Protein AF-A0A9E4IUA6-F1 (afdb_monomer_lite)

Radius of gyration: 30.09 Å; chains: 1; bounding box: 51×79×128 Å

Structure (mmCIF, N/CA/C/O backbone):
data_AF-A0A9E4IUA6-F1
#
_entry.id   AF-A0A9E4IUA6-F1
#
loop_
_atom_site.group_PDB
_atom_site.id
_atom_site.type_symbol
_atom_site.label_atom_id
_atom_site.label_alt_id
_atom_site.label_comp_id
_atom_site.label_asym_id
_atom_site.label_entity_id
_atom_site.label_seq_id
_atom_site.pdbx_PDB_ins_code
_atom_site.Cartn_x
_atom_site.Cartn_y
_atom_site.Cartn_z
_atom_site.occupancy
_atom_site.B_iso_or_equiv
_atom_site.auth_seq_id
_atom_site.auth_comp_id
_atom_site.auth_asym_id
_atom_site.auth_atom_id
_atom_site.pdbx_PDB_model_num
ATOM 1 N N . MET A 1 1 ? 11.035 54.157 -100.690 1.00 44.31 1 MET A N 1
ATOM 2 C CA . MET A 1 1 ? 12.279 54.535 -99.984 1.00 44.31 1 MET A CA 1
ATOM 3 C C . MET A 1 1 ? 11.905 55.157 -98.652 1.00 44.31 1 MET A C 1
ATOM 5 O O . MET A 1 1 ? 11.063 56.038 -98.662 1.00 44.31 1 MET A O 1
ATOM 9 N N . VAL A 1 2 ? 12.527 54.681 -97.568 1.00 35.53 2 VAL A N 1
ATOM 10 C CA . VAL A 1 2 ? 12.899 55.360 -96.303 1.00 35.53 2 VAL A CA 1
ATOM 11 C C . VAL A 1 2 ? 12.746 54.358 -95.153 1.00 35.53 2 VAL A C 1
ATOM 13 O O . VAL A 1 2 ? 11.683 53.797 -94.913 1.00 35.53 2 VAL A O 1
ATOM 16 N N . ARG A 1 3 ? 13.891 54.079 -94.523 1.00 37.97 3 ARG A N 1
ATOM 17 C CA . ARG A 1 3 ? 14.130 53.123 -93.437 1.00 37.97 3 ARG A CA 1
ATOM 18 C C . ARG A 1 3 ? 13.532 53.641 -92.126 1.00 37.97 3 ARG A C 1
ATOM 20 O O . ARG A 1 3 ? 13.773 54.792 -91.781 1.00 37.97 3 ARG A O 1
ATOM 27 N N . ILE A 1 4 ? 12.868 52.775 -91.361 1.00 39.56 4 ILE A N 1
ATOM 28 C CA . ILE A 1 4 ? 12.526 53.026 -89.954 1.00 39.56 4 ILE A CA 1
ATOM 29 C C . ILE A 1 4 ? 13.404 52.114 -89.090 1.00 39.56 4 ILE A C 1
ATOM 31 O O . ILE A 1 4 ? 13.339 50.891 -89.200 1.00 39.56 4 ILE A O 1
ATOM 35 N N . LEU A 1 5 ? 14.262 52.728 -88.269 1.00 43.19 5 LEU A N 1
ATOM 36 C CA . LEU A 1 5 ? 14.994 52.071 -87.187 1.00 43.19 5 LEU A CA 1
ATOM 37 C C . LEU A 1 5 ? 14.030 51.767 -86.033 1.00 43.19 5 LEU A C 1
ATOM 39 O O . LEU A 1 5 ? 13.367 52.677 -85.541 1.00 43.19 5 LEU A O 1
ATOM 43 N N . VAL A 1 6 ? 14.034 50.531 -85.533 1.00 44.59 6 VAL A N 1
ATOM 44 C CA . VAL A 1 6 ? 13.440 50.177 -84.236 1.00 44.59 6 VAL A CA 1
ATOM 45 C C . VAL A 1 6 ? 14.567 49.719 -83.311 1.00 44.59 6 VAL A C 1
ATOM 47 O O . VAL A 1 6 ? 15.334 48.818 -83.642 1.00 44.59 6 VAL A O 1
ATOM 50 N N . ARG A 1 7 ? 14.706 50.407 -82.173 1.00 42.50 7 ARG A N 1
ATOM 51 C CA . ARG A 1 7 ? 15.682 50.127 -81.110 1.00 42.50 7 ARG A CA 1
ATOM 52 C C . ARG A 1 7 ? 15.260 48.878 -80.329 1.00 42.50 7 ARG A C 1
ATOM 54 O O . ARG A 1 7 ? 14.157 48.845 -79.794 1.00 42.50 7 ARG A O 1
ATOM 61 N N . CYS A 1 8 ? 16.159 47.904 -80.201 1.00 38.56 8 CYS A N 1
ATOM 62 C CA . CYS A 1 8 ? 16.033 46.812 -79.236 1.00 38.56 8 CYS A CA 1
ATOM 63 C C . CYS A 1 8 ? 16.358 47.324 -77.825 1.00 38.56 8 CYS A C 1
ATOM 65 O O . CYS A 1 8 ? 17.478 47.770 -77.577 1.00 38.56 8 CYS A O 1
ATOM 67 N N . ALA A 1 9 ? 15.401 47.235 -76.901 1.00 44.41 9 ALA A N 1
ATOM 68 C CA . ALA A 1 9 ? 15.640 47.345 -75.466 1.00 44.41 9 ALA A CA 1
ATOM 69 C C . ALA A 1 9 ? 15.551 45.940 -74.856 1.00 44.41 9 ALA A C 1
ATOM 71 O O . ALA A 1 9 ? 14.524 45.274 -74.973 1.00 44.41 9 ALA A O 1
ATOM 72 N N . ALA A 1 10 ? 16.643 45.476 -74.250 1.00 43.88 10 ALA A N 1
ATOM 73 C CA . ALA A 1 10 ? 16.696 44.205 -73.542 1.00 43.88 10 ALA A CA 1
ATOM 74 C C . ALA A 1 10 ? 16.068 44.361 -72.148 1.00 43.88 10 ALA A C 1
ATOM 76 O O . ALA A 1 10 ? 16.556 45.144 -71.336 1.00 43.88 10 ALA A O 1
ATOM 77 N N . PHE A 1 11 ? 15.004 43.606 -71.871 1.00 43.88 11 PHE A N 1
ATOM 78 C CA . PHE A 1 11 ? 14.471 43.405 -70.523 1.00 43.88 11 PHE A CA 1
ATOM 79 C C . PHE A 1 11 ? 14.965 42.049 -70.010 1.00 43.88 11 PHE A C 1
ATOM 81 O O . PHE A 1 11 ? 14.560 41.001 -70.509 1.00 43.88 11 PHE A O 1
ATOM 88 N N . GLY A 1 12 ? 15.873 42.071 -69.033 1.00 38.72 12 GLY A N 1
ATOM 89 C CA . GLY A 1 12 ? 16.276 40.883 -68.286 1.00 38.72 12 GLY A CA 1
ATOM 90 C C . GLY A 1 12 ? 15.204 40.526 -67.259 1.00 38.72 12 GLY A C 1
ATOM 91 O O . GLY A 1 12 ? 14.935 41.307 -66.350 1.00 38.72 12 GLY A O 1
ATOM 92 N N . ILE A 1 13 ? 14.590 39.354 -67.405 1.00 47.53 13 ILE A N 1
ATOM 93 C CA . ILE A 1 13 ? 13.677 38.781 -66.411 1.00 47.53 13 ILE A CA 1
ATOM 94 C C . ILE A 1 13 ? 14.534 38.060 -65.367 1.00 47.53 13 ILE A C 1
ATOM 96 O O . ILE A 1 13 ? 15.107 37.008 -65.645 1.00 47.53 13 ILE A O 1
ATOM 100 N N . ALA A 1 14 ? 14.640 38.634 -64.168 1.00 44.50 14 ALA A N 1
ATOM 101 C CA . ALA A 1 14 ? 15.207 37.957 -63.008 1.00 44.50 14 ALA A CA 1
ATOM 102 C C . ALA A 1 14 ? 14.155 36.998 -62.427 1.00 44.50 14 ALA A C 1
ATOM 104 O O . ALA A 1 14 ? 13.143 37.427 -61.874 1.00 44.50 14 ALA A O 1
ATOM 105 N N . LEU A 1 15 ? 14.386 35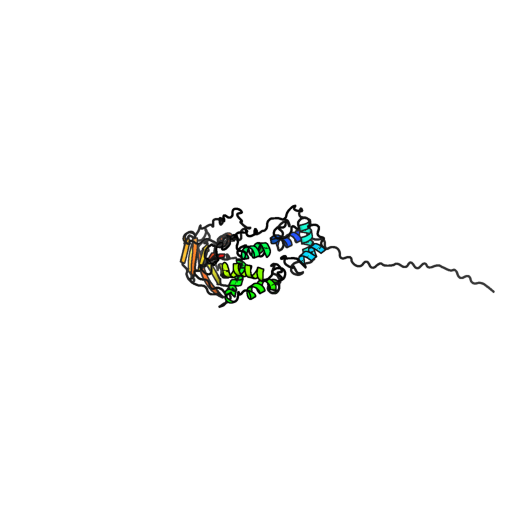.694 -62.581 1.00 45.47 15 LEU A N 1
ATOM 106 C CA . LEU A 1 15 ? 13.562 34.639 -61.996 1.00 45.47 15 LEU A CA 1
ATOM 107 C C . LEU A 1 15 ? 13.934 34.497 -60.509 1.00 45.47 15 LEU A C 1
ATOM 109 O O . LEU A 1 15 ? 14.953 33.898 -60.168 1.00 45.47 15 LEU A O 1
ATOM 113 N N . ALA A 1 16 ? 13.135 35.079 -59.614 1.00 47.16 16 ALA A N 1
ATOM 114 C CA . ALA A 1 16 ? 13.277 34.864 -58.178 1.00 47.16 16 ALA A CA 1
ATOM 115 C C . ALA A 1 16 ? 12.711 33.481 -57.816 1.00 47.16 16 ALA A C 1
ATOM 117 O O . ALA A 1 16 ? 11.498 33.287 -57.763 1.00 47.16 16 ALA A O 1
ATOM 118 N N . VAL A 1 17 ? 13.595 32.511 -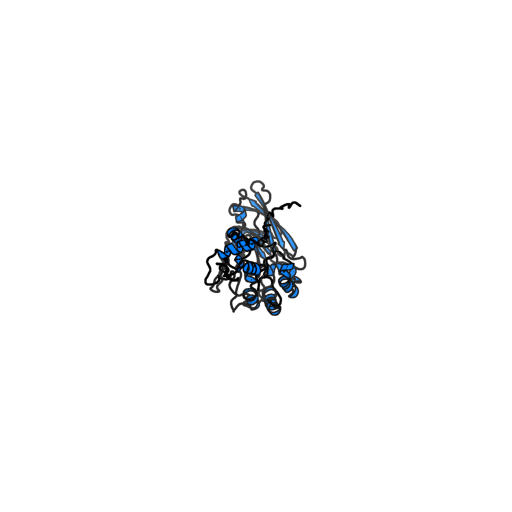57.580 1.00 48.09 17 VAL A N 1
ATOM 119 C CA . VAL A 1 17 ? 13.235 31.218 -56.988 1.00 48.09 17 VAL A CA 1
ATOM 120 C C . VAL A 1 17 ? 13.026 31.439 -55.490 1.00 48.09 17 VAL A C 1
ATOM 122 O O . VAL A 1 17 ? 13.978 31.492 -54.714 1.00 48.09 17 VAL A O 1
ATOM 125 N N . THR A 1 18 ? 11.775 31.595 -55.070 1.00 48.44 18 THR A N 1
ATOM 126 C CA . THR A 1 18 ? 11.385 31.525 -53.661 1.00 48.44 18 THR A CA 1
ATOM 127 C C . THR A 1 18 ? 11.386 30.062 -53.226 1.00 48.44 18 THR A C 1
ATOM 129 O O . THR A 1 18 ? 10.421 29.326 -53.419 1.00 48.44 18 THR A O 1
ATOM 132 N N . GLY A 1 19 ? 12.501 29.617 -52.645 1.00 48.38 19 GLY A N 1
ATOM 133 C CA . GLY A 1 19 ? 12.552 28.348 -51.928 1.00 48.38 19 GLY A CA 1
ATOM 134 C C . GLY A 1 19 ? 11.610 28.402 -50.727 1.00 48.38 19 GLY A C 1
ATOM 135 O O . GLY A 1 19 ? 11.879 29.108 -49.757 1.00 48.38 19 GLY A O 1
ATOM 136 N N . ALA A 1 20 ? 10.498 27.672 -50.795 1.00 45.69 20 ALA A N 1
ATOM 137 C CA . ALA A 1 20 ? 9.661 27.404 -49.638 1.00 45.69 20 ALA A CA 1
ATOM 138 C C . ALA A 1 20 ? 10.466 26.538 -48.657 1.00 45.69 20 ALA A C 1
ATOM 140 O O . ALA A 1 20 ? 10.603 25.329 -48.840 1.00 45.69 20 ALA A O 1
ATOM 141 N N . LEU A 1 21 ? 11.037 27.171 -47.631 1.00 47.19 21 LEU A N 1
ATOM 142 C CA . LEU A 1 21 ? 11.544 26.468 -46.461 1.00 47.19 21 LEU A CA 1
ATOM 143 C C . LEU A 1 21 ? 10.344 25.809 -45.779 1.00 47.19 21 LEU A C 1
ATOM 145 O O . LEU A 1 21 ? 9.477 26.492 -45.234 1.00 47.19 21 LEU A O 1
ATOM 149 N N . ALA A 1 22 ? 10.286 24.480 -45.829 1.00 49.75 22 ALA A N 1
ATOM 150 C CA . ALA A 1 22 ? 9.429 23.724 -44.932 1.00 49.75 22 ALA A CA 1
ATOM 151 C C . ALA A 1 22 ? 9.766 24.140 -43.487 1.00 49.75 22 ALA A C 1
ATOM 153 O O . ALA A 1 22 ? 10.954 24.284 -43.172 1.00 49.75 22 ALA A O 1
ATOM 154 N N . PRO A 1 23 ? 8.776 24.357 -42.603 1.00 43.25 23 PRO A N 1
ATOM 155 C CA . PRO A 1 23 ? 9.058 24.604 -41.201 1.00 43.25 23 PRO A CA 1
ATOM 156 C C . PRO A 1 23 ? 9.776 23.373 -40.649 1.00 43.25 23 PRO A C 1
ATOM 158 O O . PRO A 1 23 ? 9.178 22.314 -40.472 1.00 43.25 23 PRO A O 1
ATOM 161 N N . GLY A 1 24 ? 11.083 23.505 -40.423 1.00 41.78 24 GLY A N 1
ATOM 162 C CA . GLY A 1 24 ? 11.830 22.530 -39.650 1.00 41.78 24 GLY A CA 1
ATOM 163 C C . GLY A 1 24 ? 11.170 22.430 -38.284 1.00 41.78 24 GLY A C 1
ATOM 164 O O . GLY A 1 24 ? 10.924 23.449 -37.635 1.00 41.78 24 GLY A O 1
ATOM 165 N N . THR A 1 25 ? 10.844 21.213 -37.865 1.00 43.75 25 THR A N 1
ATOM 166 C CA . THR A 1 25 ? 10.451 20.908 -36.493 1.00 43.75 25 THR A CA 1
ATOM 167 C C . THR A 1 25 ? 11.547 21.465 -35.592 1.00 43.75 25 THR A C 1
ATOM 169 O O . THR A 1 25 ? 12.645 20.916 -35.527 1.00 43.75 25 THR A O 1
ATOM 172 N N . ARG A 1 26 ? 11.295 22.612 -34.951 1.00 49.09 26 ARG A N 1
ATOM 173 C CA . ARG A 1 26 ? 12.176 23.116 -33.899 1.00 49.09 26 ARG A CA 1
ATOM 174 C C . ARG A 1 26 ? 12.241 22.000 -32.861 1.00 49.09 26 ARG A C 1
ATOM 176 O O . ARG A 1 26 ? 11.188 21.550 -32.409 1.00 49.09 26 ARG A O 1
ATOM 183 N N . ALA A 1 27 ? 13.444 21.534 -32.529 1.00 55.66 27 ALA A N 1
ATOM 184 C CA . ALA A 1 27 ? 13.622 20.683 -31.362 1.00 55.66 27 ALA A CA 1
ATOM 185 C C . ALA A 1 27 ? 12.943 21.399 -30.187 1.00 55.66 27 ALA A C 1
ATOM 187 O O . ALA A 1 27 ? 13.206 22.582 -29.956 1.00 55.66 27 ALA A O 1
ATOM 188 N N . GLN A 1 28 ? 11.989 20.729 -29.540 1.00 68.00 28 GLN A N 1
ATOM 189 C CA . GLN A 1 28 ? 11.325 21.280 -28.366 1.00 68.00 28 GLN A CA 1
ATOM 190 C C . GLN A 1 28 ? 12.397 21.419 -27.289 1.00 68.00 28 GLN A C 1
ATOM 192 O O . GLN A 1 28 ? 12.943 20.419 -26.827 1.00 68.00 28 GLN A O 1
ATOM 197 N N . THR A 1 29 ? 12.773 22.655 -26.963 1.00 85.25 29 THR A N 1
ATOM 198 C CA . THR A 1 29 ? 13.684 22.914 -25.848 1.00 85.25 29 THR A CA 1
ATOM 199 C C . THR A 1 29 ? 12.973 22.488 -24.566 1.00 85.25 29 THR A C 1
ATOM 201 O O . THR A 1 29 ? 11.849 22.929 -24.328 1.00 85.25 29 THR A O 1
ATOM 204 N N . GLY A 1 30 ? 13.595 21.608 -23.782 1.00 91.88 30 GLY A N 1
ATOM 205 C CA . GLY A 1 30 ? 13.039 21.139 -22.514 1.00 91.88 30 GLY A CA 1
ATOM 206 C C . GLY A 1 30 ? 13.314 22.099 -21.355 1.00 91.88 30 GLY A C 1
ATOM 207 O O . GLY A 1 30 ? 14.363 22.744 -21.321 1.00 91.88 30 GLY A O 1
ATOM 208 N N . ASP A 1 31 ? 12.388 22.158 -20.401 1.00 96.25 31 ASP A N 1
ATOM 209 C CA . ASP A 1 31 ? 12.527 22.817 -19.100 1.00 96.25 31 ASP A CA 1
ATOM 210 C C . ASP A 1 31 ? 12.929 21.783 -18.021 1.00 96.25 31 ASP A C 1
ATOM 212 O O . ASP A 1 31 ? 12.115 20.929 -17.658 1.00 96.25 31 ASP A O 1
ATOM 216 N N . PRO A 1 32 ? 14.158 21.835 -17.474 1.00 94.75 32 PRO A N 1
ATOM 217 C CA . PRO A 1 32 ? 14.612 20.868 -16.477 1.00 94.75 32 PRO A CA 1
ATOM 218 C C . PRO A 1 32 ? 13.854 20.945 -15.140 1.00 94.75 32 PRO A C 1
ATOM 220 O O . PRO A 1 32 ? 13.789 19.937 -14.438 1.00 94.75 32 PRO A O 1
ATOM 223 N N . GLU A 1 33 ? 13.247 22.078 -14.769 1.00 95.75 33 GLU A N 1
ATOM 224 C CA . GLU A 1 33 ? 12.445 22.169 -13.538 1.00 95.75 33 GLU A CA 1
ATOM 225 C C . GLU A 1 33 ? 11.083 21.488 -13.707 1.00 95.75 33 GLU A C 1
ATOM 227 O O . GLU A 1 33 ? 10.607 20.787 -12.810 1.00 95.75 33 GLU A O 1
ATOM 232 N N . ALA A 1 34 ? 10.448 21.663 -14.869 1.00 95.88 34 ALA A N 1
ATOM 233 C CA . ALA A 1 34 ? 9.265 20.888 -15.238 1.00 95.88 34 ALA A CA 1
ATOM 234 C C . ALA A 1 34 ? 9.591 19.393 -15.351 1.00 95.88 34 ALA A C 1
ATOM 236 O O . ALA A 1 34 ? 8.815 18.555 -14.881 1.00 95.88 34 ALA A O 1
ATOM 237 N N . GLY A 1 35 ? 10.768 19.076 -15.894 1.00 96.44 35 GLY A N 1
ATOM 238 C CA . GLY A 1 35 ? 11.304 17.725 -15.986 1.00 96.44 35 GLY A CA 1
ATOM 239 C C . GLY A 1 35 ? 11.467 17.062 -14.626 1.00 96.44 35 GLY A C 1
ATOM 240 O O . GLY A 1 35 ? 11.015 15.934 -14.463 1.00 96.44 35 GLY A O 1
ATOM 241 N N . ALA A 1 36 ? 12.023 17.770 -13.640 1.00 95.81 36 ALA A N 1
ATOM 242 C CA . ALA A 1 36 ? 12.171 17.278 -12.269 1.00 95.81 36 ALA A CA 1
ATOM 243 C C . ALA A 1 36 ? 10.817 16.906 -11.641 1.00 95.81 36 ALA A C 1
ATOM 245 O O . ALA A 1 36 ? 10.650 15.815 -11.110 1.00 95.81 36 ALA A O 1
ATOM 246 N N . ARG A 1 37 ? 9.795 17.760 -11.792 1.00 94.69 37 ARG A N 1
ATOM 247 C CA . ARG A 1 37 ? 8.448 17.459 -11.273 1.00 94.69 37 ARG A CA 1
ATOM 248 C C . ARG A 1 37 ? 7.836 16.220 -11.923 1.00 94.69 37 ARG A C 1
ATOM 250 O O . ARG A 1 37 ? 7.183 15.427 -11.249 1.00 94.69 37 ARG A O 1
ATOM 257 N N . ALA A 1 38 ? 8.013 16.059 -13.234 1.00 93.44 38 ALA A N 1
ATOM 258 C CA . ALA A 1 38 ? 7.565 14.860 -13.933 1.00 93.44 38 ALA A CA 1
ATOM 259 C C . ALA A 1 38 ? 8.373 13.624 -13.503 1.00 93.44 38 ALA A C 1
ATOM 261 O O . ALA A 1 38 ? 7.793 12.555 -13.330 1.00 93.44 38 ALA A O 1
ATOM 262 N N . TRP A 1 39 ? 9.680 13.775 -13.285 1.00 93.75 39 TRP A N 1
ATOM 263 C CA . TRP A 1 39 ? 10.585 12.727 -12.825 1.00 93.75 39 TRP A CA 1
ATOM 264 C C . TRP A 1 39 ? 10.180 12.162 -11.462 1.00 93.75 39 TRP A C 1
ATOM 266 O O . TRP A 1 39 ? 9.911 10.961 -11.372 1.00 93.75 39 TRP A O 1
ATOM 276 N N . ASP A 1 40 ? 10.034 13.027 -10.457 1.00 88.88 40 ASP A N 1
ATOM 277 C CA . ASP A 1 40 ? 9.587 12.678 -9.099 1.00 88.88 40 ASP A CA 1
ATOM 278 C C . ASP A 1 40 ? 8.197 12.036 -9.120 1.00 88.88 40 ASP A C 1
ATOM 280 O O . ASP A 1 40 ? 7.846 11.173 -8.318 1.00 88.88 40 ASP A O 1
ATOM 284 N N . ALA A 1 41 ? 7.363 12.458 -10.071 1.00 85.75 41 ALA A N 1
ATOM 285 C CA . ALA A 1 41 ? 6.031 11.917 -10.188 1.00 85.75 41 ALA A CA 1
ATOM 286 C C . ALA A 1 41 ? 6.014 10.493 -10.747 1.00 85.75 41 ALA A C 1
ATOM 288 O O . ALA A 1 41 ? 5.034 9.811 -10.464 1.00 85.75 41 ALA A O 1
ATOM 289 N N . MET A 1 42 ? 6.973 10.031 -11.564 1.00 85.31 42 MET A N 1
ATOM 290 C CA . MET A 1 42 ? 6.797 8.765 -12.307 1.00 85.31 42 MET A CA 1
ATOM 291 C C . MET A 1 42 ? 8.044 7.915 -12.592 1.00 85.31 42 MET A C 1
ATOM 293 O O . MET A 1 42 ? 7.876 6.734 -12.895 1.00 85.31 42 MET A O 1
ATOM 297 N N . CYS A 1 43 ? 9.255 8.467 -12.531 1.00 90.19 43 CYS A N 1
ATOM 298 C CA . CYS A 1 43 ? 10.481 7.805 -13.000 1.00 90.19 43 CYS A CA 1
ATOM 299 C C . CYS A 1 43 ? 11.440 7.429 -11.863 1.00 90.19 43 CYS A C 1
ATOM 301 O O . CYS A 1 43 ? 12.095 6.382 -11.927 1.00 90.19 43 CYS A O 1
ATOM 303 N N . ASP A 1 44 ? 11.502 8.269 -10.831 1.00 89.00 44 ASP A N 1
ATOM 304 C CA . ASP A 1 44 ? 12.432 8.187 -9.700 1.00 89.00 44 ASP A CA 1
ATOM 305 C C . ASP A 1 44 ? 12.433 6.824 -8.983 1.00 89.00 44 ASP A C 1
ATOM 307 O O . ASP A 1 44 ? 13.479 6.304 -8.607 1.00 89.00 44 ASP A O 1
ATOM 311 N N . ASN A 1 45 ? 11.273 6.177 -8.872 1.00 82.00 45 ASN A N 1
ATOM 312 C CA . ASN A 1 45 ? 11.099 4.911 -8.163 1.00 82.00 45 ASN A CA 1
ATOM 313 C C . ASN A 1 45 ? 11.917 3.761 -8.770 1.00 82.00 45 ASN A C 1
ATOM 315 O O . ASN A 1 45 ? 12.214 2.790 -8.076 1.00 82.00 45 ASN A O 1
ATOM 319 N N . CYS A 1 46 ? 12.240 3.845 -10.064 1.00 87.00 46 CYS A N 1
ATOM 320 C CA . CYS A 1 46 ? 13.074 2.862 -10.756 1.00 87.00 46 CYS A CA 1
ATOM 321 C C . CYS A 1 46 ? 14.458 3.416 -11.092 1.00 87.00 46 CYS A C 1
ATOM 323 O O . CYS A 1 46 ? 15.429 2.664 -11.044 1.00 87.00 46 CYS A O 1
ATOM 325 N N . HIS A 1 47 ? 14.538 4.692 -11.463 1.00 92.62 47 HIS A N 1
ATOM 326 C CA . HIS A 1 47 ? 15.751 5.304 -11.996 1.00 92.62 47 HIS A CA 1
ATOM 327 C C . HIS A 1 47 ? 16.493 6.206 -10.997 1.00 92.62 47 HIS A C 1
ATOM 329 O O . HIS A 1 47 ? 17.452 6.855 -11.401 1.00 92.62 47 HIS A O 1
ATOM 335 N N . GLY A 1 48 ? 16.056 6.257 -9.738 1.00 90.25 48 GLY A N 1
ATOM 336 C CA . GLY A 1 48 ? 16.643 7.078 -8.680 1.00 90.25 48 GLY A CA 1
ATOM 337 C C . GLY A 1 48 ? 16.213 8.553 -8.751 1.00 90.25 48 GLY A C 1
ATOM 338 O O . GLY A 1 48 ? 15.907 9.053 -9.836 1.00 90.25 48 GLY A O 1
ATOM 339 N N . PRO A 1 49 ? 16.129 9.280 -7.624 1.00 90.69 49 PRO A N 1
ATOM 340 C CA . PRO A 1 49 ? 15.744 10.698 -7.602 1.00 90.69 49 PRO A CA 1
ATOM 341 C C . PRO A 1 49 ? 16.664 11.609 -8.434 1.00 90.69 49 PRO A C 1
ATOM 343 O O . PRO A 1 49 ? 16.211 12.614 -8.980 1.00 90.69 49 PRO A O 1
ATOM 346 N N . ASP A 1 50 ? 17.932 11.245 -8.602 1.00 92.31 50 ASP A N 1
ATOM 347 C CA . ASP A 1 50 ? 18.933 11.993 -9.363 1.00 92.31 50 ASP A CA 1
ATOM 348 C C . ASP A 1 50 ? 19.239 11.377 -10.737 1.00 92.31 50 ASP A C 1
ATOM 350 O O . ASP A 1 50 ? 20.210 11.769 -11.390 1.00 92.31 50 ASP A O 1
ATOM 354 N N . ALA A 1 51 ? 18.393 10.458 -11.215 1.00 95.50 51 ALA A N 1
ATOM 355 C CA . ALA A 1 51 ? 18.624 9.682 -12.433 1.00 95.50 51 ALA A CA 1
ATOM 356 C C . ALA A 1 51 ? 19.866 8.779 -12.370 1.00 95.50 51 ALA A C 1
ATOM 358 O O . ALA A 1 51 ? 20.359 8.310 -13.398 1.00 95.50 51 ALA A O 1
ATOM 359 N N . GLU A 1 52 ? 20.358 8.492 -11.171 1.00 94.38 52 GLU A N 1
ATOM 360 C CA . GLU A 1 52 ? 21.506 7.637 -10.891 1.00 94.38 52 GLU A CA 1
ATOM 361 C C . GLU A 1 52 ? 21.238 6.149 -11.151 1.00 94.38 52 GLU A C 1
ATOM 363 O O . GLU A 1 52 ? 22.149 5.337 -11.076 1.00 94.38 52 GLU A O 1
ATOM 368 N N . GLY A 1 53 ? 20.009 5.767 -11.485 1.00 93.12 53 GLY A N 1
ATOM 369 C CA . GLY A 1 53 ? 19.614 4.387 -11.731 1.00 93.12 53 GLY A CA 1
ATOM 370 C C . GLY A 1 53 ? 19.167 3.673 -10.460 1.00 93.12 53 GLY A C 1
ATOM 371 O O . GLY A 1 53 ? 18.683 4.280 -9.511 1.00 93.12 53 GLY A O 1
ATOM 372 N N . GLY A 1 54 ? 19.263 2.350 -10.482 1.00 90.19 54 GLY A N 1
ATOM 373 C CA . GLY A 1 54 ? 18.729 1.487 -9.440 1.00 90.19 54 GLY A CA 1
ATOM 374 C C . GLY A 1 54 ? 18.243 0.197 -10.066 1.00 90.19 54 GLY A C 1
ATOM 375 O O . GLY A 1 54 ? 19.012 -0.582 -10.636 1.00 90.19 54 GLY A O 1
ATOM 376 N N . PHE A 1 55 ? 16.934 -0.017 -9.989 1.00 88.44 55 PHE A N 1
ATOM 377 C CA . PHE A 1 55 ? 16.301 -1.102 -10.726 1.00 88.44 55 PHE A CA 1
ATOM 378 C C . PHE A 1 55 ? 16.268 -0.824 -12.238 1.00 88.44 55 PHE A C 1
ATOM 380 O O . PHE A 1 55 ? 16.539 -1.710 -13.051 1.00 88.44 55 PHE A O 1
ATOM 387 N N . GLY A 1 56 ? 15.956 0.417 -12.612 1.00 90.31 56 GLY A N 1
ATOM 388 C CA . GLY A 1 56 ? 16.128 0.935 -13.961 1.00 90.31 56 GLY A CA 1
ATOM 389 C C . GLY A 1 56 ? 17.581 1.356 -14.220 1.00 90.31 56 GLY A C 1
ATOM 390 O O . GLY A 1 56 ? 18.339 1.597 -13.279 1.00 90.31 56 GLY A O 1
ATOM 391 N N . PRO A 1 57 ? 17.993 1.462 -15.495 1.00 92.62 57 PRO A N 1
ATOM 392 C CA . PRO A 1 57 ? 19.317 1.972 -15.845 1.00 92.62 57 PRO A CA 1
ATOM 393 C C . PRO A 1 57 ? 19.524 3.407 -15.347 1.00 92.62 57 PRO A C 1
ATOM 395 O O . PRO A 1 57 ? 18.567 4.181 -15.274 1.00 92.62 57 PRO A O 1
ATOM 398 N N . ASP A 1 58 ? 20.777 3.778 -15.093 1.00 95.19 58 ASP A N 1
ATOM 399 C CA . ASP A 1 58 ? 21.175 5.169 -14.886 1.00 95.19 58 ASP A CA 1
ATOM 400 C C . ASP A 1 58 ? 20.902 6.004 -16.149 1.00 95.19 58 ASP A C 1
ATOM 402 O O . ASP A 1 58 ? 21.155 5.579 -17.284 1.00 95.19 58 ASP A O 1
ATOM 406 N N . LEU A 1 59 ? 20.314 7.179 -15.950 1.00 96.69 59 LEU A N 1
ATOM 407 C CA . LEU A 1 59 ? 19.973 8.146 -16.995 1.00 96.69 59 LEU A CA 1
ATOM 408 C C . LEU A 1 59 ? 20.658 9.502 -16.774 1.00 96.69 59 LEU A C 1
ATOM 410 O O . LEU A 1 59 ? 20.575 10.365 -17.651 1.00 96.69 59 LEU A O 1
ATOM 414 N N . ALA A 1 60 ? 21.350 9.686 -15.647 1.00 96.69 60 ALA A N 1
ATOM 415 C CA . ALA A 1 60 ? 22.112 10.883 -15.333 1.00 96.69 60 ALA A CA 1
ATOM 416 C C . ALA A 1 60 ? 23.187 11.152 -16.400 1.00 96.69 60 ALA A C 1
ATOM 418 O O . ALA A 1 60 ? 23.845 10.243 -16.912 1.00 96.69 60 ALA A O 1
ATOM 419 N N . GLY A 1 61 ? 23.324 12.412 -16.803 1.00 94.62 61 GLY A N 1
ATOM 420 C CA . GLY A 1 61 ? 24.138 12.817 -17.952 1.00 94.62 61 GLY A CA 1
ATOM 421 C C . GLY A 1 61 ? 23.530 12.425 -19.305 1.00 94.62 61 GLY A C 1
ATOM 422 O O . GLY A 1 61 ? 24.213 12.458 -20.328 1.00 94.62 61 GLY A O 1
ATOM 423 N N . GLY A 1 62 ? 22.260 12.006 -19.333 1.00 90.50 62 GLY A N 1
ATOM 424 C CA . GLY A 1 62 ? 21.517 11.634 -20.541 1.00 90.50 62 GLY A CA 1
ATOM 425 C C . GLY A 1 62 ? 21.909 10.284 -21.152 1.00 90.50 62 GLY A C 1
ATOM 426 O O . GLY A 1 62 ? 21.361 9.908 -22.189 1.00 90.50 62 GLY A O 1
ATOM 427 N N . ARG A 1 63 ? 22.856 9.548 -20.545 1.00 89.62 63 ARG A N 1
ATOM 428 C CA . ARG A 1 63 ? 23.349 8.228 -20.996 1.00 89.62 63 ARG A CA 1
ATOM 429 C C . ARG A 1 63 ? 23.782 8.183 -22.476 1.00 89.62 63 ARG A C 1
ATOM 431 O O . ARG A 1 63 ? 23.718 7.139 -23.125 1.00 89.62 63 ARG A O 1
ATOM 438 N N . GLY A 1 64 ? 24.176 9.327 -23.041 1.00 88.81 64 GLY A N 1
ATOM 439 C CA . GLY A 1 64 ? 24.508 9.464 -24.465 1.00 88.81 64 GLY A CA 1
ATOM 440 C C . GLY A 1 64 ? 23.339 9.224 -25.434 1.00 88.81 64 GLY A C 1
ATOM 441 O O . GLY A 1 64 ? 23.575 9.028 -26.626 1.00 88.81 64 GLY A O 1
ATOM 442 N N . LEU A 1 65 ? 22.093 9.212 -24.950 1.00 93.81 65 LEU A N 1
ATOM 443 C CA . LEU A 1 65 ? 20.898 9.085 -25.784 1.00 93.81 65 LEU A CA 1
ATOM 444 C C . LEU A 1 65 ? 20.612 10.404 -26.505 1.00 93.81 65 LEU A C 1
ATOM 446 O O . LEU A 1 65 ? 20.817 11.470 -25.941 1.00 93.81 65 LEU A O 1
ATOM 450 N N . THR A 1 66 ? 20.072 10.354 -27.723 1.00 95.12 66 THR A N 1
ATOM 451 C CA . THR A 1 66 ? 19.444 11.541 -28.333 1.00 95.12 66 THR A CA 1
ATOM 452 C C . THR A 1 66 ? 18.035 11.764 -27.760 1.00 95.12 66 THR A C 1
ATOM 454 O O . THR A 1 66 ? 17.419 10.803 -27.280 1.00 95.12 66 THR A O 1
ATOM 457 N N . PRO A 1 67 ? 17.455 12.977 -27.870 1.00 93.62 67 PRO A N 1
ATOM 458 C CA . PRO A 1 67 ? 16.067 13.226 -27.465 1.00 93.62 67 PRO A CA 1
ATOM 459 C C . PRO A 1 67 ? 15.062 12.247 -28.097 1.00 93.62 67 PRO A C 1
ATOM 461 O O . PRO A 1 67 ? 14.140 11.765 -27.438 1.00 93.62 67 PRO A O 1
ATOM 464 N N . GLU A 1 68 ? 15.254 11.879 -29.365 1.00 94.50 68 GLU A N 1
ATOM 465 C CA . GLU A 1 68 ? 14.390 10.933 -30.077 1.00 94.50 68 GLU A CA 1
ATOM 466 C C . GLU A 1 68 ? 14.545 9.504 -29.552 1.00 94.50 68 GLU A C 1
ATOM 468 O O . GLU A 1 68 ? 13.554 8.773 -29.454 1.00 94.50 68 GLU A O 1
ATOM 473 N N . GLN A 1 69 ? 15.768 9.092 -29.204 1.00 95.25 69 GLN A N 1
ATOM 474 C CA . GLN A 1 69 ? 16.027 7.788 -28.590 1.00 95.25 69 GLN A CA 1
ATOM 475 C C . GLN A 1 69 ? 15.406 7.711 -27.194 1.00 95.25 69 GLN A C 1
ATOM 477 O O . GLN A 1 69 ? 14.745 6.717 -26.885 1.00 95.25 69 GLN A O 1
ATOM 482 N N . PHE A 1 70 ? 15.542 8.772 -26.396 1.00 95.19 70 PHE A N 1
ATOM 483 C CA . PHE A 1 70 ? 14.926 8.888 -25.075 1.00 95.19 70 PHE A CA 1
ATOM 484 C C . PHE A 1 70 ? 13.397 8.819 -25.164 1.00 95.19 70 PHE A C 1
ATOM 486 O O . PHE A 1 70 ? 12.756 7.984 -24.522 1.00 95.19 70 PHE A O 1
ATOM 493 N N . ARG A 1 71 ? 12.801 9.598 -26.075 1.00 95.25 71 ARG A N 1
ATOM 494 C CA . ARG A 1 71 ? 11.364 9.532 -26.363 1.00 95.25 71 ARG A CA 1
ATOM 495 C C . ARG A 1 71 ? 10.936 8.137 -26.798 1.00 95.25 71 ARG A C 1
ATOM 497 O O . ARG A 1 71 ? 9.910 7.638 -26.341 1.00 95.25 71 ARG A O 1
ATOM 504 N N . ARG A 1 72 ? 11.694 7.485 -27.682 1.00 94.50 72 ARG A N 1
ATOM 505 C CA . ARG A 1 72 ? 11.385 6.120 -28.126 1.00 94.50 72 ARG A CA 1
ATOM 506 C C . ARG A 1 72 ? 11.414 5.133 -26.961 1.00 94.50 72 ARG A C 1
ATOM 508 O O . ARG A 1 72 ? 10.531 4.283 -26.923 1.00 94.50 72 ARG A O 1
ATOM 515 N N . ALA A 1 73 ? 12.360 5.259 -26.032 1.00 92.69 73 ALA A N 1
ATOM 516 C CA . ALA A 1 73 ? 12.433 4.414 -24.842 1.00 92.69 73 ALA A CA 1
ATOM 517 C C . ALA A 1 73 ? 11.193 4.568 -23.945 1.00 92.69 73 ALA A C 1
ATOM 519 O O . ALA A 1 73 ? 10.675 3.570 -23.468 1.00 92.69 73 ALA A O 1
ATOM 520 N N . ILE A 1 74 ? 10.645 5.779 -23.802 1.00 92.31 74 ILE A N 1
ATOM 521 C CA . ILE A 1 74 ? 9.410 6.018 -23.029 1.00 92.31 74 ILE A CA 1
ATOM 522 C C . ILE A 1 74 ? 8.157 5.504 -23.753 1.00 92.31 74 ILE A C 1
ATOM 524 O O . ILE A 1 74 ? 7.256 4.928 -23.143 1.00 92.31 74 ILE A O 1
ATOM 528 N N . ARG A 1 75 ? 8.073 5.719 -25.072 1.00 91.88 75 ARG A N 1
ATOM 529 C CA . ARG A 1 75 ? 6.889 5.355 -25.876 1.00 91.88 75 ARG A CA 1
ATOM 530 C C . ARG A 1 75 ? 6.834 3.876 -26.241 1.00 91.88 75 ARG A C 1
ATOM 532 O O . ARG A 1 75 ? 5.768 3.366 -26.574 1.00 91.88 75 ARG A O 1
ATOM 539 N N . ARG A 1 76 ? 7.989 3.219 -26.303 1.00 89.44 76 ARG A N 1
ATOM 540 C CA . ARG A 1 76 ? 8.157 1.810 -26.680 1.00 89.44 76 ARG A CA 1
ATOM 541 C C . ARG A 1 76 ? 9.243 1.190 -25.799 1.00 89.44 76 ARG A C 1
ATOM 543 O O . ARG A 1 76 ? 10.311 0.844 -26.316 1.00 89.44 76 ARG A O 1
ATOM 550 N N . PRO A 1 77 ? 8.988 1.101 -24.485 1.00 86.25 77 PRO A N 1
ATOM 551 C CA . PRO A 1 77 ? 9.962 0.597 -23.538 1.00 86.25 77 PRO A CA 1
ATOM 552 C C . PRO A 1 77 ? 10.267 -0.875 -23.768 1.00 86.25 77 PRO A C 1
ATOM 554 O O . PRO A 1 77 ? 9.539 -1.611 -24.442 1.00 86.25 77 PRO A O 1
ATOM 557 N N . TRP A 1 78 ? 11.371 -1.300 -23.168 1.00 75.56 78 TRP A N 1
ATOM 558 C CA . TRP A 1 78 ? 11.747 -2.697 -23.079 1.00 75.56 78 TRP A CA 1
ATOM 559 C C . TRP A 1 78 ? 11.654 -3.186 -21.639 1.00 75.56 78 TRP A C 1
ATOM 561 O O . TRP A 1 78 ? 11.889 -2.433 -20.696 1.00 75.56 78 TRP A O 1
ATOM 571 N N . GLY A 1 79 ? 11.367 -4.476 -21.476 1.00 77.69 79 GLY A N 1
ATOM 572 C CA . GLY A 1 79 ? 11.253 -5.091 -20.161 1.00 77.69 79 GLY A CA 1
ATOM 573 C C . GLY A 1 79 ? 10.040 -4.560 -19.406 1.00 77.69 79 GLY A C 1
ATOM 574 O O . GLY A 1 79 ? 8.938 -4.539 -19.942 1.00 77.69 79 GLY A O 1
ATOM 575 N N . VAL A 1 80 ? 10.263 -4.168 -18.158 1.00 79.44 80 VAL A N 1
ATOM 576 C CA . VAL A 1 80 ? 9.215 -3.835 -17.185 1.00 79.44 80 VAL A CA 1
ATOM 577 C C . VAL A 1 80 ? 8.958 -2.333 -17.057 1.00 79.44 80 VAL A C 1
ATOM 579 O O . VAL A 1 80 ? 8.115 -1.929 -16.266 1.00 79.44 80 VAL A O 1
ATOM 582 N N . MET A 1 81 ? 9.664 -1.489 -17.817 1.00 87.12 81 MET A N 1
ATOM 583 C CA . MET A 1 81 ? 9.389 -0.053 -17.821 1.00 87.12 81 MET A CA 1
ATOM 584 C C . MET A 1 81 ? 7.968 0.188 -18.378 1.00 87.12 81 MET A C 1
ATOM 586 O O . MET A 1 81 ? 7.647 -0.328 -19.455 1.00 87.12 81 MET A O 1
ATOM 590 N N . PRO A 1 82 ? 7.102 0.937 -17.669 1.00 84.12 82 PRO A N 1
ATOM 591 C CA . PRO A 1 82 ? 5.751 1.228 -18.137 1.00 84.12 82 PRO A CA 1
ATOM 592 C C . PRO A 1 82 ? 5.766 2.006 -19.452 1.00 84.12 82 PRO A C 1
ATOM 594 O O . PRO A 1 82 ? 6.576 2.913 -19.645 1.00 84.12 82 PRO A O 1
ATOM 597 N N . THR A 1 83 ? 4.836 1.684 -20.351 1.00 86.88 83 THR A N 1
ATOM 598 C CA . THR A 1 83 ? 4.620 2.505 -21.548 1.00 86.88 83 THR A CA 1
ATOM 599 C C . THR A 1 83 ? 3.844 3.752 -21.150 1.00 86.88 83 THR A C 1
ATOM 601 O O . THR A 1 83 ? 2.690 3.639 -20.744 1.00 86.88 83 THR A O 1
ATOM 604 N N . LEU A 1 84 ? 4.445 4.934 -21.296 1.00 87.88 84 LEU A N 1
ATOM 605 C CA . LEU A 1 84 ? 3.751 6.196 -21.034 1.00 87.88 84 LEU A CA 1
ATOM 606 C C . LEU A 1 84 ? 3.190 6.757 -22.340 1.00 87.88 84 LEU A C 1
ATOM 608 O O . LEU A 1 84 ? 3.935 7.063 -23.280 1.00 87.88 84 LEU A O 1
ATOM 612 N N . ASN A 1 85 ? 1.869 6.892 -22.413 1.00 86.88 85 ASN A N 1
ATOM 613 C CA . ASN A 1 85 ? 1.183 7.473 -23.565 1.00 86.88 85 ASN A CA 1
ATOM 614 C C . ASN A 1 85 ? 1.207 9.017 -23.527 1.00 86.88 85 ASN A C 1
ATOM 616 O O . ASN A 1 85 ? 1.698 9.628 -22.576 1.00 86.88 85 ASN A O 1
ATOM 620 N N . VAL A 1 86 ? 0.727 9.660 -24.597 1.00 90.25 86 VAL A N 1
ATOM 621 C CA . VAL A 1 86 ? 0.779 11.129 -24.748 1.00 90.25 86 VAL A CA 1
ATOM 622 C C . VAL A 1 86 ? -0.040 11.856 -23.675 1.00 90.25 86 VAL A C 1
ATOM 624 O O . VAL A 1 86 ? 0.318 12.969 -23.302 1.00 90.25 86 VAL A O 1
ATOM 627 N N . GLU A 1 87 ? -1.096 11.229 -23.153 1.00 88.06 87 GLU A N 1
ATOM 628 C CA . GLU A 1 87 ? -1.921 11.786 -22.075 1.00 88.06 87 GLU A CA 1
ATOM 629 C C . GLU A 1 87 ? -1.212 11.717 -20.717 1.00 88.06 87 GLU A C 1
ATOM 631 O O . GLU A 1 87 ? -1.365 12.617 -19.897 1.00 88.06 87 GLU A O 1
ATOM 636 N N . GLN A 1 88 ? -0.429 10.661 -20.477 1.00 88.06 88 GLN A N 1
ATOM 637 C CA . GLN A 1 88 ? 0.331 10.473 -19.236 1.00 88.06 88 GLN A CA 1
ATOM 638 C C . GLN A 1 88 ? 1.591 11.341 -19.188 1.00 88.06 88 GLN A C 1
ATOM 640 O O . GLN A 1 88 ? 1.935 11.870 -18.135 1.00 88.06 88 GLN A O 1
ATOM 645 N N . LEU A 1 89 ? 2.283 11.477 -20.320 1.00 91.94 89 LEU A N 1
ATOM 646 C CA . LEU A 1 89 ? 3.456 12.332 -20.465 1.00 91.94 89 LEU A CA 1
ATOM 647 C C . LEU A 1 89 ? 3.502 12.849 -21.903 1.00 91.94 89 LEU A C 1
ATOM 649 O O . LEU A 1 89 ? 3.685 12.068 -22.838 1.00 91.94 89 LEU A O 1
ATOM 653 N N . SER A 1 90 ? 3.310 14.152 -22.099 1.00 94.94 90 SER A N 1
ATOM 654 C CA . SER A 1 90 ? 3.305 14.772 -23.430 1.00 94.94 90 SER A CA 1
ATOM 655 C C . SER A 1 90 ? 4.696 14.745 -24.074 1.00 94.94 90 SER A C 1
ATOM 657 O O . SER A 1 90 ? 5.695 14.471 -23.413 1.00 94.94 90 SER A O 1
ATOM 659 N N . ASP A 1 91 ? 4.790 15.023 -25.377 1.00 95.56 91 ASP A N 1
ATOM 660 C CA . ASP A 1 91 ? 6.099 15.102 -26.043 1.00 95.56 91 ASP A CA 1
ATOM 661 C C . ASP A 1 91 ? 6.971 16.242 -25.480 1.00 95.56 91 ASP A C 1
ATOM 663 O O . ASP A 1 91 ? 8.178 16.051 -25.339 1.00 95.56 91 ASP A O 1
ATOM 667 N N . GLN A 1 92 ? 6.362 17.357 -25.055 1.00 96.44 92 GLN A N 1
ATOM 668 C CA . GLN A 1 92 ? 7.069 18.419 -24.331 1.00 96.44 92 GLN A CA 1
ATOM 669 C C . GLN A 1 92 ? 7.524 17.935 -22.950 1.00 96.44 92 GLN A C 1
ATOM 671 O O . GLN A 1 92 ? 8.683 18.110 -22.606 1.00 96.44 92 GLN A O 1
ATOM 676 N N . GLY A 1 93 ? 6.664 17.235 -22.201 1.00 96.75 93 GLY A N 1
ATOM 677 C CA . GLY A 1 93 ? 7.047 16.669 -20.904 1.00 96.75 93 GLY A CA 1
ATOM 678 C C . GLY A 1 93 ? 8.209 15.675 -21.012 1.00 96.75 93 GLY A C 1
ATOM 679 O O . GLY A 1 93 ? 9.072 15.633 -20.142 1.00 96.75 93 GLY A O 1
ATOM 680 N N . ILE A 1 94 ? 8.294 14.910 -22.106 1.00 96.88 94 ILE A N 1
ATOM 681 C CA . ILE A 1 94 ? 9.463 14.064 -22.392 1.00 96.88 94 ILE A CA 1
ATOM 682 C C . ILE A 1 94 ? 10.719 14.911 -22.636 1.00 96.88 94 ILE A C 1
ATOM 684 O O . ILE A 1 94 ? 11.789 14.544 -22.152 1.00 96.88 94 ILE A O 1
ATOM 688 N N . ALA A 1 95 ? 10.612 16.011 -23.386 1.00 97.00 95 ALA A N 1
ATOM 689 C CA . ALA A 1 95 ? 11.736 16.917 -23.619 1.00 97.00 95 ALA A CA 1
ATOM 690 C C . ALA A 1 95 ? 12.221 17.566 -22.311 1.00 97.00 95 ALA A C 1
ATOM 692 O O . ALA A 1 95 ? 13.427 17.647 -22.082 1.00 97.00 95 ALA A O 1
ATOM 693 N N . ASP A 1 96 ? 11.293 17.953 -21.436 1.00 98.00 96 ASP A N 1
ATOM 694 C CA . ASP A 1 96 ? 11.559 18.502 -20.104 1.00 98.00 96 ASP A CA 1
ATOM 695 C C . ASP A 1 96 ? 12.302 17.483 -19.224 1.00 98.00 96 ASP A C 1
ATOM 697 O O . ASP A 1 96 ? 13.360 17.781 -18.666 1.00 98.00 96 ASP A O 1
ATOM 701 N N . VAL A 1 97 ? 11.813 16.237 -19.167 1.00 97.62 97 VAL A N 1
ATOM 702 C CA . VAL A 1 97 ? 12.481 15.139 -18.443 1.00 97.62 97 VAL A CA 1
ATOM 703 C C . VAL A 1 97 ? 13.870 14.856 -19.019 1.00 97.62 97 VAL A C 1
ATOM 705 O O . VAL A 1 97 ? 14.818 14.663 -18.261 1.00 97.62 97 VAL A O 1
ATOM 708 N N . TYR A 1 98 ? 14.023 14.856 -20.346 1.00 97.44 98 TYR A N 1
ATOM 709 C CA . TYR A 1 98 ? 15.329 14.671 -20.977 1.00 97.44 98 TYR A CA 1
ATOM 710 C C . TYR A 1 98 ? 16.309 15.793 -20.593 1.00 97.44 98 TYR A C 1
ATOM 712 O O . TYR A 1 98 ? 17.460 15.510 -20.262 1.00 97.44 98 TYR A O 1
ATOM 720 N N . ALA A 1 99 ? 15.855 17.052 -20.576 1.00 97.00 99 ALA A N 1
ATOM 721 C CA . ALA A 1 99 ? 16.664 18.188 -20.135 1.00 97.00 99 ALA A CA 1
ATOM 722 C C . ALA A 1 99 ? 17.096 18.051 -18.666 1.00 97.00 99 ALA A C 1
ATOM 724 O O . ALA A 1 99 ? 18.255 18.313 -18.346 1.00 97.00 99 ALA A O 1
ATOM 725 N N . PHE A 1 100 ? 16.197 17.586 -17.792 1.00 97.25 100 PHE A N 1
ATOM 726 C CA . PHE A 1 100 ? 16.506 17.297 -16.391 1.00 97.25 100 PHE A CA 1
ATOM 727 C C . PHE A 1 100 ? 17.605 16.235 -16.246 1.00 97.25 100 PHE A C 1
ATOM 729 O O . PHE A 1 100 ? 18.636 16.510 -15.634 1.00 97.25 100 PHE A O 1
ATOM 736 N N . VAL A 1 101 ? 17.433 15.045 -16.836 1.00 97.31 101 VAL A N 1
ATOM 737 C CA . VAL A 1 101 ? 18.408 13.949 -16.664 1.00 97.31 101 VAL A CA 1
ATOM 738 C C . VAL A 1 101 ? 19.747 14.248 -17.342 1.00 97.31 101 VAL A C 1
ATOM 740 O O . VAL A 1 101 ? 20.794 13.852 -16.836 1.00 97.31 101 VAL A O 1
ATOM 743 N N . ALA A 1 102 ? 19.743 14.993 -18.453 1.00 96.12 102 ALA A N 1
ATOM 744 C CA . ALA A 1 102 ? 20.962 15.432 -19.130 1.00 96.12 102 ALA A CA 1
ATOM 745 C C . ALA A 1 102 ? 21.769 16.449 -18.305 1.00 96.12 102 ALA A C 1
ATOM 747 O O . ALA A 1 102 ? 22.988 16.514 -18.450 1.00 96.12 102 ALA A O 1
ATOM 748 N N . ALA A 1 103 ? 21.108 17.224 -17.438 1.00 95.75 103 ALA A N 1
ATOM 749 C CA . ALA A 1 103 ? 21.760 18.177 -16.542 1.00 95.75 103 ALA A CA 1
ATOM 750 C C . ALA A 1 103 ? 22.360 17.521 -15.284 1.00 95.75 103 ALA A C 1
ATOM 752 O O . ALA A 1 103 ? 23.165 18.150 -14.594 1.00 95.75 103 ALA A O 1
ATOM 753 N N . LYS A 1 104 ? 21.985 16.274 -14.968 1.00 95.75 104 LYS A N 1
ATOM 754 C CA . LYS A 1 104 ? 22.541 15.534 -13.828 1.00 95.75 104 LYS A CA 1
ATOM 755 C C . LYS A 1 104 ? 23.969 15.053 -14.126 1.00 95.75 104 LYS A C 1
ATOM 757 O O . LYS A 1 104 ? 24.254 14.681 -15.265 1.00 95.75 104 LYS A O 1
ATOM 762 N N . PRO A 1 105 ? 24.877 15.021 -13.134 1.00 95.19 105 PRO A N 1
ATOM 763 C CA . PRO A 1 105 ? 26.199 14.425 -13.310 1.00 95.19 105 PRO A CA 1
ATOM 764 C C . PRO A 1 105 ? 26.091 12.928 -13.619 1.00 95.19 105 PRO A C 1
ATOM 766 O O . PRO A 1 105 ? 25.417 12.204 -12.895 1.00 95.19 105 PRO A O 1
ATOM 769 N N . ALA A 1 106 ? 26.772 12.457 -14.666 1.00 95.00 106 ALA A N 1
ATOM 770 C CA . ALA A 1 106 ? 26.836 11.027 -14.960 1.00 95.00 106 ALA A CA 1
ATOM 771 C C . ALA A 1 106 ? 27.464 10.254 -13.788 1.00 95.00 106 ALA A C 1
ATOM 773 O O . ALA A 1 106 ? 28.433 10.715 -13.177 1.00 95.00 106 ALA A O 1
ATOM 774 N N . VAL A 1 107 ? 26.931 9.065 -13.513 1.00 94.12 107 VAL A N 1
ATOM 775 C CA . VAL A 1 107 ? 27.412 8.185 -12.444 1.00 94.12 107 VAL A CA 1
ATOM 776 C C . VAL A 1 107 ? 28.248 7.037 -13.021 1.00 94.12 107 VAL A C 1
ATOM 778 O O . VAL A 1 107 ? 27.970 6.578 -14.129 1.00 94.12 107 VAL A O 1
ATOM 781 N N . PRO A 1 108 ? 29.298 6.574 -12.316 1.00 92.00 108 PRO A N 1
ATOM 782 C CA . PRO A 1 108 ? 30.131 5.468 -12.791 1.00 92.00 108 PRO A CA 1
ATOM 783 C C . PRO A 1 108 ? 29.427 4.109 -12.686 1.00 92.00 108 PRO A C 1
ATOM 785 O O . PRO A 1 108 ? 29.715 3.209 -13.472 1.00 92.00 108 PRO A O 1
ATOM 788 N N . GLU A 1 109 ? 28.509 3.968 -11.729 1.00 92.19 109 GLU A N 1
ATOM 789 C CA . GLU A 1 109 ? 27.710 2.770 -11.490 1.00 92.19 109 GLU A CA 1
ATOM 790 C C . GLU A 1 109 ? 26.272 3.180 -11.137 1.00 92.19 109 GLU A C 1
ATOM 792 O O . GLU A 1 109 ? 26.089 4.240 -10.528 1.00 92.19 109 GLU A O 1
ATOM 797 N N . PRO A 1 110 ? 25.256 2.373 -11.503 1.00 91.88 110 PRO A N 1
ATOM 798 C CA . PRO A 1 110 ? 23.884 2.630 -11.094 1.00 91.88 110 PRO A CA 1
ATOM 799 C C . PRO A 1 110 ? 23.713 2.631 -9.570 1.00 91.88 110 PRO A C 1
ATOM 801 O O . PRO A 1 110 ? 24.402 1.894 -8.863 1.00 91.88 110 PRO A O 1
ATOM 804 N N . GLY A 1 111 ? 22.738 3.398 -9.082 1.00 87.50 111 GLY A N 1
ATOM 805 C CA . GLY A 1 111 ? 22.325 3.399 -7.679 1.00 87.50 111 GLY A CA 1
ATOM 806 C C . GLY A 1 111 ? 21.838 2.034 -7.170 1.00 87.50 111 GLY A C 1
ATOM 807 O O . GLY A 1 111 ? 21.660 1.069 -7.920 1.00 87.50 111 GLY A O 1
ATOM 808 N N . GLU A 1 112 ? 21.594 1.943 -5.861 1.00 85.00 112 GLU A N 1
ATOM 809 C CA . GLU A 1 112 ? 20.994 0.742 -5.274 1.00 85.00 112 GLU A CA 1
ATOM 810 C C . GLU A 1 112 ? 19.514 0.603 -5.662 1.00 85.00 112 GLU A C 1
ATOM 812 O O . GLU A 1 112 ? 18.802 1.573 -5.918 1.00 85.00 112 GLU A O 1
ATOM 817 N N . TRP A 1 113 ? 19.018 -0.636 -5.687 1.00 85.56 113 TRP A N 1
ATOM 818 C CA . TRP A 1 113 ? 17.589 -0.879 -5.864 1.00 85.56 113 TRP A CA 1
ATOM 819 C C . TRP A 1 113 ? 16.818 -0.377 -4.644 1.00 85.56 113 TRP A C 1
ATOM 821 O O . TRP A 1 113 ? 17.218 -0.646 -3.511 1.00 85.56 113 TRP A O 1
ATOM 831 N N . ARG A 1 114 ? 15.661 0.253 -4.880 1.00 78.44 114 ARG A N 1
ATOM 832 C CA . ARG A 1 114 ? 14.750 0.727 -3.827 1.00 78.44 114 ARG A CA 1
ATOM 833 C C . ARG A 1 114 ? 14.397 -0.377 -2.836 1.00 78.44 114 ARG A C 1
ATOM 835 O O . ARG A 1 114 ? 14.408 -0.159 -1.630 1.00 78.44 114 ARG A O 1
ATOM 842 N N . TRP A 1 115 ? 14.107 -1.562 -3.365 1.00 81.06 115 TRP A N 1
ATOM 843 C CA . TRP A 1 115 ? 14.042 -2.793 -2.589 1.00 81.06 115 TRP A CA 1
ATOM 844 C C . TRP A 1 115 ? 15.167 -3.710 -3.051 1.00 81.06 115 TRP A C 1
ATOM 846 O O . TRP A 1 115 ? 15.276 -4.022 -4.239 1.00 81.06 115 TRP A O 1
ATOM 856 N N . ARG A 1 116 ? 16.015 -4.155 -2.125 1.00 80.19 116 ARG A N 1
ATOM 857 C CA . ARG A 1 116 ? 17.138 -5.036 -2.446 1.00 80.19 116 ARG A CA 1
ATOM 858 C C . ARG A 1 116 ? 16.650 -6.342 -3.066 1.00 80.19 116 ARG A C 1
ATOM 860 O O . ARG A 1 116 ? 15.508 -6.773 -2.903 1.00 80.19 116 ARG A O 1
ATOM 867 N N . ARG A 1 117 ? 17.554 -6.986 -3.798 1.00 85.06 117 ARG A N 1
ATOM 868 C CA . ARG A 1 117 ? 17.305 -8.313 -4.357 1.00 85.06 117 ARG A CA 1
ATOM 869 C C . ARG A 1 117 ? 17.007 -9.298 -3.228 1.00 85.06 117 ARG A C 1
ATOM 871 O O . ARG A 1 117 ? 17.720 -9.318 -2.226 1.00 85.06 117 ARG A O 1
ATOM 878 N N . ALA A 1 118 ? 15.992 -10.137 -3.412 1.00 86.56 118 ALA A N 1
ATOM 879 C CA . ALA A 1 118 ? 15.743 -11.249 -2.507 1.00 86.56 118 ALA A CA 1
ATOM 880 C C . ALA A 1 118 ? 16.977 -12.173 -2.483 1.00 86.56 118 ALA A C 1
ATOM 882 O O . ALA A 1 118 ? 17.495 -12.494 -3.564 1.00 86.56 118 ALA A O 1
ATOM 883 N N . PRO A 1 119 ? 17.446 -12.597 -1.294 1.00 83.94 119 PRO A N 1
ATOM 884 C CA . PRO A 1 119 ? 18.631 -13.437 -1.164 1.00 83.94 119 PRO A CA 1
ATOM 885 C C . PRO A 1 119 ? 18.390 -14.835 -1.740 1.00 83.94 119 PRO A C 1
ATOM 887 O O . PRO A 1 119 ? 17.252 -15.262 -1.935 1.00 83.94 119 PRO A O 1
ATOM 890 N N . GLU A 1 120 ? 19.462 -15.589 -1.979 1.00 85.62 120 GLU A N 1
ATOM 891 C CA . GLU A 1 120 ? 19.367 -16.947 -2.533 1.00 85.62 120 GLU A CA 1
ATOM 892 C C . GLU A 1 120 ? 18.567 -17.908 -1.649 1.00 85.62 120 GLU A C 1
ATOM 894 O O . GLU A 1 120 ? 17.949 -18.833 -2.171 1.00 85.62 120 GLU A O 1
ATOM 899 N N . THR A 1 121 ? 18.539 -17.657 -0.341 1.00 83.06 121 THR A N 1
ATOM 900 C CA . THR A 1 121 ? 17.772 -18.415 0.653 1.00 83.06 121 THR A CA 1
ATOM 901 C C . THR A 1 121 ? 16.266 -18.149 0.601 1.00 83.06 121 THR A C 1
ATOM 903 O O . THR A 1 121 ? 15.510 -18.893 1.219 1.00 83.06 121 THR A O 1
ATOM 906 N N . ALA A 1 122 ? 15.807 -17.112 -0.108 1.00 84.94 122 ALA A N 1
ATOM 907 C CA . ALA A 1 122 ? 14.384 -16.835 -0.275 1.00 84.94 122 ALA A CA 1
ATOM 908 C C . ALA A 1 122 ? 13.698 -17.881 -1.180 1.00 84.94 122 ALA A C 1
ATOM 910 O O . ALA A 1 122 ? 14.339 -18.402 -2.102 1.00 84.94 122 ALA A O 1
ATOM 911 N N . PRO A 1 123 ? 12.387 -18.148 -0.988 1.00 87.06 123 PRO A N 1
ATOM 912 C CA . PRO A 1 123 ? 11.608 -19.006 -1.879 1.00 87.06 123 PRO A CA 1
ATOM 913 C C . PRO A 1 123 ? 11.757 -18.612 -3.349 1.00 87.06 123 PRO A C 1
ATOM 915 O O . PRO A 1 123 ? 11.861 -17.427 -3.679 1.00 87.06 123 PRO A O 1
ATOM 918 N N . LEU A 1 124 ? 11.720 -19.599 -4.251 1.00 91.50 124 LEU A N 1
ATOM 919 C CA . LEU A 1 124 ? 11.882 -19.358 -5.687 1.00 91.50 124 LEU A CA 1
ATOM 920 C C . LEU A 1 124 ? 10.892 -18.304 -6.201 1.00 91.50 124 LEU A C 1
ATOM 922 O O . LEU A 1 124 ? 11.321 -17.363 -6.866 1.00 91.50 124 LEU A O 1
ATOM 926 N N . GLY A 1 125 ? 9.613 -18.406 -5.827 1.00 92.56 125 GLY A N 1
ATOM 927 C CA . GLY A 1 125 ? 8.594 -17.421 -6.185 1.00 92.56 125 GLY A CA 1
ATOM 928 C C . GLY A 1 125 ? 8.929 -16.001 -5.716 1.00 92.56 125 GLY A C 1
ATOM 929 O O . GLY A 1 125 ? 8.834 -15.073 -6.517 1.00 92.56 125 GLY A O 1
ATOM 930 N N . GLN A 1 126 ? 9.436 -15.824 -4.485 1.00 90.81 126 GLN A N 1
ATOM 931 C CA . GLN A 1 126 ? 9.883 -14.514 -3.987 1.00 90.81 126 GLN A CA 1
ATOM 932 C C . GLN A 1 126 ? 11.060 -13.969 -4.806 1.00 90.81 126 GLN A C 1
ATOM 934 O O . GLN A 1 126 ? 11.082 -12.789 -5.159 1.00 90.81 126 GLN A O 1
ATOM 939 N N . ARG A 1 127 ? 12.038 -14.815 -5.150 1.00 92.25 127 ARG A N 1
ATOM 940 C CA . ARG A 1 127 ? 13.183 -14.398 -5.977 1.00 92.25 127 ARG A CA 1
ATOM 941 C C . ARG A 1 127 ? 12.750 -14.019 -7.387 1.00 92.25 127 ARG A C 1
ATOM 943 O O . ARG A 1 127 ? 13.218 -13.008 -7.899 1.00 92.25 127 ARG A O 1
ATOM 950 N N . LEU A 1 128 ? 11.851 -14.779 -8.007 1.00 94.00 128 LEU A N 1
ATOM 951 C CA . LEU A 1 128 ? 11.322 -14.461 -9.335 1.00 94.00 128 LEU A CA 1
ATOM 952 C C . LEU A 1 128 ? 10.515 -13.158 -9.308 1.00 94.00 128 LEU A C 1
ATOM 954 O O . LEU A 1 128 ? 10.714 -12.305 -10.169 1.00 94.00 128 LEU A O 1
ATOM 958 N N . TYR A 1 129 ? 9.682 -12.960 -8.288 1.00 93.19 129 TYR A N 1
ATOM 959 C CA . TYR A 1 129 ? 8.912 -11.737 -8.064 1.00 93.19 129 TYR A CA 1
ATOM 960 C C . TYR A 1 129 ? 9.807 -10.497 -7.874 1.00 93.19 129 TYR A C 1
ATOM 962 O O . TYR A 1 129 ? 9.598 -9.476 -8.534 1.00 93.19 129 TYR A O 1
ATOM 970 N N . MET A 1 130 ? 10.825 -10.590 -7.012 1.00 90.31 130 MET A N 1
ATOM 971 C CA . MET A 1 130 ? 11.719 -9.473 -6.681 1.00 90.31 130 MET A CA 1
ATOM 972 C C . MET A 1 130 ? 12.765 -9.208 -7.762 1.00 90.31 130 MET A C 1
ATOM 974 O O . MET A 1 130 ? 12.937 -8.074 -8.199 1.00 90.31 130 MET A O 1
ATOM 978 N N . ASN A 1 131 ? 13.489 -10.250 -8.170 1.00 90.31 131 ASN A N 1
ATOM 979 C CA . ASN A 1 131 ? 14.752 -10.114 -8.895 1.00 90.31 131 ASN A CA 1
ATOM 980 C C . ASN A 1 131 ? 14.561 -10.212 -10.409 1.00 90.31 131 ASN A C 1
ATOM 982 O O . ASN A 1 131 ? 15.320 -9.599 -11.154 1.00 90.31 131 ASN A O 1
ATOM 986 N N . THR A 1 132 ? 13.582 -10.999 -10.867 1.00 88.19 132 THR A N 1
ATOM 987 C CA . THR A 1 132 ? 13.353 -11.250 -12.299 1.00 88.19 132 THR A CA 1
ATOM 988 C C . THR A 1 132 ? 12.229 -10.385 -12.850 1.00 88.19 132 THR A C 1
ATOM 990 O O . THR A 1 132 ? 12.413 -9.703 -13.854 1.00 88.19 132 THR A O 1
ATOM 993 N N . ALA A 1 133 ? 11.068 -10.402 -12.197 1.00 89.75 133 ALA A N 1
ATOM 994 C CA . ALA A 1 133 ? 9.900 -9.641 -12.617 1.00 89.75 133 ALA A CA 1
ATOM 995 C C . ALA A 1 133 ? 9.941 -8.187 -12.123 1.00 89.75 133 ALA A C 1
ATOM 997 O O . ALA A 1 133 ? 9.283 -7.337 -12.708 1.00 89.75 133 ALA A O 1
ATOM 998 N N . GLY A 1 134 ? 10.707 -7.886 -11.068 1.00 88.81 134 GLY A N 1
ATOM 999 C CA . GLY A 1 134 ? 10.826 -6.530 -10.525 1.00 88.81 134 GLY A CA 1
ATOM 1000 C C . GLY A 1 134 ? 9.573 -6.013 -9.823 1.00 88.81 134 GLY A C 1
ATOM 1001 O O . GLY A 1 134 ? 9.522 -4.844 -9.448 1.00 88.81 134 GLY A O 1
ATOM 1002 N N . CYS A 1 135 ? 8.560 -6.859 -9.622 1.00 89.31 135 CYS A N 1
ATOM 1003 C CA . CYS A 1 135 ? 7.271 -6.452 -9.076 1.00 89.31 135 CYS A CA 1
ATOM 1004 C C . CYS A 1 135 ? 7.424 -5.795 -7.697 1.00 89.31 135 CYS A C 1
ATOM 1006 O O . CYS A 1 135 ? 6.793 -4.773 -7.428 1.00 89.31 135 CYS A O 1
ATOM 1008 N N . GLY A 1 136 ? 8.324 -6.316 -6.859 1.00 88.06 136 GLY A N 1
ATOM 1009 C CA . GLY A 1 136 ? 8.556 -5.788 -5.517 1.00 88.06 136 GLY A CA 1
ATOM 1010 C C . GLY A 1 136 ? 9.178 -4.396 -5.450 1.00 88.06 136 GLY A C 1
ATOM 1011 O O . GLY A 1 136 ? 9.111 -3.778 -4.393 1.00 88.06 136 GLY A O 1
ATOM 1012 N N . GLN A 1 137 ? 9.704 -3.848 -6.552 1.00 85.06 137 GLN A N 1
ATOM 1013 C CA . GLN A 1 137 ? 10.162 -2.452 -6.562 1.00 85.06 137 GLN A CA 1
ATOM 1014 C C . GLN A 1 137 ? 9.007 -1.467 -6.322 1.00 85.06 137 GLN A C 1
ATOM 1016 O O . GLN A 1 137 ? 9.179 -0.431 -5.670 1.00 85.06 137 GLN A O 1
ATOM 1021 N N . CYS A 1 138 ? 7.809 -1.833 -6.789 1.00 82.31 138 CYS A N 1
ATOM 1022 C CA . CYS A 1 138 ? 6.581 -1.061 -6.611 1.00 82.31 138 CYS A CA 1
ATOM 1023 C C . CYS A 1 138 ? 5.668 -1.667 -5.544 1.00 82.31 138 CYS A C 1
ATOM 1025 O O . CYS A 1 138 ? 5.087 -0.937 -4.748 1.00 82.31 138 CYS A O 1
ATOM 1027 N N . HIS A 1 139 ? 5.556 -2.993 -5.528 1.00 87.00 139 HIS A N 1
ATOM 1028 C CA . HIS A 1 139 ? 4.609 -3.724 -4.698 1.00 87.00 139 HIS A CA 1
ATOM 1029 C C . HIS A 1 139 ? 5.193 -4.188 -3.361 1.00 87.00 139 HIS A C 1
ATOM 1031 O O . HIS A 1 139 ? 4.535 -4.942 -2.668 1.00 87.00 139 HIS A O 1
ATOM 1037 N N . GLU A 1 140 ? 6.403 -3.764 -2.990 1.00 85.81 140 GLU A N 1
ATOM 1038 C CA . GLU A 1 140 ? 7.118 -4.196 -1.781 1.00 85.81 140 GLU A CA 1
ATOM 1039 C C . GLU A 1 140 ? 7.405 -5.721 -1.712 1.00 85.81 140 GLU A C 1
ATOM 1041 O O . GLU A 1 140 ? 6.893 -6.497 -2.525 1.00 85.81 140 GLU A O 1
ATOM 1046 N N . PRO A 1 141 ? 8.265 -6.203 -0.793 1.00 84.69 141 PRO A N 1
ATOM 1047 C CA . PRO A 1 141 ? 8.741 -7.589 -0.785 1.00 84.69 141 PRO A CA 1
ATOM 1048 C C . PRO A 1 141 ? 7.666 -8.642 -0.538 1.00 84.69 141 PRO A C 1
ATOM 1050 O O . PRO A 1 141 ? 7.826 -9.784 -0.965 1.00 84.69 141 PRO A O 1
ATOM 1053 N N . GLU A 1 142 ? 6.587 -8.255 0.145 1.00 82.81 142 GLU A N 1
ATOM 1054 C CA . GLU A 1 142 ? 5.491 -9.148 0.534 1.00 82.81 142 GLU A CA 1
ATOM 1055 C C . GLU A 1 142 ? 4.258 -9.029 -0.371 1.00 82.81 142 GLU A C 1
ATOM 1057 O O . GLU A 1 142 ? 3.277 -9.740 -0.150 1.00 82.81 142 GLU A O 1
ATOM 1062 N N . ASN A 1 143 ? 4.287 -8.125 -1.358 1.00 89.25 143 ASN A N 1
ATOM 1063 C CA . ASN A 1 143 ? 3.144 -7.766 -2.198 1.00 89.25 143 ASN A CA 1
ATOM 1064 C C . ASN A 1 143 ? 1.862 -7.491 -1.401 1.00 89.25 143 ASN A C 1
ATOM 1066 O O . ASN A 1 143 ? 0.797 -8.035 -1.710 1.00 89.25 143 ASN A O 1
ATOM 1070 N N . ALA A 1 144 ? 1.958 -6.676 -0.346 1.00 86.94 144 ALA A N 1
ATOM 1071 C CA . ALA A 1 144 ? 0.853 -6.461 0.582 1.00 86.94 144 ALA A CA 1
ATOM 1072 C C . ALA A 1 144 ? -0.367 -5.890 -0.152 1.00 86.94 144 ALA A C 1
ATOM 1074 O O . ALA A 1 144 ? -1.494 -6.340 0.064 1.00 86.94 144 ALA A O 1
ATOM 1075 N N . TYR A 1 145 ? -0.137 -4.944 -1.065 1.00 86.69 145 TYR A N 1
ATOM 1076 C CA . TYR A 1 145 ? -1.193 -4.361 -1.891 1.00 86.69 145 TYR A CA 1
ATOM 1077 C C . TYR A 1 145 ? -1.779 -5.330 -2.925 1.00 86.69 145 TYR A C 1
ATOM 1079 O O . TYR A 1 145 ? -2.999 -5.411 -3.054 1.00 86.69 145 TYR A O 1
ATOM 1087 N N . GLY A 1 146 ? -0.956 -6.083 -3.661 1.00 90.25 146 GLY A N 1
ATOM 1088 C CA . GLY A 1 146 ? -1.463 -7.020 -4.669 1.00 90.25 146 GLY A CA 1
ATOM 1089 C C . GLY A 1 146 ? -2.245 -8.169 -4.039 1.00 90.25 146 GLY A C 1
ATOM 1090 O O . GLY A 1 146 ? -3.323 -8.516 -4.515 1.00 90.25 146 GLY A O 1
ATOM 1091 N N . ARG A 1 147 ? -1.766 -8.703 -2.911 1.00 92.88 147 ARG A N 1
ATOM 1092 C CA . ARG A 1 147 ? -2.478 -9.728 -2.130 1.00 92.88 147 ARG A CA 1
ATOM 1093 C C . ARG A 1 147 ? -3.789 -9.218 -1.548 1.00 92.88 147 ARG A C 1
ATOM 1095 O O . ARG A 1 147 ? -4.726 -10.001 -1.446 1.00 92.88 147 ARG A O 1
ATOM 1102 N N . MET A 1 148 ? -3.853 -7.936 -1.183 1.00 92.94 148 MET A N 1
ATOM 1103 C CA . MET A 1 148 ? -5.084 -7.289 -0.731 1.00 92.94 148 MET A CA 1
ATOM 1104 C C . MET A 1 148 ? -6.132 -7.247 -1.849 1.00 92.94 148 MET A C 1
ATOM 1106 O O . MET A 1 148 ? -7.265 -7.667 -1.642 1.00 92.94 148 MET A O 1
ATOM 1110 N N . TRP A 1 149 ? -5.759 -6.805 -3.054 1.00 92.12 149 TRP A N 1
ATOM 1111 C CA . TRP A 1 149 ? -6.680 -6.766 -4.200 1.00 92.12 149 TRP A CA 1
ATOM 1112 C C . TRP A 1 149 ? -7.126 -8.148 -4.668 1.00 92.12 149 TRP A C 1
ATOM 1114 O O . TRP A 1 149 ? -8.280 -8.328 -5.044 1.00 92.12 149 TRP A O 1
ATOM 1124 N N . LEU A 1 150 ? -6.234 -9.138 -4.639 1.00 95.12 150 LEU A N 1
ATOM 1125 C CA . LEU A 1 150 ? -6.632 -10.523 -4.887 1.00 95.12 150 LEU A CA 1
ATOM 1126 C C . LEU A 1 150 ? -7.593 -11.019 -3.800 1.00 95.12 150 LEU A C 1
ATOM 1128 O O . LEU A 1 150 ? -8.574 -11.681 -4.118 1.00 95.12 150 LEU A O 1
ATOM 1132 N N . GLY A 1 151 ? -7.365 -10.630 -2.543 1.00 96.00 151 GLY A N 1
ATOM 1133 C CA . GLY A 1 151 ? -8.242 -10.948 -1.421 1.00 96.00 151 GLY A CA 1
ATOM 1134 C C . GLY A 1 151 ? -9.642 -10.344 -1.520 1.00 96.00 151 GLY A C 1
ATOM 1135 O O . GLY A 1 151 ? -10.588 -10.927 -0.993 1.00 96.00 151 GLY A O 1
ATOM 1136 N N . GLU A 1 152 ? -9.824 -9.240 -2.252 1.00 96.75 152 GLU A N 1
ATOM 1137 C CA . GLU A 1 152 ? -11.162 -8.713 -2.560 1.00 96.75 152 GLU A CA 1
ATOM 1138 C C . GLU A 1 152 ? -11.986 -9.677 -3.425 1.00 96.75 152 GLU A C 1
ATOM 1140 O O . GLU A 1 152 ? -13.213 -9.658 -3.354 1.00 96.75 152 GLU A O 1
ATOM 1145 N N . HIS A 1 153 ? -11.311 -10.548 -4.180 1.00 96.75 153 HIS A N 1
ATOM 1146 C CA . HIS A 1 153 ? -11.885 -11.556 -5.071 1.00 96.75 153 HIS A CA 1
ATOM 1147 C C . HIS A 1 153 ? -11.415 -12.980 -4.720 1.00 96.75 153 HIS A C 1
ATOM 1149 O O . HIS A 1 153 ? -11.272 -13.826 -5.599 1.00 96.75 153 HIS A O 1
ATOM 1155 N N . ALA A 1 154 ? -11.131 -13.266 -3.447 1.00 95.44 154 ALA A N 1
ATOM 1156 C CA . ALA A 1 154 ? -10.378 -14.459 -3.056 1.00 95.44 154 ALA A CA 1
ATOM 1157 C C . ALA A 1 154 ? -10.917 -15.794 -3.593 1.00 95.44 154 ALA A C 1
ATOM 1159 O O . ALA A 1 154 ? -10.126 -16.653 -3.975 1.00 95.44 154 ALA A O 1
ATOM 1160 N N . LYS A 1 155 ? -12.240 -15.979 -3.667 1.00 95.12 155 LYS A N 1
ATOM 1161 C CA . LYS A 1 155 ? -12.845 -17.219 -4.196 1.00 95.12 155 LYS A CA 1
ATOM 1162 C C . LYS A 1 155 ? -12.699 -17.385 -5.713 1.00 95.12 155 LYS A C 1
ATOM 1164 O O . LYS A 1 155 ? -12.885 -18.487 -6.216 1.00 95.12 155 LYS A O 1
ATOM 1169 N N . GLU A 1 156 ? -12.369 -16.314 -6.427 1.00 95.56 156 GLU A N 1
ATOM 1170 C CA . GLU A 1 156 ? -12.143 -16.280 -7.877 1.00 95.56 156 GLU A CA 1
ATOM 1171 C C . GLU A 1 156 ? -10.652 -16.190 -8.236 1.00 95.56 156 GLU A C 1
ATOM 1173 O O . GLU A 1 156 ? -10.303 -16.292 -9.409 1.00 95.56 156 GLU A O 1
ATOM 1178 N N . ALA A 1 157 ? -9.766 -15.981 -7.256 1.00 94.81 157 ALA A N 1
ATOM 1179 C CA . ALA A 1 157 ? -8.344 -15.705 -7.457 1.00 94.81 157 ALA A CA 1
ATOM 1180 C C . ALA A 1 157 ? -7.512 -16.968 -7.777 1.00 94.81 157 ALA A C 1
ATOM 1182 O O . ALA A 1 157 ? -6.484 -17.253 -7.150 1.00 94.81 157 ALA A O 1
ATOM 1183 N N . ASP A 1 158 ? -7.948 -17.734 -8.775 1.00 96.56 158 ASP A N 1
ATOM 1184 C CA . ASP A 1 158 ? -7.153 -18.799 -9.378 1.00 96.56 158 ASP A CA 1
ATOM 1185 C C . ASP A 1 158 ? -5.978 -18.238 -10.210 1.00 96.56 158 ASP A C 1
ATOM 1187 O O . ASP A 1 158 ? -5.758 -17.023 -10.310 1.00 96.56 158 ASP A O 1
ATOM 1191 N N . PHE A 1 159 ? -5.176 -19.133 -10.793 1.00 97.38 159 PHE A N 1
ATOM 1192 C CA . PHE A 1 159 ? -4.034 -18.715 -11.604 1.00 97.38 159 PHE A CA 1
ATOM 1193 C C . PHE A 1 159 ? -4.449 -17.893 -12.831 1.00 97.38 159 PHE A C 1
ATOM 1195 O O . PHE A 1 159 ? -3.745 -16.948 -13.183 1.00 97.38 159 PHE A O 1
ATOM 1202 N N . ASP A 1 160 ? -5.570 -18.213 -13.477 1.00 96.62 160 ASP A N 1
ATOM 1203 C CA . ASP A 1 160 ? -6.000 -17.523 -14.695 1.00 96.62 160 ASP A CA 1
ATOM 1204 C C . ASP A 1 160 ? -6.490 -16.107 -14.365 1.00 96.62 160 ASP A C 1
ATOM 1206 O O . ASP A 1 160 ? -6.144 -15.140 -15.056 1.00 96.62 160 ASP A O 1
ATOM 1210 N N . TYR A 1 161 ? -7.218 -15.950 -13.256 1.00 95.25 161 TYR A N 1
ATOM 1211 C CA . TYR A 1 161 ? -7.569 -14.651 -12.695 1.00 95.25 161 TYR A CA 1
ATOM 1212 C C . TYR A 1 161 ? -6.318 -13.827 -12.392 1.00 95.25 161 TYR A C 1
ATOM 1214 O O . TYR A 1 161 ? -6.239 -12.664 -12.804 1.00 95.25 161 TYR A O 1
ATOM 1222 N N . PHE A 1 162 ? -5.336 -14.424 -11.711 1.00 95.31 162 PHE A N 1
ATOM 1223 C CA . PHE A 1 162 ? -4.071 -13.781 -11.366 1.00 95.31 162 PHE A CA 1
ATOM 1224 C C . PHE A 1 162 ? -3.266 -13.368 -12.605 1.00 95.31 162 PHE A C 1
ATOM 1226 O O . PHE A 1 162 ? -2.832 -12.219 -12.706 1.00 95.31 162 PHE A O 1
ATOM 1233 N N . ALA A 1 163 ? -3.112 -14.266 -13.578 1.00 95.25 163 ALA A N 1
ATOM 1234 C CA . ALA A 1 163 ? -2.377 -14.011 -14.810 1.00 95.25 163 ALA A CA 1
ATOM 1235 C C . ALA A 1 163 ? -2.999 -12.867 -15.615 1.00 95.25 163 ALA A C 1
ATOM 1237 O O . ALA A 1 163 ? -2.286 -11.989 -16.111 1.00 95.25 163 ALA A O 1
ATOM 1238 N N . ARG A 1 164 ? -4.332 -12.817 -15.675 1.00 92.44 164 ARG A N 1
ATOM 1239 C CA . ARG A 1 164 ? -5.072 -11.714 -16.291 1.00 92.44 164 ARG A CA 1
ATOM 1240 C C . ARG A 1 164 ? -4.825 -10.379 -15.590 1.00 92.44 164 ARG A C 1
ATOM 1242 O O . ARG A 1 164 ? -4.617 -9.382 -16.275 1.00 92.44 164 ARG A O 1
ATOM 1249 N N . GLN A 1 165 ? -4.742 -10.353 -14.253 1.00 90.81 165 GLN A N 1
ATOM 1250 C CA . GLN A 1 165 ? -4.408 -9.119 -13.521 1.00 90.81 165 GLN A CA 1
ATOM 1251 C C . GLN A 1 165 ? -3.023 -8.560 -13.868 1.00 90.81 165 GLN A C 1
ATOM 1253 O O . GLN A 1 165 ? -2.759 -7.416 -13.523 1.00 90.81 165 GLN A O 1
ATOM 1258 N N . ILE A 1 166 ? -2.143 -9.335 -14.510 1.00 91.50 166 ILE A N 1
ATOM 1259 C CA . ILE A 1 166 ? -0.769 -8.936 -14.840 1.00 91.50 166 ILE A CA 1
ATOM 1260 C C . ILE A 1 166 ? -0.624 -8.651 -16.334 1.00 91.50 166 ILE A C 1
ATOM 1262 O O . ILE A 1 166 ? -0.115 -7.592 -16.712 1.00 91.50 166 ILE A O 1
ATOM 1266 N N . TYR A 1 167 ? -1.088 -9.563 -17.190 1.00 90.62 167 TYR A N 1
ATOM 1267 C CA . TYR A 1 167 ? -0.966 -9.409 -18.640 1.00 90.62 167 TYR A CA 1
ATOM 1268 C C . TYR A 1 167 ? -1.925 -8.359 -19.216 1.00 90.62 167 TYR A C 1
ATOM 1270 O O . TYR A 1 167 ? -1.570 -7.710 -20.194 1.00 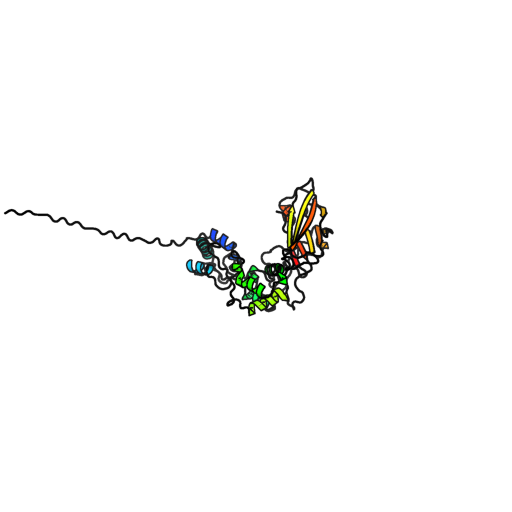90.62 167 TYR A O 1
ATOM 1278 N N . GLU A 1 168 ? -3.092 -8.150 -18.600 1.00 88.12 168 GLU A N 1
ATOM 1279 C CA . GLU A 1 168 ? -4.121 -7.196 -19.062 1.00 88.12 168 GLU A CA 1
ATOM 1280 C C . GLU A 1 168 ? -4.241 -5.978 -18.129 1.00 88.12 168 GLU A C 1
ATOM 1282 O O . GLU A 1 168 ? -5.178 -5.181 -18.212 1.00 88.12 168 GLU A O 1
ATOM 1287 N N . HIS A 1 169 ? -3.291 -5.803 -17.206 1.00 80.75 169 HIS A N 1
ATOM 1288 C CA . HIS A 1 169 ? -3.383 -4.769 -16.175 1.00 80.75 169 HIS A CA 1
ATOM 1289 C C . HIS A 1 169 ? -3.434 -3.348 -16.764 1.00 80.75 169 HIS A C 1
ATOM 1291 O O . HIS A 1 169 ? -4.113 -2.494 -16.200 1.00 80.75 169 HIS A O 1
ATOM 1297 N N . THR A 1 170 ? -2.753 -3.088 -17.890 1.00 75.25 170 THR A N 1
ATOM 1298 C CA . THR A 1 170 ? -2.787 -1.784 -18.575 1.00 75.25 170 THR A CA 1
ATOM 1299 C C . THR A 1 170 ? -4.139 -1.501 -19.213 1.00 75.25 170 THR A C 1
ATOM 1301 O O . THR A 1 170 ? -4.502 -0.340 -19.349 1.00 75.25 170 THR A O 1
ATOM 1304 N N . ASP A 1 171 ? -4.900 -2.533 -19.573 1.00 79.31 171 ASP A N 1
ATOM 1305 C CA . ASP A 1 171 ? -6.237 -2.362 -20.144 1.00 79.31 171 ASP A CA 1
ATOM 1306 C C . ASP A 1 171 ? -7.241 -2.047 -19.029 1.00 79.31 171 ASP A C 1
ATOM 1308 O O . ASP A 1 171 ? -8.092 -1.168 -19.165 1.00 79.31 171 ASP A O 1
ATOM 1312 N N . LYS A 1 172 ? -7.084 -2.711 -17.877 1.00 74.62 172 LYS A N 1
ATOM 1313 C CA . LYS A 1 172 ? -7.890 -2.473 -16.671 1.00 74.62 172 LYS A CA 1
ATOM 1314 C C . LYS A 1 172 ? -7.552 -1.142 -15.988 1.00 74.62 172 LYS A C 1
ATOM 1316 O O . LYS A 1 172 ? -8.438 -0.467 -15.466 1.00 74.62 172 LYS A O 1
ATOM 1321 N N . TYR A 1 173 ? -6.278 -0.756 -15.998 1.00 75.62 173 TYR A N 1
ATOM 1322 C CA . TYR A 1 173 ? -5.753 0.465 -15.389 1.00 75.62 173 TYR A CA 1
ATOM 1323 C C . TYR A 1 173 ? -4.936 1.259 -16.417 1.00 75.62 173 TYR A C 1
ATOM 1325 O O . TYR A 1 173 ? -3.710 1.328 -16.311 1.00 75.62 173 TYR A O 1
ATOM 1333 N N . PRO A 1 174 ? -5.592 1.936 -17.378 1.00 72.50 174 PRO A N 1
ATOM 1334 C CA . PRO A 1 174 ? -4.913 2.643 -18.473 1.00 72.50 174 PRO A CA 1
ATOM 1335 C C . PRO A 1 174 ? -4.064 3.830 -18.012 1.00 72.50 174 PRO A C 1
ATOM 1337 O O . PRO A 1 174 ? -3.200 4.307 -18.741 1.00 72.50 174 PRO A O 1
ATOM 1340 N N . ARG A 1 175 ? -4.297 4.313 -16.786 1.00 74.81 175 ARG A N 1
ATOM 1341 C CA . ARG A 1 175 ? -3.484 5.346 -16.125 1.00 74.81 175 ARG A CA 1
ATOM 1342 C C . ARG A 1 175 ? -2.528 4.774 -15.075 1.00 74.81 175 ARG A C 1
ATOM 1344 O O . ARG A 1 175 ? -1.864 5.541 -14.380 1.00 74.81 175 ARG A O 1
ATOM 1351 N N . GLY A 1 176 ? -2.493 3.451 -14.928 1.00 69.94 176 GLY A N 1
ATOM 1352 C CA . GLY A 1 176 ? -1.595 2.747 -14.028 1.00 69.94 176 GLY A CA 1
ATOM 1353 C C . GLY A 1 176 ? -0.134 2.930 -14.430 1.00 69.94 176 GLY A C 1
ATOM 1354 O O . GLY A 1 176 ? 0.187 3.298 -15.559 1.00 69.94 176 GLY A O 1
ATOM 1355 N N . ARG A 1 177 ? 0.755 2.684 -13.468 1.00 74.69 177 ARG A N 1
ATOM 1356 C CA . ARG A 1 177 ? 2.214 2.798 -13.629 1.00 74.69 177 ARG A CA 1
ATOM 1357 C C . ARG A 1 177 ? 2.924 1.456 -13.463 1.00 74.69 177 ARG A C 1
ATOM 1359 O O . ARG A 1 177 ? 4.133 1.421 -13.274 1.00 74.69 177 ARG A O 1
ATOM 1366 N N . MET A 1 178 ? 2.172 0.358 -13.480 1.00 82.44 178 MET A N 1
ATOM 1367 C CA . MET A 1 178 ? 2.756 -0.976 -13.476 1.00 82.44 178 MET A CA 1
ATOM 1368 C C . MET A 1 178 ? 3.378 -1.264 -14.853 1.00 82.44 178 MET A C 1
ATOM 1370 O O . MET A 1 178 ? 2.956 -0.733 -15.882 1.00 82.44 178 MET A O 1
ATOM 1374 N N . GLY A 1 179 ? 4.459 -2.043 -14.847 1.00 77.25 179 GLY A N 1
ATOM 1375 C CA . GLY A 1 179 ? 5.219 -2.381 -16.045 1.00 77.25 179 GLY A CA 1
ATOM 1376 C C . GLY A 1 179 ? 4.432 -3.211 -17.050 1.00 77.25 179 GLY A C 1
ATOM 1377 O O . GLY A 1 179 ? 3.603 -4.024 -16.661 1.00 77.25 179 GLY A O 1
ATOM 1378 N N . THR A 1 180 ? 4.709 -3.072 -18.348 1.00 79.00 180 THR A N 1
ATOM 1379 C CA . THR A 1 180 ? 4.046 -3.880 -19.384 1.00 79.00 180 THR A CA 1
ATOM 1380 C C . THR A 1 180 ? 4.617 -5.304 -19.428 1.00 79.00 180 THR A C 1
ATOM 1382 O O . THR A 1 180 ? 5.672 -5.542 -20.013 1.00 79.00 180 THR A O 1
ATOM 1385 N N . TYR A 1 181 ? 3.898 -6.275 -18.863 1.00 85.94 181 TYR A N 1
ATOM 1386 C CA . TYR A 1 181 ? 4.294 -7.686 -18.892 1.00 85.94 181 TYR A CA 1
ATOM 138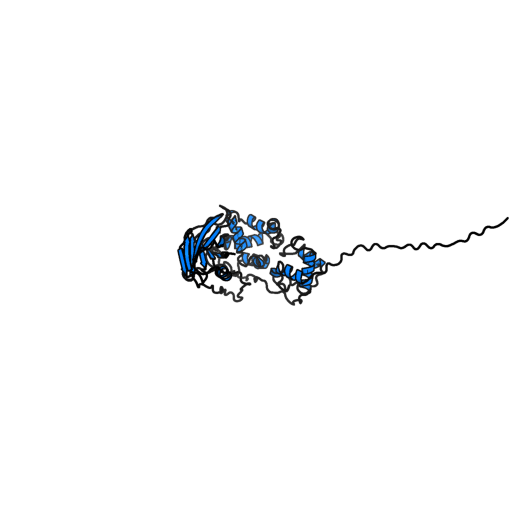7 C C . TYR A 1 181 ? 3.699 -8.411 -20.099 1.00 85.94 181 TYR A C 1
ATOM 1389 O O . TYR A 1 181 ? 2.518 -8.280 -20.406 1.00 85.94 181 TYR A O 1
ATOM 1397 N N . ARG A 1 182 ? 4.521 -9.213 -20.781 1.00 84.38 182 ARG A N 1
ATOM 1398 C CA . ARG A 1 182 ? 4.098 -10.074 -21.896 1.00 84.38 182 ARG A CA 1
ATOM 1399 C C . ARG A 1 182 ? 4.514 -11.509 -21.633 1.00 84.38 182 ARG A C 1
ATOM 1401 O O . ARG A 1 182 ? 5.530 -11.733 -20.976 1.00 84.38 182 ARG A O 1
ATOM 1408 N N . ARG A 1 183 ? 3.780 -12.469 -22.191 1.00 90.19 183 ARG A N 1
ATOM 1409 C CA . ARG A 1 183 ? 4.022 -13.910 -22.004 1.00 90.19 183 ARG A CA 1
ATOM 1410 C C . ARG A 1 183 ? 5.422 -14.341 -22.446 1.00 90.19 183 ARG A C 1
ATOM 1412 O O . ARG A 1 183 ? 5.995 -15.246 -21.856 1.00 90.19 183 ARG A O 1
ATOM 1419 N N . GLU A 1 184 ? 6.019 -13.658 -23.418 1.00 87.88 184 GLU A N 1
ATOM 1420 C CA . GLU A 1 184 ? 7.386 -13.941 -23.875 1.00 87.88 184 GLU A CA 1
ATOM 1421 C C . GLU A 1 184 ? 8.455 -13.472 -22.875 1.00 87.88 184 GLU A C 1
ATOM 1423 O O . GLU A 1 184 ? 9.583 -13.958 -22.898 1.00 87.88 184 GLU A O 1
ATOM 1428 N N . ARG A 1 185 ? 8.127 -12.492 -22.023 1.00 83.00 185 ARG A N 1
ATOM 1429 C CA . ARG A 1 185 ? 9.049 -11.870 -21.053 1.00 83.00 185 ARG A CA 1
ATOM 1430 C C . ARG A 1 185 ? 8.845 -12.380 -19.639 1.00 83.00 185 ARG A C 1
ATOM 1432 O O . ARG A 1 185 ? 9.806 -12.489 -18.887 1.00 83.00 185 ARG A O 1
ATOM 1439 N N . LEU A 1 186 ? 7.605 -12.699 -19.308 1.00 91.12 186 LEU A N 1
ATOM 1440 C CA . LEU A 1 186 ? 7.203 -13.339 -18.074 1.00 91.12 186 LEU A CA 1
ATOM 1441 C C . LEU A 1 186 ? 6.392 -14.580 -18.459 1.00 91.12 186 LEU A C 1
ATOM 1443 O O . LEU A 1 186 ? 5.168 -14.485 -18.537 1.00 91.12 186 LEU A O 1
ATOM 1447 N N . PRO A 1 187 ? 7.047 -15.709 -18.788 1.00 94.00 187 PRO A N 1
ATOM 1448 C CA . PRO A 1 187 ? 6.356 -16.947 -19.138 1.00 94.00 187 PRO A CA 1
ATOM 1449 C C . PRO A 1 187 ? 5.475 -17.445 -17.996 1.00 94.00 187 PRO A C 1
ATOM 1451 O O . PRO A 1 187 ? 5.794 -17.236 -16.826 1.00 94.00 187 PRO A O 1
ATOM 1454 N N . GLU A 1 188 ? 4.400 -18.166 -18.320 1.00 96.12 188 GLU A N 1
ATOM 1455 C CA . GLU A 1 188 ? 3.500 -18.701 -17.292 1.00 96.12 188 GLU A CA 1
ATOM 1456 C C . GLU A 1 188 ? 4.210 -19.607 -16.285 1.00 96.12 188 GLU A C 1
ATOM 1458 O O . GLU A 1 188 ? 3.810 -19.630 -15.133 1.00 96.12 188 GLU A O 1
ATOM 1463 N N . SER A 1 189 ? 5.266 -20.328 -16.674 1.00 96.00 189 SER A N 1
ATOM 1464 C CA . SER A 1 189 ? 6.043 -21.140 -15.729 1.00 96.00 189 SER A CA 1
ATOM 1465 C C . SER A 1 189 ? 6.647 -20.290 -14.610 1.00 96.00 189 SER A C 1
ATOM 1467 O O . SER A 1 189 ? 6.553 -20.656 -13.446 1.00 96.00 189 SER A O 1
ATOM 1469 N N . VAL A 1 190 ? 7.189 -19.117 -14.947 1.00 95.88 190 VAL A N 1
ATOM 1470 C CA . VAL A 1 190 ? 7.690 -18.144 -13.967 1.00 95.88 190 VAL A CA 1
ATOM 1471 C C . VAL A 1 190 ? 6.534 -17.569 -13.156 1.00 95.88 190 VAL A C 1
ATOM 1473 O O . VAL A 1 190 ? 6.630 -17.431 -11.939 1.00 95.88 190 VAL A O 1
ATOM 1476 N N . LEU A 1 191 ? 5.423 -17.245 -13.818 1.00 96.25 191 LEU A N 1
ATOM 1477 C CA . LEU A 1 191 ? 4.281 -16.642 -13.146 1.00 96.25 191 LEU A CA 1
ATOM 1478 C C . LEU A 1 191 ? 3.574 -17.609 -12.186 1.00 96.25 191 LEU A C 1
ATOM 1480 O O . LEU A 1 191 ? 3.072 -17.172 -11.156 1.00 96.25 191 LEU A O 1
ATOM 1484 N N . ARG A 1 192 ? 3.568 -18.913 -12.480 1.00 97.31 192 ARG A N 1
ATOM 1485 C CA . ARG A 1 192 ? 3.031 -19.961 -11.599 1.00 97.31 192 ARG A CA 1
ATOM 1486 C C . ARG A 1 192 ? 3.850 -20.098 -10.323 1.00 97.31 192 ARG A C 1
ATOM 1488 O O . ARG A 1 192 ? 3.253 -20.231 -9.265 1.00 97.31 192 ARG A O 1
ATOM 1495 N N . GLU A 1 193 ? 5.173 -19.975 -10.393 1.00 96.12 193 GLU A N 1
ATOM 1496 C CA . GLU A 1 193 ? 6.027 -19.937 -9.195 1.00 96.12 193 GLU A CA 1
ATOM 1497 C C . GLU A 1 193 ? 5.735 -18.705 -8.326 1.00 96.12 193 GLU A C 1
ATOM 1499 O O . GLU A 1 193 ? 5.672 -18.794 -7.100 1.00 96.12 193 GLU A O 1
ATOM 1504 N N . ILE A 1 194 ? 5.504 -17.546 -8.956 1.00 95.12 194 ILE A N 1
ATOM 1505 C CA . ILE A 1 194 ? 5.097 -16.327 -8.241 1.00 95.12 194 ILE A CA 1
ATOM 1506 C C . ILE A 1 194 ? 3.705 -16.510 -7.619 1.00 95.12 194 ILE A C 1
ATOM 1508 O O . ILE A 1 194 ? 3.515 -16.145 -6.463 1.00 95.12 194 ILE A O 1
ATOM 1512 N N . TYR A 1 195 ? 2.748 -17.087 -8.351 1.00 95.62 195 TYR A N 1
ATOM 1513 C CA . TYR A 1 195 ? 1.401 -17.385 -7.854 1.00 95.62 195 TYR A CA 1
ATOM 1514 C C . TYR A 1 195 ? 1.432 -18.347 -6.666 1.00 95.62 195 TYR A C 1
ATOM 1516 O O . TYR A 1 195 ? 0.809 -18.070 -5.643 1.00 95.62 195 TYR A O 1
ATOM 1524 N N . GLN A 1 196 ? 2.190 -19.440 -6.782 1.00 93.81 196 GLN A N 1
ATOM 1525 C CA . GLN A 1 196 ? 2.359 -20.430 -5.724 1.00 93.81 196 GLN A CA 1
ATOM 1526 C C . GLN A 1 196 ? 2.853 -19.753 -4.447 1.00 93.81 196 GLN A C 1
ATOM 1528 O O . GLN A 1 196 ? 2.187 -19.816 -3.421 1.00 93.81 196 GLN A O 1
ATOM 1533 N N . TRP A 1 197 ? 3.950 -19.004 -4.532 1.00 91.88 197 TRP A N 1
ATOM 1534 C CA . TRP A 1 197 ? 4.478 -18.295 -3.373 1.00 91.88 197 TRP A CA 1
ATOM 1535 C C . TRP A 1 197 ? 3.494 -17.252 -2.820 1.00 91.88 197 TRP A C 1
ATOM 1537 O O . TRP A 1 197 ? 3.216 -17.234 -1.625 1.00 91.88 197 TRP A O 1
ATOM 1547 N N . MET A 1 198 ? 2.957 -16.382 -3.676 1.00 90.88 198 MET A N 1
ATOM 1548 C CA . MET A 1 198 ? 2.229 -15.186 -3.247 1.00 90.88 198 MET A CA 1
ATOM 1549 C C . MET A 1 198 ? 0.784 -15.461 -2.807 1.00 90.88 198 MET A C 1
ATOM 1551 O O . MET A 1 198 ? 0.281 -14.809 -1.892 1.00 90.88 198 MET A O 1
ATOM 1555 N N . VAL A 1 199 ? 0.094 -16.374 -3.487 1.00 91.75 199 VAL A N 1
ATOM 1556 C CA . VAL A 1 199 ? -1.337 -16.643 -3.275 1.00 91.75 199 VAL A CA 1
ATOM 1557 C C . VAL A 1 199 ? -1.536 -17.880 -2.412 1.00 91.75 199 VAL A C 1
ATOM 1559 O O . VAL A 1 199 ? -2.400 -17.863 -1.538 1.00 91.75 199 VAL A O 1
ATOM 1562 N N . ILE A 1 200 ? -0.730 -18.926 -2.616 1.00 90.06 200 ILE A N 1
ATOM 1563 C CA . ILE A 1 200 ? -0.903 -20.209 -1.925 1.00 90.06 200 ILE A CA 1
ATOM 1564 C C . ILE A 1 200 ? -0.057 -20.270 -0.647 1.00 90.06 200 ILE A C 1
ATOM 1566 O O . ILE A 1 200 ? -0.598 -20.529 0.430 1.00 90.06 200 ILE A O 1
ATOM 1570 N N . ASP A 1 201 ? 1.245 -19.988 -0.736 1.00 87.38 201 ASP A N 1
ATOM 1571 C CA . ASP A 1 201 ? 2.164 -20.200 0.388 1.00 87.38 201 ASP A CA 1
ATOM 1572 C C . ASP A 1 201 ? 2.017 -19.118 1.464 1.00 87.38 201 ASP A C 1
ATOM 1574 O O . ASP A 1 201 ? 1.920 -19.449 2.644 1.00 87.38 201 ASP A O 1
ATOM 1578 N N . ILE A 1 202 ? 1.974 -17.832 1.083 1.00 86.56 202 ILE A N 1
ATOM 1579 C CA . ILE A 1 202 ? 1.819 -16.719 2.044 1.00 86.56 202 ILE A CA 1
ATOM 1580 C C . ILE A 1 202 ? 0.359 -16.272 2.238 1.00 86.56 202 ILE A C 1
ATOM 1582 O O . ILE A 1 202 ? 0.057 -15.635 3.251 1.00 86.56 202 ILE A O 1
ATOM 1586 N N . GLY A 1 203 ? -0.546 -16.629 1.319 1.00 90.25 203 GLY A N 1
ATOM 1587 C CA . GLY A 1 203 ? -1.989 -16.345 1.388 1.00 90.25 203 GLY A CA 1
ATOM 1588 C C . GLY A 1 203 ? -2.382 -14.926 0.960 1.00 90.25 203 GLY A C 1
ATOM 1589 O O . GLY A 1 203 ? -1.579 -14.005 1.025 1.00 90.25 203 GLY A O 1
ATOM 1590 N N . MET A 1 204 ? -3.627 -14.703 0.545 1.00 92.69 204 MET A N 1
ATOM 1591 C CA . MET A 1 204 ? -4.153 -13.355 0.250 1.00 92.69 204 MET A CA 1
ATOM 1592 C C . MET A 1 204 ? -4.428 -12.540 1.530 1.00 92.69 204 MET A C 1
ATOM 1594 O O . MET A 1 204 ? -4.463 -13.100 2.622 1.00 92.69 204 MET A O 1
ATOM 1598 N N . ARG A 1 205 ? -4.618 -11.218 1.401 1.00 93.75 205 ARG A N 1
ATOM 1599 C CA . ARG A 1 205 ? -4.922 -10.301 2.523 1.00 93.75 205 ARG A CA 1
ATOM 1600 C C . ARG A 1 205 ? -6.328 -9.732 2.366 1.00 93.75 205 ARG A C 1
ATOM 1602 O O . ARG A 1 205 ? -6.740 -9.450 1.246 1.00 93.75 205 ARG A O 1
ATOM 1609 N N . ALA A 1 206 ? -7.055 -9.519 3.456 1.00 95.75 206 ALA A N 1
ATOM 1610 C CA . ALA A 1 206 ? -8.337 -8.821 3.386 1.00 95.75 206 ALA A CA 1
ATOM 1611 C C . ALA A 1 206 ? -8.148 -7.318 3.097 1.00 95.75 206 ALA A C 1
ATOM 1613 O O . ALA A 1 206 ? -7.159 -6.712 3.511 1.00 95.75 206 ALA A O 1
ATOM 1614 N N . SER A 1 207 ? -9.105 -6.701 2.396 1.00 96.44 207 SER A N 1
ATOM 1615 C CA . SER A 1 207 ? -9.082 -5.263 2.081 1.00 96.44 207 SER A CA 1
ATOM 1616 C C . SER A 1 207 ? -9.850 -4.465 3.121 1.00 96.44 207 SER A C 1
ATOM 1618 O O . SER A 1 207 ? -10.954 -3.974 2.879 1.00 96.44 207 SER A O 1
ATOM 1620 N N . ILE A 1 208 ? -9.257 -4.339 4.304 1.00 97.44 208 ILE A N 1
ATOM 1621 C CA . ILE A 1 208 ? -9.841 -3.568 5.399 1.00 97.44 208 ILE A CA 1
ATOM 1622 C C . ILE A 1 208 ? -9.459 -2.094 5.263 1.00 97.44 208 ILE A C 1
ATOM 1624 O O . ILE A 1 208 ? -8.321 -1.739 4.955 1.00 97.44 208 ILE A O 1
ATOM 1628 N N . GLY A 1 209 ? -10.429 -1.211 5.464 1.00 96.31 209 GLY A N 1
ATOM 1629 C CA . GLY A 1 209 ? -10.228 0.229 5.504 1.00 96.31 209 GLY A CA 1
ATOM 1630 C C . GLY A 1 209 ? -10.979 0.843 6.672 1.00 96.31 209 GLY A C 1
ATOM 1631 O O . GLY A 1 209 ? -12.056 0.381 7.037 1.00 96.31 209 GLY A O 1
ATOM 1632 N N . ALA A 1 210 ? -10.419 1.903 7.243 1.00 97.19 210 ALA A N 1
ATOM 1633 C CA . ALA A 1 210 ? -11.085 2.680 8.273 1.00 97.19 210 ALA A CA 1
ATOM 1634 C C . ALA A 1 210 ? -10.780 4.170 8.114 1.00 97.19 210 ALA A C 1
ATOM 1636 O O . ALA A 1 210 ? -9.660 4.556 7.762 1.00 97.19 210 ALA A O 1
ATOM 1637 N N . VAL A 1 211 ? -11.786 5.004 8.362 1.00 97.19 211 VAL A N 1
ATOM 1638 C CA . VAL A 1 211 ? -11.689 6.467 8.289 1.00 97.19 211 VAL A CA 1
ATOM 1639 C C . VAL A 1 211 ? -12.324 7.066 9.531 1.00 97.19 211 VAL A C 1
ATOM 1641 O O . VAL A 1 211 ? -13.409 6.638 9.918 1.00 97.19 211 VAL A O 1
ATOM 1644 N N . ILE A 1 212 ? -11.648 8.043 10.135 1.00 97.44 212 ILE A N 1
ATOM 1645 C CA . ILE A 1 212 ? -12.195 8.851 11.224 1.00 97.44 212 ILE A CA 1
ATOM 1646 C C . ILE A 1 212 ? -12.768 10.137 10.634 1.00 97.44 212 ILE A C 1
ATOM 1648 O O . ILE A 1 212 ? -12.104 10.823 9.860 1.00 97.44 212 ILE A O 1
ATOM 1652 N N . GLU A 1 213 ? -13.977 10.485 11.044 1.00 96.88 213 GLU A N 1
ATOM 1653 C CA . GLU A 1 213 ? -14.635 11.743 10.713 1.00 96.88 213 GLU A CA 1
ATOM 1654 C C . GLU A 1 213 ? -14.960 12.502 11.997 1.00 96.88 213 GLU A C 1
ATOM 1656 O O . GLU A 1 213 ? -15.464 11.932 12.968 1.00 96.88 213 GLU A O 1
ATOM 1661 N N . MET A 1 214 ? -14.655 13.797 12.003 1.00 96.31 214 MET A N 1
ATOM 1662 C CA . MET A 1 214 ? -14.966 14.690 13.112 1.00 96.31 214 MET A CA 1
ATOM 1663 C C . MET A 1 214 ? -16.380 15.250 12.939 1.00 96.31 214 MET A C 1
ATOM 1665 O O . MET A 1 214 ? -16.715 15.800 11.891 1.00 96.31 214 MET A O 1
ATOM 1669 N N . GLY A 1 215 ? -17.207 15.116 13.971 1.00 95.50 215 GLY A N 1
ATOM 1670 C CA . GLY A 1 215 ? -18.533 15.715 14.026 1.00 95.50 215 GLY A CA 1
ATOM 1671 C C . GLY A 1 215 ? -18.528 17.118 14.634 1.00 95.50 215 GLY A C 1
ATOM 1672 O O . GLY A 1 215 ? -17.504 17.646 15.069 1.00 95.50 215 GLY A O 1
ATOM 1673 N N . GLU A 1 216 ? -19.710 17.727 14.684 1.00 95.38 216 GLU A N 1
ATOM 1674 C CA . GLU A 1 216 ? -19.887 19.053 15.271 1.00 95.38 216 GLU A CA 1
ATOM 1675 C C . GLU A 1 216 ? -19.636 19.029 16.786 1.00 95.38 216 GLU A C 1
ATOM 1677 O O . GLU A 1 216 ? -20.263 18.269 17.531 1.00 95.38 216 GLU A O 1
ATOM 1682 N N . ARG A 1 217 ? -18.727 19.895 17.239 1.00 95.00 217 ARG A N 1
ATOM 1683 C CA . ARG A 1 217 ? -18.392 20.066 18.653 1.00 95.00 217 ARG A CA 1
ATOM 1684 C C . ARG A 1 217 ? -19.569 20.645 19.444 1.00 95.00 217 ARG A C 1
ATOM 1686 O O . ARG A 1 217 ? -20.214 21.597 19.013 1.00 95.00 217 ARG A O 1
ATOM 1693 N N . ARG A 1 218 ? -19.796 20.124 20.651 1.00 94.12 218 ARG A N 1
ATOM 1694 C CA . ARG A 1 218 ? -20.850 20.536 21.587 1.00 94.12 218 ARG A CA 1
ATOM 1695 C C . ARG A 1 218 ? -20.239 20.849 22.952 1.00 94.12 218 ARG A C 1
ATOM 1697 O O . ARG A 1 218 ? -19.922 19.954 23.726 1.00 94.12 218 ARG A O 1
ATOM 1704 N N . GLY A 1 219 ? -20.066 22.135 23.252 1.00 93.88 219 GLY A N 1
ATOM 1705 C CA . GLY A 1 219 ? -19.394 22.564 24.483 1.00 93.88 219 GLY A CA 1
ATOM 1706 C C . GLY A 1 219 ? -17.923 22.136 24.498 1.00 93.88 219 GLY A C 1
ATOM 1707 O O . GLY A 1 219 ? -17.146 22.561 23.639 1.00 93.88 219 GLY A O 1
ATOM 1708 N N . GLU A 1 220 ? -17.545 21.305 25.469 1.00 95.00 220 GLU A N 1
ATOM 1709 C CA . GLU A 1 220 ? -16.191 20.740 25.579 1.00 95.00 220 GLU A CA 1
ATOM 1710 C C . GLU A 1 220 ? -16.010 19.421 24.819 1.00 95.00 220 GLU A C 1
ATOM 1712 O O . GLU A 1 220 ? -14.882 18.966 24.635 1.00 95.00 220 GLU A O 1
ATOM 1717 N N . GLU A 1 221 ? -17.104 18.843 24.326 1.00 97.56 221 GLU A N 1
ATOM 1718 C CA . GLU A 1 221 ? -17.123 17.526 23.706 1.00 97.56 221 GLU A CA 1
ATOM 1719 C C . GLU A 1 221 ? -17.108 17.606 22.180 1.00 97.56 221 GLU A C 1
ATOM 1721 O O . GLU A 1 221 ? -17.904 18.316 21.562 1.00 97.56 221 GLU A O 1
ATOM 1726 N N . THR A 1 222 ? -16.233 16.829 21.553 1.00 97.44 222 THR A N 1
ATOM 1727 C CA . THR A 1 222 ? -16.172 16.647 20.103 1.00 97.44 222 THR A CA 1
ATOM 1728 C C . THR A 1 222 ? -16.478 15.180 19.776 1.00 97.44 222 THR A C 1
ATOM 1730 O O . THR A 1 222 ? -15.710 14.303 20.183 1.00 97.44 222 THR A O 1
ATOM 1733 N N . PRO A 1 223 ? -17.582 14.878 19.067 1.00 97.56 223 PRO A N 1
ATOM 1734 C CA . PRO A 1 223 ? -17.880 13.524 18.618 1.00 97.56 223 PRO A CA 1
ATOM 1735 C C . PRO A 1 223 ? -17.044 13.157 17.387 1.00 97.56 223 PRO A C 1
ATOM 1737 O O . PRO A 1 223 ? -16.817 13.984 16.504 1.00 97.56 223 PRO A O 1
ATOM 1740 N N . PHE A 1 224 ? -16.645 11.896 17.300 1.00 97.69 224 PHE A N 1
ATOM 1741 C CA . PHE A 1 224 ? -15.931 11.309 16.174 1.00 97.69 224 PHE A CA 1
ATOM 1742 C C . PHE A 1 224 ? -16.610 10.009 15.748 1.00 97.69 224 PHE A C 1
ATOM 1744 O O . PHE A 1 224 ? -17.080 9.225 16.578 1.00 97.69 224 PHE A O 1
ATOM 1751 N N . THR A 1 225 ? -16.636 9.772 14.442 1.00 98.12 225 THR A N 1
ATOM 1752 C CA . THR A 1 225 ? -17.153 8.541 13.839 1.00 98.12 225 THR A CA 1
ATOM 1753 C C . THR A 1 225 ? -16.010 7.793 13.177 1.00 98.12 225 THR A C 1
ATOM 1755 O O . THR A 1 225 ? -15.208 8.403 12.478 1.00 98.12 225 THR A O 1
ATOM 1758 N N . VAL A 1 226 ? -15.933 6.481 13.381 1.00 98.38 226 VAL A N 1
ATOM 1759 C CA . VAL A 1 226 ? -15.035 5.592 12.641 1.00 98.38 226 VAL A CA 1
ATOM 1760 C C . VAL A 1 226 ? -15.880 4.731 11.717 1.00 98.38 226 VAL A C 1
ATOM 1762 O O . VAL A 1 226 ? -16.666 3.900 12.177 1.00 98.38 226 VAL A O 1
ATOM 1765 N N . THR A 1 227 ? -15.704 4.913 10.415 1.00 98.38 227 THR A N 1
ATOM 1766 C CA . THR A 1 227 ? -16.305 4.042 9.403 1.00 98.38 227 THR A CA 1
ATOM 1767 C C . THR A 1 227 ? -15.313 2.935 9.091 1.00 98.38 227 THR A C 1
ATOM 1769 O O . THR A 1 227 ? -14.314 3.181 8.414 1.00 98.38 227 THR A O 1
ATOM 1772 N N . LEU A 1 228 ? -15.568 1.736 9.614 1.00 98.56 228 LEU A N 1
ATOM 1773 C CA . LEU A 1 228 ? -14.811 0.520 9.317 1.00 98.56 228 LEU A CA 1
ATOM 1774 C C . LEU A 1 228 ? -15.453 -0.184 8.121 1.00 98.56 228 LEU A C 1
ATOM 1776 O O . LEU A 1 228 ? -16.672 -0.315 8.059 1.00 98.56 228 LEU A O 1
ATOM 1780 N N . THR A 1 229 ? -14.658 -0.646 7.164 1.00 98.38 229 THR A N 1
ATOM 1781 C CA . THR A 1 229 ? -15.158 -1.277 5.940 1.00 98.38 229 THR A CA 1
ATOM 1782 C C . THR A 1 229 ? -14.275 -2.444 5.539 1.00 98.38 229 THR A C 1
ATOM 1784 O O . THR A 1 2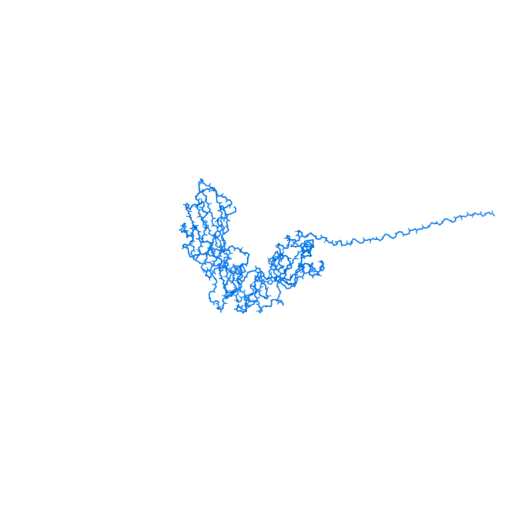29 ? -13.059 -2.288 5.416 1.00 98.38 229 THR A O 1
ATOM 1787 N N . ASN A 1 230 ? -14.889 -3.589 5.255 1.00 98.50 230 ASN A N 1
ATOM 1788 C CA . ASN A 1 230 ? -14.263 -4.646 4.477 1.00 98.50 230 ASN A CA 1
ATOM 1789 C C . ASN A 1 230 ? -14.644 -4.448 3.005 1.00 98.50 230 ASN A C 1
ATOM 1791 O O . ASN A 1 230 ? -15.789 -4.651 2.608 1.00 98.50 230 ASN A O 1
ATOM 1795 N N . ARG A 1 231 ? -13.682 -4.027 2.184 1.00 97.81 231 ARG A N 1
ATOM 1796 C CA . ARG A 1 231 ? -13.887 -3.725 0.758 1.00 97.81 231 ARG A CA 1
ATOM 1797 C C . ARG A 1 231 ? -13.854 -4.963 -0.137 1.00 97.81 231 ARG A C 1
ATOM 1799 O O . ARG A 1 231 ? -13.862 -4.818 -1.356 1.00 97.81 231 ARG A O 1
ATOM 1806 N N . GLY A 1 232 ? -13.797 -6.164 0.439 1.00 97.44 232 GLY A N 1
ATOM 1807 C CA . GLY A 1 232 ? -13.969 -7.388 -0.329 1.00 97.44 232 GLY A CA 1
ATOM 1808 C C . GLY A 1 232 ? -15.324 -7.433 -1.031 1.00 97.44 232 GLY A C 1
ATOM 1809 O O . GLY A 1 232 ? -16.312 -6.880 -0.550 1.00 97.44 232 GLY A O 1
ATOM 1810 N N . VAL A 1 233 ? -15.385 -8.098 -2.180 1.00 97.69 233 VAL A N 1
ATOM 1811 C CA . VAL A 1 233 ? -16.645 -8.281 -2.901 1.00 97.69 233 VAL A CA 1
ATOM 1812 C C . VAL A 1 233 ? -17.530 -9.243 -2.112 1.00 97.69 233 VAL A C 1
ATOM 1814 O O . VAL A 1 233 ? -17.092 -10.333 -1.747 1.00 97.69 233 VAL A O 1
ATOM 1817 N N . THR A 1 234 ? -18.780 -8.867 -1.842 1.00 97.44 234 THR A N 1
ATOM 1818 C CA . THR A 1 234 ? -19.707 -9.686 -1.046 1.00 97.44 234 THR A CA 1
ATOM 1819 C C . THR A 1 234 ? -19.801 -11.115 -1.577 1.00 97.44 234 THR A C 1
ATOM 1821 O O . THR A 1 234 ? -19.989 -11.333 -2.771 1.00 97.44 234 THR A O 1
ATOM 1824 N N . ASN A 1 235 ? -19.685 -12.094 -0.675 1.00 95.25 235 ASN A N 1
ATOM 1825 C CA . ASN A 1 235 ? -19.634 -13.535 -0.955 1.00 95.25 235 ASN A CA 1
ATOM 1826 C C . ASN A 1 235 ? -18.420 -14.035 -1.758 1.00 95.25 235 ASN A C 1
ATOM 1828 O O . ASN A 1 235 ? -18.305 -15.252 -1.915 1.00 95.25 235 ASN A O 1
ATOM 1832 N N . VAL A 1 236 ? -17.519 -13.169 -2.226 1.00 97.00 236 VAL A N 1
ATOM 1833 C CA . VAL A 1 236 ? -16.359 -13.527 -3.067 1.00 97.00 236 VAL A CA 1
ATOM 1834 C C . VAL A 1 236 ? -15.031 -13.232 -2.366 1.00 97.00 236 VAL A C 1
ATOM 1836 O O . VAL A 1 236 ? -14.110 -14.048 -2.427 1.00 97.00 236 VAL A O 1
ATOM 1839 N N . GLY A 1 237 ? -14.933 -12.077 -1.713 1.00 97.19 237 GLY A N 1
ATOM 1840 C CA . GLY A 1 237 ? -13.754 -11.626 -0.989 1.00 97.19 237 GLY A CA 1
ATOM 1841 C C . GLY A 1 237 ? -13.548 -12.336 0.345 1.00 97.19 237 GLY A C 1
ATOM 1842 O O . GLY A 1 237 ? -14.358 -13.163 0.769 1.00 97.19 237 GLY A O 1
ATOM 1843 N N . LEU A 1 238 ? -12.434 -12.007 0.994 1.00 97.62 238 LEU A N 1
ATOM 1844 C CA . LEU A 1 238 ? -12.102 -12.503 2.327 1.00 97.62 238 LEU A CA 1
ATOM 1845 C C . LEU A 1 238 ? -12.931 -11.792 3.394 1.00 97.62 238 LEU A C 1
ATOM 1847 O O . LEU A 1 238 ? -12.905 -10.563 3.498 1.00 97.62 238 LEU A O 1
ATOM 1851 N N . ASP A 1 239 ? -13.594 -12.586 4.223 1.00 98.00 239 ASP A N 1
ATOM 1852 C CA . ASP A 1 239 ? -14.047 -12.145 5.537 1.00 98.00 239 ASP A CA 1
ATOM 1853 C C . ASP A 1 239 ? -12.836 -12.014 6.475 1.00 98.00 239 ASP A C 1
ATOM 1855 O O . ASP A 1 239 ? -11.757 -12.544 6.184 1.00 98.00 239 ASP A O 1
ATOM 1859 N N . VAL A 1 240 ? -13.003 -11.317 7.599 1.00 97.94 240 VAL A N 1
ATOM 1860 C CA . VAL A 1 240 ? -11.984 -11.258 8.656 1.00 97.94 240 VAL A CA 1
ATOM 1861 C C . VAL A 1 240 ? -12.563 -11.610 10.017 1.00 97.94 240 VAL A C 1
ATOM 1863 O O . VAL A 1 240 ? -13.699 -11.252 10.327 1.00 97.94 240 VAL A O 1
ATOM 1866 N N . ASP A 1 241 ? -11.743 -12.248 10.846 1.00 98.00 241 ASP A N 1
ATOM 1867 C CA . ASP A 1 241 ? -12.061 -12.629 12.220 1.00 98.00 241 ASP A CA 1
ATOM 1868 C C . ASP A 1 241 ? -11.093 -11.975 13.215 1.00 98.00 241 ASP A C 1
ATOM 1870 O O . ASP A 1 241 ? -9.940 -11.664 12.892 1.00 98.00 241 ASP A O 1
ATOM 1874 N N . GLY A 1 242 ? -11.558 -11.784 14.452 1.00 97.44 242 GLY A N 1
ATOM 1875 C CA . GLY A 1 242 ? -10.735 -11.264 15.548 1.00 97.44 242 GLY A CA 1
ATOM 1876 C C . GLY A 1 242 ? -10.311 -9.807 15.341 1.00 97.44 242 GLY A C 1
ATOM 1877 O O . GLY A 1 242 ? -9.170 -9.435 15.609 1.00 97.44 242 GLY A O 1
ATOM 1878 N N . VAL A 1 243 ? -11.210 -8.966 14.827 1.00 98.44 243 VAL A N 1
ATOM 1879 C CA . VAL A 1 243 ? -10.893 -7.575 14.496 1.00 98.44 243 VAL A CA 1
ATOM 1880 C C . VAL A 1 243 ? -10.746 -6.742 15.770 1.00 98.44 243 VAL A C 1
ATOM 1882 O O . VAL A 1 243 ? -11.653 -6.680 16.601 1.00 98.44 243 VAL A O 1
ATOM 1885 N N . THR A 1 244 ? -9.622 -6.044 15.910 1.00 98.44 244 THR A N 1
ATOM 1886 C CA . THR A 1 244 ? -9.398 -5.048 16.964 1.00 98.44 244 THR A CA 1
ATOM 1887 C C . THR A 1 244 ? -9.150 -3.685 16.333 1.00 98.44 244 THR A C 1
ATOM 1889 O O . THR A 1 244 ? -8.137 -3.469 15.673 1.00 98.44 244 THR A O 1
ATOM 1892 N N . VAL A 1 245 ? -10.067 -2.747 16.553 1.00 98.56 245 VAL A N 1
ATOM 1893 C CA . VAL A 1 245 ? -9.903 -1.342 16.163 1.00 98.56 245 VAL A CA 1
ATOM 1894 C C . VAL A 1 245 ? -9.380 -0.590 17.374 1.00 98.56 245 VAL A C 1
ATOM 1896 O O . VAL A 1 245 ? -10.016 -0.636 18.427 1.00 98.56 245 VAL A O 1
ATOM 1899 N N . PHE A 1 246 ? -8.266 0.125 17.233 1.00 98.06 246 PHE A N 1
ATOM 1900 C CA . PHE A 1 246 ? -7.826 1.068 18.253 1.00 98.06 246 PHE A CA 1
ATOM 1901 C C . PHE A 1 246 ? -7.481 2.433 17.658 1.00 98.06 246 PHE A C 1
ATOM 1903 O O . PHE A 1 246 ? -6.772 2.550 16.655 1.00 98.06 246 PHE A O 1
ATOM 1910 N N . VAL A 1 247 ? -7.989 3.480 18.301 1.00 97.75 247 VAL A N 1
ATOM 1911 C CA . VAL A 1 247 ? -7.798 4.875 17.896 1.00 97.75 247 VAL A CA 1
ATOM 1912 C C . VAL A 1 247 ? -7.012 5.597 18.979 1.00 97.75 247 VAL A C 1
ATOM 1914 O O . VAL A 1 247 ? -7.467 5.624 20.121 1.00 97.75 247 VAL A O 1
ATOM 1917 N N . LYS A 1 248 ? -5.847 6.170 18.646 1.00 96.56 248 LYS A N 1
ATOM 1918 C CA . LYS A 1 248 ? -5.037 6.944 19.605 1.00 96.56 248 LYS A CA 1
ATOM 1919 C C . LYS A 1 248 ? -5.821 8.160 20.087 1.00 96.56 248 LYS A C 1
ATOM 1921 O O . LYS A 1 248 ? -6.449 8.856 19.291 1.00 96.56 248 LYS A O 1
ATOM 1926 N N . VAL A 1 249 ? -5.780 8.398 21.393 1.00 96.88 249 VAL A N 1
ATOM 1927 C CA . VAL A 1 249 ? -6.367 9.581 22.021 1.00 96.88 249 VAL A CA 1
ATOM 1928 C C . VAL A 1 249 ? -5.319 10.698 22.001 1.00 96.88 249 VAL A C 1
ATOM 1930 O O . VAL A 1 249 ? -4.228 10.498 22.542 1.00 96.88 249 VAL A O 1
ATOM 1933 N N . PRO A 1 250 ? -5.612 11.866 21.397 1.00 95.81 250 PRO A N 1
ATOM 1934 C CA . PRO A 1 250 ? -4.715 13.013 21.446 1.00 95.81 250 PRO A CA 1
ATOM 1935 C C . PRO A 1 250 ? -4.364 13.388 22.896 1.00 95.81 250 PRO A C 1
ATOM 1937 O O . PRO A 1 250 ? -5.273 13.459 23.726 1.00 95.81 250 PRO A O 1
ATOM 1940 N N . PRO A 1 251 ? -3.092 13.687 23.228 1.00 94.06 251 PRO A N 1
ATOM 1941 C CA . PRO A 1 251 ? -2.662 13.913 24.615 1.00 94.06 251 PRO A CA 1
ATOM 1942 C C . PRO A 1 251 ? -3.385 15.054 25.347 1.00 94.06 251 PRO A C 1
ATOM 1944 O O . PRO A 1 251 ? -3.401 15.094 26.574 1.00 94.06 251 PRO A O 1
ATOM 1947 N N . SER A 1 252 ? -3.962 16.004 24.605 1.00 93.00 252 SER A N 1
ATOM 1948 C CA . SER A 1 252 ? -4.720 17.137 25.147 1.00 93.00 252 SER A CA 1
ATOM 1949 C C . SER A 1 252 ? -6.193 16.824 25.440 1.00 93.00 252 SER A C 1
ATOM 1951 O O . SER A 1 252 ? -6.927 17.717 25.868 1.00 93.00 252 SER A O 1
ATOM 1953 N N . MET A 1 253 ? -6.643 15.594 25.189 1.00 95.50 253 MET A N 1
ATOM 1954 C CA . MET A 1 253 ? -8.043 15.188 25.264 1.00 95.50 253 MET A CA 1
ATOM 1955 C C . MET A 1 253 ? -8.237 13.963 26.155 1.00 95.50 253 MET A C 1
ATOM 1957 O O . MET A 1 253 ? -7.325 13.175 26.387 1.00 95.50 253 MET A O 1
ATOM 1961 N N . THR A 1 254 ? -9.466 13.786 26.633 1.00 96.69 254 THR A N 1
ATOM 1962 C CA . THR A 1 254 ? -9.900 12.599 27.378 1.00 96.69 254 THR A CA 1
ATOM 1963 C C . THR A 1 254 ? -11.131 11.986 26.725 1.00 96.69 254 THR A C 1
ATOM 1965 O O . THR A 1 254 ? -11.875 12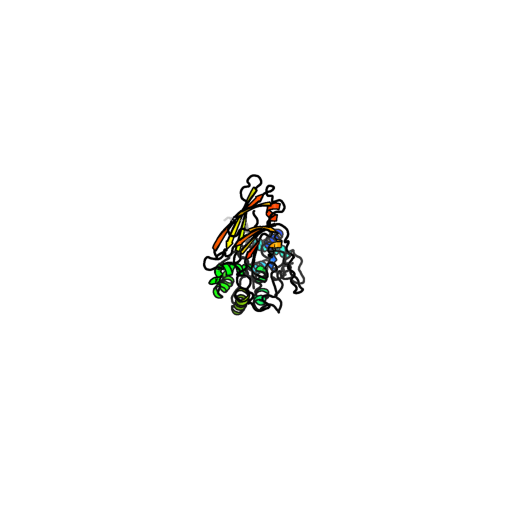.663 26.019 1.00 96.69 254 THR A O 1
ATOM 1968 N N . VAL A 1 255 ? -11.354 10.691 26.929 1.00 97.50 255 VAL A N 1
ATOM 1969 C CA . VAL A 1 255 ? -12.495 9.986 26.335 1.00 97.50 255 VAL A CA 1
ATOM 1970 C C . VAL A 1 255 ? -13.727 10.191 27.214 1.00 97.50 255 VAL A C 1
ATOM 1972 O O . VAL A 1 255 ? -13.750 9.745 28.357 1.00 97.50 255 VAL A O 1
ATOM 1975 N N . ALA A 1 256 ? -14.755 10.847 26.675 1.00 96.88 256 ALA A N 1
ATOM 1976 C CA . ALA A 1 256 ? -16.038 11.052 27.353 1.00 96.88 256 ALA A CA 1
ATOM 1977 C C . ALA A 1 256 ? -16.971 9.835 27.213 1.00 96.88 256 ALA A C 1
ATOM 1979 O O . ALA A 1 256 ? -17.803 9.573 28.079 1.00 96.88 256 ALA A O 1
ATOM 1980 N N . GLY A 1 257 ? -16.825 9.064 26.132 1.00 96.44 257 GLY A N 1
ATOM 1981 C CA . GLY A 1 257 ? -17.582 7.836 25.903 1.00 96.44 257 GLY A CA 1
ATOM 1982 C C . GLY A 1 257 ? -17.454 7.329 24.471 1.00 96.44 257 GLY A C 1
ATOM 1983 O O . GLY A 1 257 ? -16.753 7.920 23.649 1.00 96.44 257 GLY A O 1
ATOM 1984 N N . GLY A 1 258 ? -18.140 6.233 24.161 1.00 97.31 258 GLY A N 1
ATOM 1985 C CA . GLY A 1 258 ? -18.188 5.665 22.818 1.00 97.31 258 GLY A CA 1
ATOM 1986 C C . GLY A 1 258 ? -19.220 4.554 22.686 1.00 97.31 258 GLY A C 1
ATOM 1987 O O . GLY A 1 258 ? -19.763 4.064 23.676 1.00 97.31 258 GLY A O 1
ATOM 1988 N N . THR A 1 259 ? -19.538 4.208 21.442 1.00 97.44 259 THR A N 1
ATOM 1989 C CA . THR A 1 259 ? -20.537 3.197 21.080 1.00 97.44 259 THR A CA 1
ATOM 1990 C C . THR A 1 259 ? -20.106 2.430 19.824 1.00 97.44 259 THR A C 1
ATOM 1992 O O . THR A 1 259 ? -19.051 2.695 19.241 1.00 97.44 259 THR A O 1
ATOM 1995 N N . GLY A 1 260 ? -20.920 1.462 19.401 1.00 96.88 260 GLY A N 1
ATOM 1996 C CA . GLY A 1 260 ? -20.645 0.593 18.257 1.00 96.88 260 GLY A CA 1
ATOM 1997 C C . GLY A 1 260 ? -20.323 -0.839 18.681 1.00 96.88 260 GLY A C 1
ATOM 1998 O O . GLY A 1 260 ? -20.136 -1.135 19.864 1.00 96.88 260 GLY A O 1
ATOM 1999 N N . ALA A 1 261 ? -20.294 -1.741 17.701 1.00 94.62 261 ALA A N 1
ATOM 2000 C CA . ALA A 1 261 ? -20.072 -3.161 17.940 1.00 94.62 261 ALA A CA 1
ATOM 2001 C C . ALA A 1 261 ? -18.739 -3.397 18.667 1.00 94.62 261 ALA A C 1
ATOM 2003 O O . ALA A 1 261 ? -17.687 -2.945 18.222 1.00 94.62 261 ALA A O 1
ATOM 2004 N N . GLY A 1 262 ? -18.792 -4.104 19.798 1.00 97.38 262 GLY A N 1
ATOM 2005 C CA . GLY A 1 262 ? -17.589 -4.539 20.502 1.00 97.38 262 GLY A CA 1
ATOM 2006 C C . GLY A 1 262 ? -16.831 -3.462 21.280 1.00 97.38 262 GLY A C 1
ATOM 2007 O O . GLY A 1 262 ? -15.687 -3.719 21.650 1.00 97.38 262 GLY A O 1
ATOM 2008 N N . TYR A 1 263 ? -17.415 -2.285 21.532 1.00 98.56 263 TYR A N 1
ATOM 2009 C CA . TYR A 1 263 ? -16.764 -1.205 22.288 1.00 98.56 263 TYR A CA 1
ATOM 2010 C C . TYR A 1 263 ? -16.225 -1.678 23.650 1.00 98.56 263 TYR A C 1
ATOM 2012 O O . TYR A 1 263 ? -16.947 -2.312 24.418 1.00 98.56 263 TYR A O 1
ATOM 2020 N N . GLN A 1 264 ? -14.961 -1.362 23.941 1.00 98.25 264 GLN A N 1
ATOM 2021 C CA . GLN A 1 264 ? -14.252 -1.749 25.171 1.00 98.25 264 GLN A CA 1
ATOM 2022 C C . GLN A 1 264 ? -13.866 -0.553 26.055 1.00 98.25 264 GLN A C 1
ATOM 2024 O O . GLN A 1 264 ? -13.367 -0.749 27.159 1.00 98.25 264 GLN A O 1
ATOM 2029 N N . GLY A 1 265 ? -14.104 0.682 25.605 1.00 97.56 265 GLY A N 1
ATOM 2030 C CA . GLY A 1 265 ? -13.678 1.875 26.335 1.00 97.56 265 GLY A CA 1
ATOM 2031 C C . GLY A 1 265 ? -12.285 2.369 25.950 1.00 97.56 265 GLY A C 1
ATOM 2032 O O . GLY A 1 265 ? -11.716 1.976 24.929 1.00 97.56 265 GLY A O 1
ATOM 2033 N N . ALA A 1 266 ? -11.772 3.285 26.772 1.00 97.62 266 ALA A N 1
ATOM 2034 C CA . ALA A 1 266 ? -10.407 3.782 26.686 1.00 97.62 266 ALA A CA 1
ATOM 2035 C C . ALA A 1 266 ? -9.472 2.900 27.517 1.00 97.62 266 ALA A C 1
ATOM 2037 O O . ALA A 1 266 ? -9.807 2.520 28.640 1.00 97.62 266 ALA A O 1
ATOM 2038 N N . GLN A 1 267 ? -8.295 2.597 26.985 1.00 97.44 267 GLN A N 1
ATOM 2039 C CA . GLN A 1 267 ? -7.278 1.819 27.685 1.00 97.44 267 GLN A CA 1
ATOM 2040 C C . GLN A 1 267 ? -5.875 2.189 27.195 1.00 97.44 267 GLN A C 1
ATOM 2042 O O . GLN A 1 267 ? -5.737 2.621 26.050 1.00 97.44 267 GLN A O 1
ATOM 2047 N N . PRO A 1 268 ? -4.819 1.972 27.998 1.00 97.44 268 PRO A N 1
ATOM 2048 C CA . PRO A 1 268 ? -3.462 2.247 27.546 1.00 97.44 268 PRO A CA 1
ATOM 2049 C C . PRO A 1 268 ? -3.083 1.316 26.393 1.00 97.44 268 PRO A C 1
ATOM 2051 O O . PRO A 1 268 ? -3.268 0.098 26.496 1.00 97.44 268 PRO A O 1
ATOM 2054 N N . LEU A 1 269 ? -2.504 1.853 25.317 1.00 96.31 269 LEU A N 1
ATOM 2055 C CA . LEU A 1 269 ? -2.124 1.077 24.128 1.00 96.31 269 LEU A CA 1
ATOM 2056 C C . LEU A 1 269 ? -1.214 -0.113 24.478 1.00 96.31 269 LEU A C 1
ATOM 2058 O O . LEU A 1 269 ? -1.437 -1.227 24.010 1.00 96.31 269 LEU A O 1
ATOM 2062 N N . ALA A 1 270 ? -0.261 0.085 25.391 1.00 96.00 270 ALA A N 1
ATOM 2063 C CA . ALA A 1 270 ? 0.643 -0.960 25.873 1.00 96.00 270 ALA A CA 1
ATOM 2064 C C . ALA A 1 270 ? -0.058 -2.204 26.466 1.00 96.00 270 ALA A C 1
ATOM 2066 O O . ALA A 1 270 ? 0.551 -3.268 26.546 1.00 96.00 270 ALA A O 1
ATOM 2067 N N . THR A 1 271 ? -1.328 -2.100 26.875 1.00 96.31 271 THR A N 1
ATOM 2068 C CA . THR A 1 271 ? -2.100 -3.230 27.428 1.00 96.31 271 THR A CA 1
ATOM 2069 C C . THR A 1 271 ? -2.708 -4.139 26.362 1.00 96.31 271 THR A C 1
ATOM 2071 O O . THR A 1 271 ? -3.149 -5.239 26.688 1.00 96.31 271 THR A O 1
ATOM 2074 N N . LEU A 1 272 ? -2.746 -3.707 25.096 1.00 94.56 272 LEU A N 1
ATOM 2075 C CA . LEU A 1 272 ? -3.402 -4.458 24.023 1.00 94.56 272 LEU A CA 1
ATOM 2076 C C . LEU A 1 272 ? -2.604 -5.667 23.534 1.00 94.56 272 LEU A C 1
ATOM 2078 O O . LEU A 1 272 ? -3.201 -6.567 22.949 1.00 94.56 272 LEU A O 1
ATOM 2082 N N . GLY A 1 273 ? -1.282 -5.679 23.726 1.00 92.25 273 GLY A N 1
ATOM 2083 C CA . GLY A 1 273 ? -0.406 -6.673 23.095 1.00 92.25 273 GLY A CA 1
ATOM 2084 C C . GLY A 1 273 ? -0.353 -6.558 21.565 1.00 92.25 273 GLY A C 1
ATOM 2085 O O . GLY A 1 273 ? 0.100 -7.484 20.901 1.00 92.25 273 GLY A O 1
ATOM 2086 N N . LEU A 1 274 ? -0.824 -5.434 21.013 1.00 91.44 274 LEU A N 1
ATOM 2087 C CA . LEU A 1 274 ? -0.829 -5.120 19.588 1.00 91.44 274 LEU A CA 1
ATOM 2088 C C . LEU A 1 274 ? 0.021 -3.880 19.336 1.00 91.44 274 LEU A C 1
ATOM 2090 O O . LEU A 1 274 ? 0.040 -2.946 20.138 1.00 91.44 274 LEU A O 1
ATOM 2094 N N . GLU A 1 275 ? 0.698 -3.863 18.197 1.00 89.06 275 GLU A N 1
ATOM 2095 C CA . GLU A 1 275 ? 1.543 -2.744 17.799 1.00 89.06 275 GLU A CA 1
ATOM 2096 C C . GLU A 1 275 ? 0.826 -1.864 16.768 1.00 89.06 275 GLU A C 1
ATOM 2098 O O . GLU A 1 275 ? 0.173 -2.385 15.860 1.00 89.06 275 GLU A O 1
ATOM 2103 N N . PRO A 1 276 ? 0.965 -0.530 16.841 1.00 90.19 276 PRO A N 1
ATOM 2104 C CA . PRO A 1 276 ? 0.571 0.361 15.759 1.00 90.19 276 PRO A CA 1
ATOM 2105 C C . PRO A 1 276 ? 1.206 -0.038 14.435 1.00 90.19 276 PRO A C 1
ATOM 2107 O O . PRO A 1 276 ? 2.384 -0.420 14.372 1.00 90.19 276 PRO A O 1
ATOM 2110 N N . ARG A 1 277 ? 0.448 0.120 13.349 1.00 87.19 277 ARG A N 1
ATOM 2111 C CA . ARG A 1 277 ? 1.028 0.001 12.019 1.00 87.19 277 ARG A CA 1
ATOM 2112 C C . ARG A 1 277 ? 2.043 1.118 11.808 1.00 87.19 277 ARG A C 1
ATOM 2114 O O . ARG A 1 277 ? 1.757 2.295 12.020 1.00 87.19 277 ARG A O 1
ATOM 2121 N N . LEU A 1 278 ? 3.238 0.734 11.370 1.00 79.19 278 LEU A N 1
ATOM 2122 C CA . LEU A 1 278 ? 4.280 1.689 11.018 1.00 79.19 278 LEU A CA 1
ATOM 2123 C C . LEU A 1 278 ? 3.835 2.520 9.803 1.00 79.19 278 LEU A C 1
ATOM 2125 O O . LEU A 1 278 ? 3.247 1.963 8.865 1.00 79.19 278 LEU A O 1
ATOM 2129 N N . PRO A 1 279 ? 4.128 3.834 9.776 1.00 69.56 279 PRO A N 1
ATOM 2130 C CA . PRO A 1 279 ? 3.925 4.626 8.575 1.00 69.56 279 PRO A CA 1
ATOM 2131 C C . PRO A 1 279 ? 4.787 4.084 7.426 1.00 69.56 279 PRO A C 1
ATOM 2133 O O . PRO A 1 279 ? 5.714 3.291 7.614 1.00 69.56 279 PRO A O 1
ATOM 2136 N N . LEU A 1 280 ? 4.487 4.536 6.209 1.00 62.41 280 LEU A N 1
ATOM 2137 C CA . LEU A 1 280 ? 5.379 4.375 5.063 1.00 62.41 280 LEU A CA 1
ATOM 2138 C C . LEU A 1 280 ? 6.706 5.099 5.364 1.00 62.41 280 LEU A C 1
ATOM 2140 O O . LEU A 1 280 ? 6.825 6.294 5.122 1.00 62.41 280 LEU A O 1
ATOM 2144 N N . ALA A 1 281 ? 7.686 4.396 5.933 1.00 52.31 281 ALA A N 1
ATOM 2145 C CA . ALA A 1 281 ? 9.046 4.905 6.066 1.00 52.31 281 ALA A CA 1
ATOM 2146 C C . ALA A 1 281 ? 9.753 4.873 4.696 1.00 52.31 281 ALA A C 1
ATOM 2148 O O . ALA A 1 281 ? 9.444 3.994 3.879 1.00 52.31 281 ALA A O 1
ATOM 2149 N N . PRO A 1 282 ? 10.725 5.767 4.436 1.00 45.91 282 PRO A N 1
ATOM 2150 C CA . PRO A 1 282 ? 11.672 5.575 3.347 1.00 45.91 282 PRO A CA 1
ATOM 2151 C C . PRO A 1 282 ? 12.501 4.316 3.649 1.00 45.91 282 PRO A C 1
ATOM 2153 O O . PRO A 1 282 ? 13.438 4.353 4.434 1.00 45.91 282 PRO A O 1
ATOM 2156 N N . HIS A 1 283 ? 12.066 3.183 3.093 1.00 49.62 283 HIS A N 1
ATOM 2157 C CA . HIS A 1 283 ? 12.806 1.928 2.899 1.00 49.62 283 HIS A CA 1
ATOM 2158 C C . HIS A 1 283 ? 13.835 1.579 3.981 1.00 49.62 283 HIS A C 1
ATOM 2160 O O . HIS A 1 283 ? 15.028 1.491 3.705 1.00 49.62 283 HIS A O 1
ATOM 2166 N N . SER A 1 284 ? 13.389 1.350 5.220 1.00 42.41 284 SER A N 1
ATOM 2167 C CA . SER A 1 284 ? 14.272 0.783 6.240 1.00 42.41 284 SER A CA 1
ATOM 2168 C C . SER A 1 284 ? 14.684 -0.635 5.819 1.00 42.41 284 SER A C 1
ATOM 2170 O O . SER A 1 284 ? 13.850 -1.547 5.806 1.00 42.41 284 SER A O 1
ATOM 2172 N N . HIS A 1 285 ? 15.957 -0.818 5.474 1.00 48.16 285 HIS A N 1
ATOM 2173 C CA . HIS A 1 285 ? 16.584 -2.115 5.233 1.00 48.16 285 HIS A CA 1
ATOM 2174 C C . HIS A 1 285 ? 17.810 -2.279 6.129 1.00 48.16 285 HIS A C 1
ATOM 2176 O O . HIS A 1 285 ? 18.649 -1.388 6.191 1.00 48.16 285 HIS A O 1
ATOM 2182 N N . ASP A 1 286 ? 17.891 -3.430 6.796 1.00 43.31 286 ASP A N 1
ATOM 2183 C CA . ASP A 1 286 ? 19.079 -3.933 7.488 1.00 43.31 286 ASP A CA 1
ATOM 2184 C C . ASP A 1 286 ? 19.766 -4.947 6.555 1.00 43.31 286 ASP A C 1
ATOM 2186 O O . ASP A 1 286 ? 19.116 -5.812 5.957 1.00 43.31 286 ASP A O 1
ATOM 2190 N N . ASP A 1 287 ? 21.072 -4.794 6.366 1.00 41.94 287 ASP A N 1
ATOM 2191 C CA . ASP A 1 287 ? 21.928 -5.605 5.504 1.00 41.94 287 ASP A CA 1
ATOM 2192 C C . ASP A 1 287 ? 22.496 -6.852 6.203 1.00 41.94 287 ASP A C 1
ATOM 2194 O O . ASP A 1 287 ? 23.119 -7.695 5.554 1.00 41.94 287 ASP A O 1
ATOM 2198 N N . SER A 1 288 ? 22.232 -7.019 7.500 1.00 43.78 288 SER A N 1
ATOM 2199 C CA . SER A 1 288 ? 22.771 -8.100 8.330 1.00 43.78 288 SER A CA 1
ATOM 2200 C C . SER A 1 288 ? 21.935 -9.386 8.334 1.00 43.78 288 SER A C 1
ATOM 2202 O O . SER A 1 288 ? 22.341 -10.391 8.922 1.00 43.78 288 SER A O 1
ATOM 2204 N N . GLY A 1 289 ? 20.745 -9.373 7.725 1.00 44.44 289 GLY A N 1
ATOM 2205 C CA . GLY A 1 289 ? 19.786 -10.480 7.824 1.00 44.44 289 GLY A CA 1
ATOM 2206 C C . GLY A 1 289 ? 19.161 -10.633 9.217 1.00 44.44 289 GLY A C 1
ATOM 2207 O O . GLY A 1 289 ? 18.330 -11.521 9.419 1.00 44.44 289 GLY A O 1
ATOM 2208 N N . ARG A 1 290 ? 19.511 -9.764 10.173 1.00 43.97 290 ARG A N 1
ATOM 2209 C CA . ARG A 1 290 ? 18.643 -9.458 11.304 1.00 43.97 290 ARG A CA 1
ATOM 2210 C C . ARG A 1 290 ? 17.650 -8.428 10.837 1.00 43.97 290 ARG A C 1
ATOM 2212 O O . ARG A 1 290 ? 17.925 -7.620 9.961 1.00 43.97 290 ARG A O 1
ATOM 2219 N N . VAL A 1 291 ? 16.452 -8.528 11.374 1.00 50.59 291 VAL A N 1
ATOM 2220 C CA . VAL A 1 291 ? 15.441 -7.562 11.044 1.00 50.59 291 VAL A CA 1
ATOM 2221 C C . VAL A 1 291 ? 14.822 -7.050 12.322 1.00 50.59 291 VAL A C 1
ATOM 2223 O O . VAL A 1 291 ? 13.860 -7.614 12.838 1.00 50.59 291 VAL A O 1
ATOM 2226 N N . GLU A 1 292 ? 15.414 -5.991 12.861 1.00 54.69 292 GLU A N 1
ATOM 2227 C CA . GLU A 1 292 ? 14.809 -5.263 13.966 1.00 54.69 292 GLU A CA 1
ATOM 2228 C C . GLU A 1 292 ? 13.766 -4.304 13.389 1.00 54.69 292 GLU A C 1
ATOM 2230 O O . GLU A 1 292 ? 14.086 -3.334 12.699 1.00 54.69 292 GLU A O 1
ATOM 2235 N N . ARG A 1 293 ? 12.483 -4.601 13.633 1.00 63.03 293 ARG A N 1
ATOM 2236 C CA . ARG A 1 293 ? 11.407 -3.649 13.344 1.00 63.03 293 ARG A CA 1
ATOM 2237 C C . ARG A 1 293 ? 11.672 -2.381 14.167 1.00 63.03 293 ARG A C 1
ATOM 2239 O O . ARG A 1 293 ? 12.005 -2.506 15.349 1.00 63.03 293 ARG A O 1
ATOM 2246 N N . PRO A 1 294 ? 11.515 -1.174 13.592 1.00 69.69 294 PRO A N 1
ATOM 2247 C CA . PRO A 1 294 ? 11.575 0.050 14.374 1.00 69.69 294 PRO A CA 1
ATOM 2248 C C . PRO A 1 294 ? 10.627 -0.056 15.564 1.00 69.69 294 PRO A C 1
ATOM 2250 O O . PRO A 1 294 ? 9.455 -0.390 15.386 1.00 69.69 294 PRO A O 1
ATOM 2253 N N . ARG A 1 295 ? 11.137 0.217 16.767 1.00 75.69 295 ARG A N 1
ATOM 2254 C CA . ARG A 1 295 ? 10.337 0.142 17.990 1.00 75.69 295 ARG A CA 1
ATOM 2255 C C . ARG A 1 295 ? 9.150 1.096 17.878 1.00 75.69 295 ARG A C 1
ATOM 2257 O O . ARG A 1 295 ? 9.345 2.305 17.767 1.00 75.69 295 ARG A O 1
ATOM 2264 N N . GLN A 1 296 ? 7.936 0.559 17.915 1.00 79.62 296 GLN A N 1
ATOM 2265 C CA . GLN A 1 296 ? 6.726 1.369 17.875 1.00 79.62 296 GLN A CA 1
ATOM 2266 C C . GLN A 1 296 ? 6.506 2.101 19.199 1.00 79.62 296 GLN A C 1
ATOM 2268 O O . GLN A 1 296 ? 6.780 1.577 20.281 1.00 79.62 296 GLN A O 1
ATOM 2273 N N . ASP A 1 297 ? 5.973 3.316 19.104 1.00 85.38 297 ASP A N 1
ATOM 2274 C CA . ASP A 1 297 ? 5.491 4.062 20.259 1.00 85.38 297 ASP A CA 1
ATOM 2275 C C . ASP A 1 297 ? 4.169 3.462 20.763 1.00 85.38 297 ASP A C 1
ATOM 2277 O O . ASP A 1 297 ? 3.125 3.590 20.120 1.00 85.38 297 ASP A O 1
ATOM 2281 N N . LEU A 1 298 ? 4.235 2.810 21.926 1.00 92.44 298 LEU A N 1
ATOM 2282 C CA . LEU A 1 298 ? 3.090 2.212 22.621 1.00 92.44 298 LEU A CA 1
ATOM 2283 C C . LEU A 1 298 ? 2.529 3.112 23.734 1.00 92.44 298 LEU A C 1
ATOM 2285 O O . LEU A 1 298 ? 1.744 2.645 24.562 1.00 92.44 298 LEU A O 1
ATOM 2289 N N . SER A 1 299 ? 2.968 4.370 23.809 1.00 91.75 299 SER A N 1
ATOM 2290 C CA . SER A 1 299 ? 2.496 5.311 24.819 1.00 91.75 299 SER A CA 1
ATOM 2291 C C . SER A 1 299 ? 1.106 5.865 24.496 1.00 91.75 299 SER A C 1
ATOM 2293 O O . SER A 1 299 ? 0.655 5.875 23.346 1.00 91.75 299 SER A O 1
ATOM 2295 N N . GLY A 1 300 ? 0.440 6.347 25.545 1.00 93.88 300 GLY A N 1
ATOM 2296 C CA . GLY A 1 300 ? -0.876 6.966 25.461 1.00 93.88 300 GLY A CA 1
ATOM 2297 C C . GLY A 1 300 ? -2.040 5.981 25.524 1.00 93.88 300 GLY A C 1
ATOM 2298 O O . GLY A 1 300 ? -1.879 4.756 25.478 1.00 93.88 300 GLY A O 1
ATOM 2299 N N . ASP A 1 301 ? -3.227 6.563 25.645 1.00 97.06 301 ASP A N 1
ATOM 2300 C CA . ASP A 1 301 ? -4.485 5.834 25.655 1.00 97.06 301 ASP A CA 1
ATOM 2301 C C . ASP A 1 301 ? -5.045 5.692 24.242 1.00 97.06 301 ASP A C 1
ATOM 2303 O O . ASP A 1 301 ? -4.803 6.506 23.344 1.00 97.06 301 ASP A O 1
ATOM 2307 N N . VAL A 1 302 ? -5.823 4.634 24.053 1.00 98.06 302 VAL A N 1
ATOM 2308 C CA . VAL A 1 302 ? -6.558 4.346 22.828 1.00 98.06 302 VAL A CA 1
ATOM 2309 C C . VAL A 1 302 ? -8.011 4.029 23.147 1.00 98.06 302 VAL A C 1
ATOM 2311 O O . VAL A 1 302 ? -8.314 3.411 24.166 1.00 98.06 302 VAL A O 1
ATOM 2314 N N . VAL A 1 303 ? -8.914 4.414 22.250 1.00 98.44 303 VAL A N 1
ATOM 2315 C CA . VAL A 1 303 ? -10.302 3.939 22.245 1.00 98.44 303 VAL A CA 1
ATOM 2316 C C . VAL A 1 303 ? -10.366 2.625 21.479 1.00 98.44 303 VAL A C 1
ATOM 2318 O O . VAL A 1 303 ? -9.836 2.561 20.370 1.00 98.44 303 VAL A O 1
ATOM 2321 N N . VAL A 1 304 ? -10.996 1.593 22.048 1.00 98.69 304 VAL A N 1
ATOM 2322 C CA . VAL A 1 304 ? -10.905 0.219 21.528 1.00 98.69 304 VAL A CA 1
ATOM 2323 C C . VAL A 1 304 ? -12.269 -0.397 21.219 1.00 98.69 304 VAL A C 1
ATOM 2325 O O . VAL A 1 304 ? -13.219 -0.271 21.994 1.00 98.69 304 VAL A O 1
ATOM 2328 N N . TRP A 1 305 ? -12.334 -1.143 20.114 1.00 98.75 305 TRP A N 1
ATOM 2329 C CA . TRP A 1 305 ? -13.427 -2.055 19.770 1.00 98.75 305 TRP A CA 1
ATOM 2330 C C . TRP A 1 305 ? -12.873 -3.436 19.417 1.00 98.75 305 TRP A C 1
ATOM 2332 O O . TRP A 1 305 ? -11.864 -3.540 18.718 1.00 98.75 305 TRP A O 1
ATOM 2342 N N . ARG A 1 306 ? -13.556 -4.494 19.867 1.00 98.50 306 ARG A N 1
ATOM 2343 C CA . ARG A 1 306 ? -13.274 -5.891 19.507 1.00 98.50 306 ARG A CA 1
ATOM 2344 C C . ARG A 1 306 ? -14.469 -6.497 18.787 1.00 98.50 306 ARG A C 1
ATOM 2346 O O . ARG A 1 306 ? -15.505 -6.753 19.396 1.00 98.50 306 ARG A O 1
ATOM 2353 N N . ILE A 1 307 ? -14.318 -6.708 17.490 1.00 98.50 307 ILE A N 1
ATOM 2354 C CA . ILE A 1 307 ? -15.364 -7.172 16.585 1.00 98.50 307 ILE A CA 1
ATOM 2355 C C . ILE A 1 307 ? -15.016 -8.616 16.191 1.00 98.50 307 ILE A C 1
ATOM 2357 O O . ILE A 1 307 ? -13.980 -8.833 15.564 1.00 98.50 307 ILE A O 1
ATOM 2361 N N . PRO A 1 308 ? -15.833 -9.619 16.568 1.00 98.12 308 PRO A N 1
ATOM 2362 C CA . PRO A 1 308 ? -15.485 -11.021 16.335 1.00 98.12 308 PRO A CA 1
ATOM 2363 C C . PRO A 1 308 ? -15.307 -11.380 14.859 1.00 98.12 308 PRO A C 1
ATOM 2365 O O . PRO A 1 308 ? -14.433 -12.179 14.545 1.00 98.12 308 PRO A O 1
ATOM 2368 N N . HIS A 1 309 ? -16.120 -10.786 13.984 1.00 98.12 309 HIS A N 1
ATOM 2369 C CA . HIS A 1 309 ? -16.178 -11.086 12.558 1.00 98.12 309 HIS A CA 1
ATOM 2370 C C . HIS A 1 309 ? -16.626 -9.850 11.768 1.00 98.12 309 HIS A C 1
ATOM 2372 O O . HIS A 1 309 ? -17.467 -9.091 12.256 1.00 98.12 309 HIS A O 1
ATOM 2378 N N . LEU A 1 310 ? -16.089 -9.667 10.562 1.00 98.31 310 LEU A N 1
ATOM 2379 C CA . LEU A 1 310 ? -16.507 -8.645 9.600 1.00 98.31 310 LEU A CA 1
ATOM 2380 C C . LEU A 1 310 ? -16.495 -9.238 8.183 1.00 98.31 310 LEU A C 1
ATOM 2382 O O . LEU A 1 310 ? -15.429 -9.531 7.623 1.00 98.31 310 LEU A O 1
ATOM 2386 N N . ALA A 1 311 ? -17.679 -9.388 7.596 1.00 98.38 311 ALA A N 1
ATOM 2387 C CA . ALA A 1 311 ? -17.855 -10.053 6.310 1.00 98.38 311 ALA A CA 1
ATOM 2388 C C . ALA A 1 311 ? -17.394 -9.182 5.129 1.00 98.38 311 ALA A C 1
ATOM 2390 O O . ALA A 1 311 ? -17.385 -7.950 5.195 1.00 98.38 311 ALA A O 1
ATOM 2391 N N . ALA A 1 312 ? -17.038 -9.807 4.009 1.00 98.31 312 ALA A N 1
ATOM 2392 C CA . ALA A 1 312 ? -16.709 -9.113 2.769 1.00 98.31 312 ALA A CA 1
ATOM 2393 C C . ALA A 1 312 ? -17.880 -8.228 2.297 1.00 98.31 312 ALA A C 1
ATOM 2395 O O . ALA A 1 312 ? -19.011 -8.689 2.112 1.00 98.31 312 ALA A O 1
ATOM 2396 N N . GLY A 1 313 ? -17.601 -6.944 2.079 1.00 98.12 313 GLY A N 1
ATOM 2397 C CA . GLY A 1 313 ? -18.580 -5.932 1.681 1.00 98.12 313 GLY A CA 1
ATOM 2398 C C . GLY A 1 313 ? -19.342 -5.303 2.850 1.00 98.12 313 GLY A C 1
ATOM 2399 O O . GLY A 1 313 ? -20.193 -4.443 2.623 1.00 98.12 313 GLY A O 1
ATOM 2400 N N . GLU A 1 314 ? -19.058 -5.704 4.091 1.00 98.19 314 GLU A N 1
ATOM 2401 C CA . GLU A 1 314 ? -19.666 -5.124 5.285 1.00 98.19 314 GLU A CA 1
ATOM 2402 C C . GLU A 1 314 ? -18.994 -3.800 5.685 1.00 98.19 314 GLU A C 1
ATOM 2404 O O . GLU A 1 314 ? -17.780 -3.607 5.545 1.00 98.19 314 GLU A O 1
ATOM 2409 N N . ALA A 1 315 ? -19.797 -2.884 6.229 1.00 98.12 315 ALA A N 1
ATOM 2410 C CA . ALA A 1 315 ? -19.330 -1.655 6.851 1.00 98.12 315 ALA A CA 1
ATOM 2411 C C . ALA A 1 315 ? -19.988 -1.462 8.221 1.00 98.12 315 ALA A C 1
ATOM 2413 O O . ALA A 1 315 ? -21.191 -1.671 8.376 1.00 98.12 315 ALA A O 1
ATOM 2414 N N . LEU A 1 316 ? -19.200 -1.021 9.200 1.00 98.25 316 LEU A N 1
ATOM 2415 C CA . LEU A 1 316 ? -19.646 -0.738 10.560 1.00 98.25 316 LEU A CA 1
ATOM 2416 C C . LEU A 1 316 ? -19.370 0.722 10.915 1.00 98.25 316 LEU A C 1
ATOM 2418 O O . LEU A 1 316 ? -18.296 1.258 10.632 1.00 98.25 316 LEU A O 1
ATOM 2422 N N . THR A 1 317 ? -20.333 1.341 11.592 1.00 98.25 317 THR A N 1
ATOM 2423 C CA . THR A 1 317 ? -20.185 2.670 12.189 1.00 98.25 317 THR A CA 1
ATOM 2424 C C . THR A 1 317 ? -19.852 2.515 13.667 1.00 98.25 317 THR A C 1
ATOM 2426 O O . THR A 1 317 ? -20.661 2.011 14.449 1.00 98.25 317 THR A O 1
ATOM 2429 N N . LEU A 1 318 ? -18.662 2.959 14.054 1.00 98.50 318 LEU A N 1
ATOM 2430 C CA . LEU A 1 318 ? -18.222 3.053 15.445 1.00 98.50 318 LEU A CA 1
ATOM 2431 C C . LEU A 1 318 ? -18.153 4.532 15.828 1.00 98.50 318 LEU A C 1
ATOM 2433 O O . LEU A 1 318 ? -17.954 5.384 14.963 1.00 98.50 318 LEU A O 1
ATOM 2437 N N . SER A 1 319 ? -18.309 4.869 17.104 1.00 98.06 319 SER A N 1
ATOM 2438 C CA . SER A 1 319 ? -18.231 6.272 17.520 1.00 98.06 319 SER A CA 1
ATOM 2439 C C . SER A 1 319 ? -17.615 6.447 18.892 1.00 98.06 319 SER A C 1
ATOM 2441 O O . SER A 1 319 ? -17.733 5.588 19.765 1.00 98.06 319 SER A O 1
ATOM 2443 N N . PHE A 1 320 ? -16.960 7.583 19.085 1.00 98.25 320 PHE A N 1
ATOM 2444 C CA . PHE A 1 320 ? -16.407 7.994 20.364 1.00 98.25 320 PHE A CA 1
ATOM 2445 C C . PHE A 1 320 ? -16.479 9.508 20.502 1.00 98.25 320 PHE A C 1
ATOM 2447 O O . PHE A 1 320 ? -16.515 10.235 19.513 1.00 98.25 320 PHE A O 1
ATOM 2454 N N . THR A 1 321 ? -16.498 9.986 21.735 1.00 98.19 321 THR A N 1
ATOM 2455 C CA . THR A 1 321 ? -16.511 11.411 22.051 1.00 98.19 321 THR A CA 1
ATOM 2456 C C . THR A 1 321 ? -15.273 11.731 22.862 1.00 98.19 321 THR A C 1
ATOM 2458 O O . THR A 1 321 ? -14.981 11.052 23.851 1.00 98.19 321 THR A O 1
ATOM 2461 N N . LEU A 1 322 ? -14.553 12.770 22.451 1.00 97.75 322 LEU A N 1
ATOM 2462 C CA . LEU A 1 322 ? -13.441 13.317 23.217 1.00 97.75 322 LEU A CA 1
ATOM 2463 C C . LEU A 1 322 ? -13.870 14.611 23.905 1.00 97.75 322 LEU A C 1
ATOM 2465 O O . LEU A 1 322 ? -14.527 15.444 23.287 1.00 97.75 322 LEU A O 1
ATOM 2469 N N . SER A 1 323 ? -13.471 14.786 25.159 1.00 97.75 323 SER A N 1
ATOM 2470 C CA . SER A 1 323 ? -13.605 16.032 25.911 1.00 97.75 323 SER A CA 1
ATOM 2471 C C . SER A 1 323 ? -12.243 16.712 26.049 1.00 97.75 323 SER A C 1
ATOM 2473 O O . SER A 1 323 ? -11.233 16.050 26.313 1.00 97.75 323 SER A O 1
ATOM 2475 N N . GLY A 1 324 ? -12.198 18.027 25.847 1.00 96.00 324 GLY A N 1
ATOM 2476 C CA . GLY A 1 324 ? -10.970 18.821 25.929 1.00 96.00 324 GLY A CA 1
ATOM 2477 C C . GLY A 1 324 ? -11.038 20.101 25.095 1.00 96.00 324 GLY A C 1
ATOM 2478 O O . GLY A 1 324 ? -12.126 20.496 24.676 1.00 96.00 324 GLY A O 1
ATOM 2479 N N . PRO A 1 325 ? -9.904 20.770 24.821 1.00 95.31 325 PRO A N 1
ATOM 2480 C CA . PRO A 1 325 ? -9.852 21.966 23.977 1.00 95.31 325 PRO A CA 1
ATOM 2481 C C . PRO A 1 325 ? -10.405 21.729 22.558 1.00 95.31 325 PRO A C 1
ATOM 2483 O O . PRO A 1 325 ? -10.500 20.582 22.118 1.00 95.31 325 PRO A O 1
ATOM 2486 N N . PRO A 1 326 ? -10.763 22.789 21.809 1.00 93.62 326 PRO A N 1
ATOM 2487 C CA . PRO A 1 326 ? -11.116 22.659 20.397 1.00 93.62 326 PRO A CA 1
ATOM 2488 C C . PRO A 1 326 ? -10.003 21.946 19.600 1.00 93.62 326 PRO A C 1
ATOM 2490 O O . PRO A 1 326 ? -8.835 22.307 19.771 1.00 93.62 326 PRO A O 1
ATOM 2493 N N . PRO A 1 327 ? -10.330 20.959 18.740 1.00 92.56 327 PRO A N 1
ATOM 2494 C CA . PRO A 1 327 ? -9.336 20.277 17.916 1.00 92.56 327 PRO A CA 1
ATOM 2495 C C . PRO A 1 327 ? -8.547 21.252 17.033 1.00 92.56 327 PRO A C 1
ATOM 2497 O O . PRO A 1 327 ? -9.115 22.146 16.408 1.00 92.56 327 PRO A O 1
ATOM 2500 N N . THR A 1 328 ? -7.233 21.055 16.975 1.00 93.62 328 THR A N 1
ATOM 2501 C CA . THR A 1 328 ? -6.299 21.788 16.103 1.00 93.62 328 THR A CA 1
ATOM 2502 C C . THR A 1 328 ? -5.734 20.859 15.032 1.00 93.62 328 THR A C 1
ATOM 2504 O O . THR A 1 328 ? -5.905 19.647 15.126 1.00 93.62 328 THR A O 1
ATOM 2507 N N . GLU A 1 329 ? -4.998 21.388 14.052 1.00 91.62 329 GLU A N 1
ATOM 2508 C CA . GLU A 1 329 ? -4.288 20.552 13.072 1.00 91.62 329 GLU A CA 1
ATOM 2509 C C . GLU A 1 329 ? -3.368 19.522 13.751 1.00 91.62 329 GLU A C 1
ATOM 2511 O O . GLU A 1 329 ? -3.380 18.350 13.384 1.00 91.62 329 GLU A O 1
ATOM 2516 N N . GLN A 1 330 ? -2.655 19.923 14.811 1.00 91.75 330 GLN A N 1
ATOM 2517 C CA . GLN A 1 330 ? -1.839 19.002 15.605 1.00 91.75 330 GLN A CA 1
ATOM 2518 C C . GLN A 1 330 ? -2.690 17.895 16.240 1.00 91.75 330 GLN A C 1
ATOM 2520 O O . GLN A 1 330 ? -2.336 16.726 16.166 1.00 91.75 330 GLN A O 1
ATOM 2525 N N . THR A 1 331 ? -3.854 18.243 16.793 1.00 90.50 331 THR A N 1
ATOM 2526 C CA . THR A 1 331 ? -4.795 17.258 17.348 1.00 90.50 331 THR A CA 1
ATOM 2527 C C . THR A 1 331 ? -5.223 16.225 16.303 1.00 90.50 331 THR A C 1
ATOM 2529 O O . THR A 1 331 ? -5.370 15.050 16.629 1.00 90.50 331 THR A O 1
ATOM 2532 N N . LEU A 1 332 ? -5.416 16.639 15.047 1.00 91.75 332 LEU A N 1
ATOM 2533 C CA . LEU A 1 332 ? -5.759 15.721 13.957 1.00 91.75 332 LEU A CA 1
ATOM 2534 C C . LEU A 1 332 ? -4.575 14.808 13.594 1.00 91.75 332 LEU A C 1
ATOM 2536 O O . LEU A 1 332 ? -4.772 13.625 13.312 1.00 91.75 332 LEU A O 1
ATOM 2540 N N . GLN A 1 333 ? -3.345 15.327 13.651 1.00 90.62 333 GLN A N 1
ATOM 2541 C CA . GLN A 1 333 ? -2.121 14.545 13.445 1.00 90.62 333 GLN A CA 1
ATOM 2542 C C . GLN A 1 333 ? -1.870 13.531 14.571 1.00 90.62 333 GLN A C 1
ATOM 2544 O O . GLN A 1 333 ? -1.341 12.452 14.302 1.00 90.62 333 GLN A O 1
ATOM 2549 N N . ASP A 1 334 ? -2.297 13.821 15.802 1.00 92.56 334 ASP A N 1
ATOM 2550 C CA . ASP A 1 334 ? -2.122 12.935 16.962 1.00 92.56 334 ASP A CA 1
ATOM 2551 C C . ASP A 1 334 ? -2.923 11.618 16.849 1.00 92.56 334 ASP A C 1
ATOM 2553 O O . ASP A 1 334 ? -2.625 10.649 17.549 1.00 92.56 334 ASP A O 1
ATOM 2557 N N . PHE A 1 335 ? -3.884 11.524 15.918 1.00 93.69 335 PHE A N 1
ATOM 2558 C CA . PHE A 1 335 ? -4.530 10.254 15.552 1.00 93.69 335 PHE A CA 1
ATOM 2559 C C . PHE A 1 335 ? -3.616 9.314 14.743 1.00 93.69 335 PHE A C 1
ATOM 2561 O O . PHE A 1 335 ? -3.974 8.153 14.517 1.00 93.69 335 PHE A O 1
ATOM 2568 N N . SER A 1 336 ? -2.450 9.777 14.288 1.00 89.25 336 SER A N 1
ATOM 2569 C CA . SER A 1 336 ? -1.481 8.961 13.551 1.00 89.25 336 SER A CA 1
ATOM 2570 C C . SER A 1 336 ? -1.054 7.724 14.352 1.00 89.25 336 SER A C 1
ATOM 2572 O O . SER A 1 336 ? -0.778 7.795 15.547 1.00 89.25 336 SER A O 1
ATOM 2574 N N . GLY A 1 337 ? -1.010 6.564 13.693 1.00 89.25 337 GLY A N 1
ATOM 2575 C CA . GLY A 1 337 ? -0.765 5.266 14.336 1.00 89.25 337 GLY A CA 1
ATOM 2576 C C . GLY A 1 337 ? -2.028 4.562 14.850 1.00 89.25 337 GLY A C 1
ATOM 2577 O O . GLY A 1 337 ? -1.948 3.411 15.281 1.00 89.25 337 GLY A O 1
ATOM 2578 N N . SER A 1 338 ? -3.204 5.191 14.757 1.00 95.69 338 SER A N 1
ATOM 2579 C CA . SER A 1 338 ? -4.486 4.488 14.905 1.00 95.69 338 SER A CA 1
ATOM 2580 C C . SER A 1 338 ? -4.581 3.355 13.878 1.00 95.69 338 SER A C 1
ATOM 2582 O O . SER A 1 338 ? -4.260 3.549 12.702 1.00 95.69 338 SER A O 1
ATOM 2584 N N . THR A 1 339 ? -4.977 2.161 14.315 1.00 96.94 339 THR A N 1
ATOM 2585 C CA . THR A 1 339 ? -4.815 0.927 13.529 1.00 96.94 339 THR A CA 1
ATOM 2586 C C . THR A 1 339 ? -6.022 0.001 13.690 1.00 96.94 339 THR A C 1
ATOM 2588 O O . THR A 1 339 ? -6.623 -0.087 14.762 1.00 96.94 339 THR A O 1
ATOM 2591 N N . VAL A 1 340 ? -6.363 -0.713 12.618 1.00 97.81 340 VAL A N 1
ATOM 2592 C CA . VAL A 1 340 ? -7.244 -1.886 12.654 1.00 97.81 340 VAL A CA 1
ATOM 2593 C C . VAL A 1 340 ? -6.386 -3.132 12.511 1.00 97.81 340 VAL A C 1
ATOM 2595 O O . VAL A 1 340 ? -5.654 -3.239 11.535 1.00 97.81 340 VAL A O 1
ATOM 2598 N N . HIS A 1 341 ? -6.493 -4.062 13.451 1.00 97.31 341 HIS A N 1
ATOM 2599 C CA . HIS A 1 341 ? -5.894 -5.399 13.397 1.00 97.31 341 HIS A CA 1
ATOM 2600 C C . HIS A 1 341 ? -6.966 -6.450 13.147 1.00 97.31 341 HIS A C 1
ATOM 2602 O O . HIS A 1 341 ? -8.110 -6.253 13.551 1.00 97.31 341 HIS A O 1
ATOM 2608 N N . TRP A 1 342 ? -6.594 -7.575 12.547 1.00 96.75 342 TRP A N 1
ATOM 2609 C CA . TRP A 1 342 ? -7.407 -8.790 12.508 1.00 96.75 342 TRP A CA 1
ATOM 2610 C C . TRP A 1 342 ? -6.524 -10.033 12.618 1.00 96.75 342 TRP A C 1
ATOM 2612 O O . TRP A 1 342 ? -5.363 -10.028 12.208 1.00 96.75 342 TRP A O 1
ATOM 2622 N N . GLU A 1 343 ? -7.064 -11.103 13.192 1.00 93.94 343 GLU A N 1
ATOM 2623 C CA . GLU A 1 343 ? -6.319 -12.339 13.457 1.00 93.94 343 GLU A CA 1
ATOM 2624 C C . GLU A 1 343 ? -6.285 -13.255 12.229 1.00 93.94 343 GLU A C 1
ATOM 2626 O O . GLU A 1 343 ? -5.272 -13.904 11.955 1.00 93.94 343 GLU A O 1
ATOM 2631 N N . SER A 1 344 ? -7.383 -13.295 11.470 1.00 93.00 344 SER A N 1
ATOM 2632 C CA . SER A 1 344 ? -7.538 -14.161 10.302 1.00 93.00 344 SER A CA 1
ATOM 2633 C C . SER A 1 344 ? -8.335 -13.477 9.184 1.00 93.00 344 SER A C 1
ATOM 2635 O O . SER A 1 344 ? -9.269 -12.742 9.494 1.00 93.00 344 SER A O 1
ATOM 2637 N N . PRO A 1 345 ? -8.001 -13.710 7.903 1.00 90.88 345 PRO A N 1
ATOM 2638 C CA . PRO A 1 345 ? -6.766 -14.337 7.452 1.00 90.88 345 PRO A CA 1
ATOM 2639 C C . PRO A 1 345 ? -5.579 -13.397 7.692 1.00 90.88 345 PRO A C 1
ATOM 2641 O O . PRO A 1 345 ? -5.549 -12.262 7.214 1.00 90.88 345 PRO A O 1
ATOM 2644 N N . GLY A 1 346 ? -4.593 -13.890 8.434 1.00 82.00 346 GLY A N 1
ATOM 2645 C CA . GLY A 1 346 ? -3.242 -13.346 8.433 1.00 82.00 346 GLY A CA 1
ATOM 2646 C C . GLY A 1 346 ? -2.384 -14.058 7.391 1.00 82.00 346 GLY A C 1
ATOM 2647 O O . GLY A 1 346 ? -2.855 -14.895 6.616 1.00 82.00 346 GLY A O 1
ATOM 2648 N N . ARG A 1 347 ? -1.082 -13.777 7.399 1.00 77.31 347 ARG A N 1
ATOM 2649 C CA . ARG A 1 347 ? -0.118 -14.560 6.614 1.00 77.31 347 ARG A CA 1
ATOM 2650 C C . ARG A 1 347 ? -0.187 -16.043 7.001 1.00 77.31 347 ARG A C 1
ATOM 2652 O O . ARG A 1 347 ? -0.123 -16.380 8.182 1.00 77.31 347 ARG A O 1
ATOM 2659 N N . ASN A 1 348 ? -0.254 -16.924 6.005 1.00 74.31 348 ASN A N 1
ATOM 2660 C CA . ASN A 1 348 ? -0.323 -18.363 6.244 1.00 74.31 348 ASN A CA 1
ATOM 2661 C C . ASN A 1 348 ? 0.977 -18.881 6.893 1.00 74.31 348 ASN A C 1
ATOM 2663 O O . ASN A 1 348 ? 2.069 -18.717 6.349 1.00 74.31 348 ASN A O 1
ATOM 2667 N N . ALA A 1 349 ? 0.848 -19.518 8.060 1.00 53.59 349 ALA A N 1
ATOM 2668 C CA . ALA A 1 349 ? 1.963 -20.107 8.804 1.00 53.59 349 ALA A CA 1
ATOM 2669 C C . ALA A 1 349 ? 2.434 -21.459 8.231 1.00 53.59 349 ALA A C 1
ATOM 2671 O O . ALA A 1 349 ? 3.521 -21.914 8.577 1.00 53.59 349 ALA A O 1
ATOM 2672 N N . ASN A 1 350 ? 1.631 -22.092 7.364 1.00 52.69 350 ASN A N 1
ATOM 2673 C CA . ASN A 1 350 ? 1.930 -23.387 6.742 1.00 52.69 350 ASN A CA 1
ATOM 2674 C C . ASN A 1 350 ? 2.736 -23.275 5.437 1.00 52.69 350 ASN A C 1
ATOM 2676 O O . ASN A 1 350 ? 3.117 -24.305 4.876 1.00 52.69 350 ASN A O 1
ATOM 2680 N N . GLY A 1 351 ? 3.013 -22.060 4.946 1.00 52.03 351 GLY A N 1
ATOM 2681 C CA . GLY A 1 351 ? 4.080 -21.871 3.965 1.00 52.03 351 GLY A CA 1
ATOM 2682 C C . GLY A 1 351 ? 5.367 -22.456 4.552 1.00 52.03 351 GLY A C 1
ATOM 2683 O O . GLY A 1 351 ? 5.651 -22.268 5.732 1.00 52.03 351 GLY A O 1
ATOM 2684 N N . SER A 1 352 ? 6.120 -23.249 3.795 1.00 38.38 352 SER A N 1
ATOM 2685 C CA . SER A 1 352 ? 7.323 -23.884 4.347 1.00 38.38 352 SER A CA 1
ATOM 2686 C C . SER A 1 352 ? 8.388 -22.833 4.685 1.00 38.38 352 SER A C 1
ATOM 2688 O O . SER A 1 352 ? 8.611 -21.919 3.888 1.00 38.38 352 SER A O 1
ATOM 2690 N N . PRO A 1 353 ? 9.087 -22.941 5.830 1.00 42.50 353 PRO A N 1
ATOM 2691 C CA . PRO A 1 353 ? 10.240 -22.105 6.105 1.00 42.50 353 PRO A CA 1
ATOM 2692 C C . PRO A 1 353 ? 11.341 -22.267 5.036 1.00 42.50 353 PRO A C 1
ATOM 2694 O O . PRO A 1 353 ? 11.625 -23.394 4.627 1.00 42.50 353 PRO A O 1
ATOM 2697 N N . PRO A 1 354 ? 12.016 -21.174 4.641 1.00 49.69 354 PRO A N 1
ATOM 2698 C CA . PRO A 1 354 ? 11.731 -19.811 5.072 1.00 49.69 354 PRO A CA 1
ATOM 2699 C C . PRO A 1 354 ? 10.545 -19.218 4.293 1.00 49.69 354 PRO A C 1
ATOM 2701 O O . PRO A 1 354 ? 10.630 -19.012 3.088 1.00 49.69 354 PRO A O 1
ATOM 2704 N N . VAL A 1 355 ? 9.460 -18.880 5.003 1.00 57.50 355 VAL A N 1
ATOM 2705 C CA . VAL A 1 355 ? 8.183 -18.426 4.410 1.00 57.50 355 VAL A CA 1
ATOM 2706 C C . VAL A 1 355 ? 8.337 -17.123 3.630 1.00 57.50 355 VAL A C 1
ATOM 2708 O O . VAL A 1 355 ? 7.651 -16.906 2.644 1.00 57.50 355 VAL A O 1
ATOM 2711 N N . MET A 1 356 ? 9.288 -16.284 4.020 1.00 63.84 356 MET A N 1
ATOM 2712 C CA . MET A 1 356 ? 9.842 -15.172 3.254 1.00 63.84 356 MET A CA 1
ATOM 2713 C C . MET A 1 356 ? 11.109 -14.754 3.987 1.00 63.84 356 MET A C 1
ATOM 2715 O O . MET A 1 356 ? 11.050 -14.474 5.185 1.00 63.84 356 MET A O 1
ATOM 2719 N N . VAL A 1 357 ? 12.249 -14.720 3.297 1.00 67.50 357 VAL A N 1
ATOM 2720 C CA . VAL A 1 357 ? 13.505 -14.251 3.913 1.00 67.50 357 VAL A CA 1
ATOM 2721 C C . VAL A 1 357 ? 13.594 -12.730 3.843 1.00 67.50 357 VAL A C 1
ATOM 2723 O O . VAL A 1 357 ? 14.084 -12.099 4.773 1.00 67.50 357 VAL A O 1
ATOM 2726 N N . TYR A 1 358 ? 13.083 -12.132 2.765 1.00 75.00 358 TYR A N 1
ATOM 2727 C CA . TYR A 1 358 ? 13.029 -10.683 2.619 1.00 75.00 358 TYR A CA 1
ATOM 2728 C C . TYR A 1 358 ? 11.632 -10.176 2.982 1.00 75.00 358 TYR A C 1
ATOM 2730 O O . TYR A 1 358 ? 10.657 -10.558 2.339 1.00 75.00 358 TYR A O 1
ATOM 2738 N N . ARG A 1 359 ? 11.525 -9.375 4.046 1.00 76.12 359 ARG A N 1
ATOM 2739 C CA . ARG A 1 359 ? 10.242 -9.006 4.661 1.00 76.12 359 ARG A CA 1
ATOM 2740 C C . ARG A 1 359 ? 9.989 -7.513 4.668 1.00 76.12 359 ARG A C 1
ATOM 2742 O O . ARG A 1 359 ? 10.917 -6.709 4.734 1.00 76.12 359 ARG A O 1
ATOM 2749 N N . ASP A 1 360 ? 8.710 -7.171 4.657 1.00 77.56 360 ASP A N 1
ATOM 2750 C CA . ASP A 1 360 ? 8.238 -5.823 4.913 1.00 77.56 360 ASP A CA 1
ATOM 2751 C C . ASP A 1 360 ? 7.886 -5.675 6.392 1.00 77.56 360 ASP A C 1
ATOM 2753 O O . ASP A 1 360 ? 6.948 -6.271 6.911 1.00 77.56 360 ASP A O 1
ATOM 2757 N N . LEU A 1 361 ? 8.638 -4.825 7.076 1.00 75.06 361 LEU A N 1
ATOM 2758 C CA . LEU A 1 361 ? 8.584 -4.670 8.533 1.00 75.06 361 LEU A CA 1
ATOM 2759 C C . LEU A 1 361 ? 7.397 -3.881 9.020 1.00 75.06 361 LEU A C 1
ATOM 2761 O O . LEU A 1 361 ? 7.117 -3.822 10.220 1.00 75.06 361 LEU A O 1
ATOM 2765 N N . ARG A 1 362 ? 6.680 -3.289 8.075 1.00 78.06 362 ARG A N 1
ATOM 2766 C CA . ARG A 1 362 ? 5.400 -2.673 8.341 1.00 78.06 362 ARG A CA 1
ATOM 2767 C C . ARG A 1 362 ? 4.339 -3.729 8.605 1.00 78.06 362 ARG A C 1
ATOM 2769 O O . ARG A 1 362 ? 3.386 -3.383 9.285 1.00 78.06 362 ARG A O 1
ATOM 2776 N N . LEU A 1 363 ? 4.484 -4.970 8.131 1.00 80.69 363 LEU A N 1
ATOM 2777 C CA . LEU A 1 363 ? 3.510 -6.044 8.341 1.00 80.69 363 LEU A CA 1
ATOM 2778 C C . LEU A 1 363 ? 3.816 -6.854 9.613 1.00 80.69 363 LEU A C 1
ATOM 2780 O O . LEU A 1 363 ? 4.989 -7.059 9.941 1.00 80.69 363 LEU A O 1
ATOM 2784 N N . PRO A 1 364 ? 2.785 -7.302 10.353 1.00 81.38 364 PRO A N 1
ATOM 2785 C CA . PRO A 1 364 ? 2.974 -8.044 11.588 1.00 81.38 364 PRO A CA 1
ATOM 2786 C C . PRO A 1 364 ? 3.325 -9.512 11.300 1.00 81.38 364 PRO A C 1
ATOM 2788 O O . PRO A 1 364 ? 3.192 -10.014 10.183 1.00 81.38 364 PRO A O 1
ATOM 2791 N N . ASP A 1 365 ? 3.797 -10.220 12.325 1.00 76.75 365 ASP A N 1
ATOM 2792 C CA . ASP A 1 365 ? 4.142 -11.641 12.207 1.00 76.75 365 ASP A CA 1
ATOM 2793 C C . ASP A 1 365 ? 2.926 -12.564 12.207 1.00 76.75 365 ASP A C 1
ATOM 2795 O O . ASP A 1 365 ? 2.963 -13.615 11.558 1.00 76.75 365 ASP A O 1
ATOM 2799 N N . GLN A 1 366 ? 1.888 -12.156 12.936 1.00 80.50 366 GLN A N 1
ATOM 2800 C CA . GLN A 1 366 ? 0.618 -12.845 13.121 1.00 80.50 366 GLN A CA 1
ATOM 2801 C C . GLN A 1 366 ? -0.523 -11.891 12.793 1.00 80.50 366 GLN A C 1
ATOM 2803 O O . GLN A 1 366 ? -0.406 -10.687 13.030 1.00 80.50 366 GLN A O 1
ATOM 2808 N N . GLY A 1 367 ? -1.614 -12.447 12.269 1.00 89.25 367 GLY A N 1
ATOM 2809 C CA . GLY A 1 367 ? -2.720 -11.642 11.778 1.00 89.25 367 GLY A CA 1
ATOM 2810 C C . GLY A 1 367 ? -2.266 -10.683 10.685 1.00 89.25 367 GLY A C 1
ATOM 2811 O O . GLY A 1 367 ? -1.350 -10.981 9.907 1.00 89.25 367 GLY A O 1
ATOM 2812 N N . ASP A 1 368 ? -2.931 -9.541 10.628 1.00 92.44 368 ASP A N 1
ATOM 2813 C CA . ASP A 1 368 ? -2.599 -8.440 9.741 1.00 92.44 368 ASP A CA 1
ATOM 2814 C C . ASP A 1 368 ? -3.259 -7.146 10.245 1.00 92.44 368 ASP A C 1
ATOM 2816 O O . ASP A 1 368 ? -4.066 -7.161 11.179 1.00 92.44 368 ASP A O 1
ATOM 2820 N N . HIS A 1 369 ? -2.892 -6.009 9.660 1.00 93.56 369 HIS A N 1
ATOM 2821 C CA . HIS A 1 369 ? -3.369 -4.706 10.113 1.00 93.56 369 HIS A CA 1
ATOM 2822 C C . HIS A 1 369 ? -3.390 -3.637 9.024 1.00 93.56 369 HIS A C 1
ATOM 2824 O O . HIS A 1 369 ? -2.665 -3.725 8.039 1.00 93.56 369 HIS A O 1
ATOM 2830 N N . GLU A 1 370 ? -4.165 -2.573 9.210 1.00 93.81 370 GLU A N 1
ATOM 2831 C CA . GLU A 1 370 ? -4.193 -1.393 8.338 1.00 93.81 370 GLU A CA 1
ATOM 2832 C C . GLU A 1 370 ? -4.302 -0.098 9.149 1.00 93.81 370 GLU A C 1
ATOM 2834 O O . GLU A 1 370 ? -4.883 -0.064 10.235 1.00 93.81 370 GLU A O 1
ATOM 2839 N N . LEU A 1 371 ? -3.733 0.985 8.610 1.00 93.62 371 LEU A N 1
ATOM 2840 C CA . LEU A 1 371 ? -3.821 2.306 9.234 1.00 93.62 371 LEU A CA 1
ATOM 2841 C C . LEU A 1 371 ? -5.245 2.849 9.120 1.00 93.62 371 LEU A C 1
ATOM 2843 O O . LEU A 1 371 ? -5.856 2.819 8.047 1.00 93.62 371 LEU A O 1
ATOM 2847 N N . ILE A 1 372 ? -5.729 3.434 10.210 1.00 95.56 372 ILE A N 1
ATOM 2848 C CA . ILE A 1 372 ? -6.951 4.231 10.204 1.00 95.56 372 ILE A CA 1
ATOM 2849 C C . ILE A 1 372 ? -6.602 5.611 9.653 1.00 95.56 372 ILE A C 1
ATOM 2851 O O . ILE A 1 372 ? -5.661 6.259 10.114 1.00 95.56 372 ILE A O 1
ATOM 2855 N N . ARG A 1 373 ? -7.354 6.077 8.653 1.00 94.19 373 ARG A N 1
ATOM 2856 C CA . ARG A 1 373 ? -7.144 7.419 8.107 1.00 94.19 373 ARG A CA 1
ATOM 2857 C C . ARG A 1 373 ? -7.603 8.458 9.134 1.00 94.19 373 ARG A C 1
ATOM 2859 O O . ARG A 1 373 ? -8.766 8.389 9.543 1.00 94.19 373 ARG A O 1
ATOM 2866 N N . PRO A 1 374 ? -6.726 9.397 9.535 1.00 89.69 374 PRO A N 1
ATOM 2867 C CA . PRO A 1 374 ? -7.091 10.437 10.483 1.00 89.69 374 PRO A CA 1
ATOM 2868 C C . PRO A 1 374 ? -8.159 11.366 9.884 1.00 89.69 374 PRO A C 1
ATOM 2870 O O . PRO A 1 374 ? -8.314 11.408 8.653 1.00 89.69 374 PRO A O 1
ATOM 2873 N N . PRO A 1 375 ? -8.880 12.114 10.737 1.00 87.50 375 PRO A N 1
ATOM 2874 C CA . PRO A 1 375 ? -9.813 13.125 10.269 1.00 87.50 375 PRO A CA 1
ATOM 2875 C C . PRO A 1 375 ? -9.076 14.197 9.461 1.00 87.50 375 PRO A C 1
ATOM 2877 O O . PRO A 1 375 ? -7.925 14.526 9.753 1.00 87.50 375 PRO A O 1
ATOM 2880 N N . ARG A 1 376 ? -9.740 14.692 8.413 1.00 74.50 376 ARG A N 1
ATOM 2881 C CA . ARG A 1 376 ? -9.235 15.764 7.549 1.00 74.50 376 ARG A CA 1
ATOM 2882 C C . ARG A 1 376 ? -9.758 17.120 7.971 1.00 74.50 376 ARG A C 1
ATOM 2884 O O . ARG A 1 376 ? -10.932 17.171 8.402 1.00 74.50 376 ARG A O 1
#

Secondary structure (DSSP, 8-state):
-------------------------------HHHHHHHHHHHTHHHH-TTS--SSSPP-GGGGG--HHHHHHHHHS--TTSPPPPTTTS-HHHHHHHHHHHHHSPPPSSPPPPSSPPPPTTS-HHHHIIIIIS-THHHH-TT-HHHHHHHHHTGGG-SHHHHHHHHHSHHHH-TT--S----TTTS-HHHHHHHHIIIIIIS-----EEEEEEE---BTTEEEEEEEEEE-SPTTTS--EEEEEEEEEPPTT-EEEEEESTTEEEEEEGGGSS-PPPPP--S----SSS---PPPP---SEEEEEEEEEE-TT-EEEEEEEEESSPP-HHHHHTTTT-EEEESBS-S-TTSPSSS-SS--TTS-SSSEEEEEEPP-

pLDDT: mean 85.73, std 16.47, range [35.53, 98.75]

Sequence (376 aa):
MVRILVRCAAFGIALAVTGALAPGTRAQTGDPEAGARAWDAMCDNCHGPDAEGGFGPDLAGGRGLTPEQFRRAIRRPWGVMPTLNVEQLSDQGIADVYAFVAAKPAVPEPGEWRWRRAPETAPLGQRLYMNTAGCGQCHEPENAYGRMWLGEHAKEADFDYFARQIYEHTDKYPRGRMGTYRRERLPESVLREIYQWMVIDIGMRASIGAVIEMGERRGEETPFTVTLTNRGVTNVGLDVDGVTVFVKVPPSMTVAGGTGAGYQGAQPLATLGLEPRLPLAPHSHDDSGRVERPRQDLSGDVVVWRIPHLAAGEALTLSFTLSGPPPTEQTLQDFSGSTVHWESPGRNANGSPPVMVYRDLRLPDQGDHELIRPPR

Foldseek 3Di:
DDDDDDDDDDDDDDDDPPPDDDPDPDDQAAAQVLLLVLCVVFPCLAQNSLQLGAVHHRCALNPPDDLVRQVCCQCPNPAWFANQDCVRANSRNSNNNSVNRNPGHHDPHGDHQLAHQADPQFQLLLNLCCPQNVVCSPCNSLSQVVLQVCLLQVQPNDLVVVVCCQQVVCVVVVNDRTGHDDCVRCPSVSSVSNCCLRPPQFHGAWNKAKEKAWDDDDDQKIKIKIKIWGQRDAPRHDKFFFKKFKWFQQPQKDWPWWDWAQWDAKDQQVVPPDAQQDPPDSRDDDPPLDDDQPDGDRGGIIGMGTHGIGGHGDIIMIMTMIGGDDDDPVSQVSRWSGKMWTQPPGTDPNNDPVSGSRDDSSFDPGTGMDTYHTYD